Protein AF-0000000083551090 (afdb_homodimer)

Secondary structure (DSSP, 8-state):
---HHHHHHHHHHHHHHHHHHHHHHHHHHSSEEEETTEEEEPHHHHHHHHHH---HHHHHHHS-HHHHHTHHHHHHTHHHHHHHHHHHHHHHHHHHHHHTPPPP-GGGT----GGG-TTS-HHHHHHHHHHHHHHHHHHHHHHHHHHHHHHH--B--SS--SS--GGGGGSBPTT-HHHHHHHHHHHHHHHTT----/---HHHHHHHHHHHHHHHHHHHHHHHHHHSSEEEETTEEEEPHHHHHHHHHH---HHHHHHHS-HHHHHTHHHHHHTHHHHHHHHHHHHHHHHHHHHHHTPPPP-GGGT----GGG-TTS-HHHHHHHHHHHHHHHHHHHHHHHHHHHHHHH--B--SS--SS--GGGGGSBPTT-HHHHHHHHHHHHHHHTT----

Foldseek 3Di:
DPPPLNVVLVVVVVVVVVVVVVVVVVVVVDQWDQDPLAIHHDPVQLVVLQVLADEPVNVVVPDDPVVVVCVCVLVVVVVVLVVLLVVLVVCCVPVCVVLLFDADDLPVQQRQHCLNRSNYYPVRSVVSNVVSRSRSSVVRSLVSVLLVCLQPPQEADPDDDPDHDSCNSVGHYPPCPVCCVVCNVVSSVVSNVPDPD/DPDPLNVVLVVVVVVVVVVVVVVVVVVVVDQWDQDPLAIHHDPVQLVVLQVLADEPVNVVVPDDPVVVVCVCVLVVVVVVLVVLLVVLVVCCVPVCVVLLFDAADLPVQQRQHCLPRSNYYPVRSVVSNVVSRSRSSVVRSLVSVLLVCLQPPQEADPDDDPDHDSCNSVGHYPPCPVCCVVCNVVSSVVSNVPDPD

Organism: NCBI:txid2306993

pLDDT: mean 83.28, std 12.37, range [38.72, 98.56]

Sequence (394 aa):
MPDRLEDLQASLARIEAQIEQEWEARRAKARYRIEKGRVIFEEDVRAAHRRARERLWSFLKRTNALVVLTAPFIYACIIPFVLLDLFVTVYQAICFPVYGIQKVRRRDHIVIDRQYLGYLNALQKLNCVYCGYGNGVISYVREIAGRTEKYWCPIKHASRVRGTHRFYCDFCDYGDADAFCAKREELRAELRKVEDKMPDRLEDLQASLARIEAQIEQEWEARRAKARYRIEKGRVIFEEDVRAAHRRARERLWSFLKRTNALVVLTAPFIYACIIPFVLLDLFVTVYQAICFPVYGIQKVRRRDHIVIDRQYLGYLNALQKLNCVYCGYGNGVISYVREIAGRTEKYWCPIKHASRVRGTHRFYCDFCDYGDADAFCAKREELRAELRKVEDK

Radius of gyration: 22.37 Å; Cα contacts (8 Å, |Δi|>4): 486; chains: 2; bounding box: 47×66×52 Å

Structure (mmCIF, N/CA/C/O backbone):
data_AF-0000000083551090-model_v1
#
loop_
_entity.id
_entity.type
_entity.pdbx_description
1 polymer 'Uncharacterized protein'
#
loop_
_atom_site.group_PDB
_atom_site.id
_atom_site.type_symbol
_atom_site.label_atom_id
_atom_site.label_alt_id
_atom_site.label_comp_id
_atom_site.label_asym_id
_atom_site.label_entity_id
_atom_site.label_seq_id
_atom_site.pdbx_PDB_ins_code
_atom_site.Cartn_x
_atom_site.Cartn_y
_atom_site.Cartn_z
_atom_site.occupancy
_atom_site.B_iso_or_equiv
_atom_site.auth_seq_id
_atom_site.auth_comp_id
_atom_site.auth_asym_id
_atom_site.auth_atom_id
_atom_site.pdbx_PDB_model_num
ATOM 1 N N . MET A 1 1 ? 5.98 8.039 29.812 1 38.72 1 MET A N 1
ATOM 2 C CA . MET A 1 1 ? 5.738 6.617 29.594 1 38.72 1 MET A CA 1
ATOM 3 C C . MET A 1 1 ? 5.566 6.316 28.094 1 38.72 1 MET A C 1
ATOM 5 O O . MET A 1 1 ? 4.902 7.066 27.391 1 38.72 1 MET A O 1
ATOM 9 N N . PRO A 1 2 ? 6.461 5.582 27.578 1 49.22 2 PRO A N 1
ATOM 10 C CA . PRO A 1 2 ? 6.305 5.375 26.141 1 49.22 2 PRO A CA 1
ATOM 11 C C . PRO A 1 2 ? 4.891 4.934 25.766 1 49.22 2 PRO A C 1
ATOM 13 O O . PRO A 1 2 ? 4.273 4.148 26.484 1 49.22 2 PRO A O 1
ATOM 16 N N . ASP A 1 3 ? 4.16 5.805 24.938 1 66.25 3 ASP A N 1
ATOM 17 C CA . ASP A 1 3 ? 2.793 5.57 24.484 1 66.25 3 ASP A CA 1
ATOM 18 C C . ASP A 1 3 ? 2.607 4.129 24.016 1 66.25 3 ASP A C 1
ATOM 20 O O . ASP A 1 3 ? 3.52 3.537 23.438 1 66.25 3 ASP A O 1
ATOM 24 N N . ARG A 1 4 ? 1.83 3.377 24.859 1 72.19 4 ARG A N 1
ATOM 25 C CA . ARG A 1 4 ? 1.46 2 24.547 1 72.19 4 ARG A CA 1
ATOM 26 C C . ARG A 1 4 ? 1.438 1.77 23.047 1 72.19 4 ARG A C 1
ATOM 28 O O . ARG A 1 4 ? 1.911 0.738 22.562 1 72.19 4 ARG A O 1
ATOM 35 N N . LEU A 1 5 ? 1.066 2.746 22.391 1 67.62 5 LEU A N 1
ATOM 36 C CA . LEU A 1 5 ? 1.013 2.648 20.938 1 67.62 5 LEU A CA 1
ATOM 37 C C . LEU A 1 5 ? 2.416 2.613 20.344 1 67.62 5 LEU A C 1
ATOM 39 O O . LEU A 1 5 ? 2.676 1.863 19.391 1 67.62 5 LEU A O 1
ATOM 43 N N . GLU A 1 6 ? 3.268 3.344 20.922 1 67.69 6 GLU A N 1
ATOM 44 C CA . GLU A 1 6 ? 4.652 3.352 20.453 1 67.69 6 GLU A CA 1
ATOM 45 C C . GLU A 1 6 ? 5.324 2.002 20.703 1 67.69 6 GLU A C 1
ATOM 47 O O . GLU A 1 6 ? 6.07 1.514 19.859 1 67.69 6 GLU A O 1
ATOM 52 N N . ASP A 1 7 ? 5.02 1.44 21.734 1 73.38 7 ASP A N 1
ATOM 53 C CA . ASP A 1 7 ? 5.574 0.135 22.078 1 73.38 7 ASP A CA 1
ATOM 54 C C . ASP A 1 7 ? 5.078 -0.942 21.109 1 73.38 7 ASP A C 1
ATOM 56 O O . ASP A 1 7 ? 5.852 -1.798 20.672 1 73.38 7 ASP A O 1
ATOM 60 N N . LEU A 1 8 ? 3.838 -0.819 20.875 1 74.56 8 LEU A N 1
ATOM 61 C CA . LEU A 1 8 ? 3.248 -1.799 19.969 1 74.56 8 LEU A CA 1
ATOM 62 C C . LEU A 1 8 ? 3.816 -1.648 18.562 1 74.56 8 LEU A C 1
ATOM 64 O O . LEU A 1 8 ? 4.102 -2.645 17.891 1 74.56 8 LEU A O 1
ATOM 68 N N . GLN A 1 9 ? 4.059 -0.477 18.234 1 68 9 GLN A N 1
ATOM 69 C CA . GLN A 1 9 ? 4.629 -0.237 16.906 1 68 9 GLN A CA 1
ATOM 70 C C . GLN A 1 9 ? 6.078 -0.719 16.844 1 68 9 GLN A C 1
ATOM 72 O O . GLN A 1 9 ? 6.508 -1.271 15.828 1 68 9 GLN A O 1
ATOM 77 N N . ALA A 1 10 ? 6.746 -0.453 17.891 1 68.38 10 ALA A N 1
ATOM 78 C CA . ALA A 1 10 ? 8.117 -0.96 17.969 1 68.38 10 ALA A CA 1
ATOM 79 C C . ALA A 1 10 ? 8.141 -2.484 17.906 1 68.38 10 ALA A C 1
ATOM 81 O O . ALA A 1 10 ? 9.008 -3.07 17.25 1 68.38 10 ALA A O 1
ATOM 82 N N . SER A 1 11 ? 7.184 -3.006 18.578 1 75.19 11 SER A N 1
ATOM 83 C CA . SER A 1 11 ? 7.07 -4.461 18.531 1 75.19 11 SER A CA 1
ATOM 84 C C . SER A 1 11 ? 6.742 -4.953 17.125 1 75.19 11 SER A C 1
ATOM 86 O O . SER A 1 11 ? 7.277 -5.969 16.688 1 75.19 11 SER A O 1
ATOM 88 N N . LEU A 1 12 ? 5.883 -4.199 16.5 1 72.44 12 LEU A N 1
ATOM 89 C CA . LEU A 1 12 ? 5.535 -4.523 15.125 1 72.44 12 LEU A CA 1
ATOM 90 C C . LEU A 1 12 ? 6.766 -4.48 14.227 1 72.44 12 LEU A C 1
ATOM 92 O O . LEU A 1 12 ? 7.012 -5.41 13.453 1 72.44 12 LEU A O 1
ATOM 96 N N . ALA A 1 13 ? 7.5 -3.459 14.375 1 66.5 13 ALA A N 1
ATOM 97 C CA . ALA A 1 13 ? 8.719 -3.307 13.586 1 66.5 13 ALA A CA 1
ATOM 98 C C . ALA A 1 13 ? 9.711 -4.434 13.883 1 66.5 13 ALA A C 1
ATOM 100 O O . ALA A 1 13 ? 10.383 -4.934 12.977 1 66.5 13 ALA A O 1
ATOM 101 N N . ARG A 1 14 ? 9.758 -4.785 15.086 1 72.06 14 ARG A N 1
ATOM 102 C CA . ARG A 1 14 ? 10.641 -5.871 15.484 1 72.06 14 ARG A CA 1
ATOM 103 C C . ARG A 1 14 ? 10.203 -7.195 14.867 1 72.06 14 ARG A C 1
ATOM 105 O O . ARG A 1 14 ? 11.039 -7.961 14.375 1 72.06 14 ARG A O 1
ATOM 112 N N . ILE A 1 15 ? 8.961 -7.367 14.945 1 74.38 15 ILE A N 1
ATOM 113 C CA . ILE A 1 15 ? 8.438 -8.609 14.383 1 74.38 15 ILE A CA 1
ATOM 114 C C . ILE A 1 15 ? 8.648 -8.617 12.867 1 74.38 15 ILE A C 1
ATOM 116 O O . ILE A 1 15 ? 9.023 -9.641 12.297 1 74.38 15 ILE A O 1
ATOM 120 N N . GLU A 1 16 ? 8.469 -7.488 12.305 1 69.31 16 GLU A N 1
ATOM 121 C CA . GLU A 1 16 ? 8.703 -7.383 10.867 1 69.31 16 GLU A CA 1
ATOM 122 C C . GLU A 1 16 ? 10.164 -7.66 10.531 1 69.31 16 GLU A C 1
ATOM 124 O O . GLU A 1 16 ? 10.461 -8.344 9.547 1 69.31 16 GLU A O 1
ATOM 129 N N . ALA A 1 17 ? 11.07 -7.141 11.32 1 69.19 17 ALA A N 1
ATOM 130 C CA . ALA A 1 17 ? 12.5 -7.387 11.133 1 69.19 17 ALA A CA 1
ATOM 131 C C . ALA A 1 17 ? 12.828 -8.867 11.32 1 69.19 17 ALA A C 1
ATOM 133 O O . ALA A 1 17 ? 13.656 -9.422 10.586 1 69.19 17 ALA A O 1
ATOM 134 N N . GLN A 1 18 ? 12.188 -9.398 12.305 1 74.94 18 GLN A N 1
ATOM 135 C CA . GLN A 1 18 ? 12.398 -10.82 12.539 1 74.94 18 GLN A CA 1
ATOM 136 C C . GLN A 1 18 ? 11.883 -11.656 11.375 1 74.94 18 GLN A C 1
ATOM 138 O O . GLN A 1 18 ? 12.492 -12.656 11 1 74.94 18 GLN A O 1
ATOM 143 N N . ILE A 1 19 ? 10.812 -11.242 10.906 1 70.38 19 ILE A N 1
ATOM 144 C CA . ILE A 1 19 ? 10.258 -11.922 9.742 1 70.38 19 ILE A CA 1
ATOM 145 C C . ILE A 1 19 ? 11.234 -11.812 8.57 1 70.38 19 ILE A C 1
ATOM 147 O O . ILE A 1 19 ? 11.508 -12.805 7.895 1 70.38 19 ILE A O 1
ATOM 151 N N . GLU A 1 20 ? 11.734 -10.703 8.422 1 68.62 20 GLU A N 1
ATOM 152 C CA . GLU A 1 20 ? 12.703 -10.484 7.348 1 68.62 20 GLU A CA 1
ATOM 153 C C . GLU A 1 20 ? 13.945 -11.352 7.539 1 68.62 20 GLU A C 1
ATOM 155 O O . GLU A 1 20 ? 14.461 -11.922 6.578 1 68.62 20 GLU A O 1
ATOM 160 N N . GLN A 1 21 ? 14.438 -11.422 8.727 1 70.31 21 GLN A N 1
ATOM 161 C CA . GLN A 1 21 ? 15.609 -12.234 9.047 1 70.31 21 GLN A CA 1
ATOM 162 C C . GLN A 1 21 ? 15.344 -13.711 8.781 1 70.31 21 GLN A C 1
ATOM 164 O O . GLN A 1 21 ? 16.219 -14.43 8.281 1 70.31 21 GLN A O 1
ATOM 169 N N . GLU A 1 22 ? 14.211 -14.109 9.148 1 71.88 22 GLU A N 1
ATOM 170 C CA . GLU A 1 22 ? 13.852 -15.508 8.906 1 71.88 22 GLU A CA 1
ATOM 171 C C . GLU A 1 22 ? 13.766 -15.797 7.406 1 71.88 22 GLU A C 1
ATOM 173 O O . GLU A 1 22 ? 14.156 -16.875 6.961 1 71.88 22 GLU A O 1
ATOM 178 N N . TRP A 1 23 ? 13.281 -14.883 6.727 1 68.25 23 TRP A N 1
ATOM 179 C CA . TRP A 1 23 ? 13.242 -15.039 5.277 1 68.25 23 TRP A CA 1
ATOM 180 C C . TRP A 1 23 ? 14.648 -15.18 4.703 1 68.25 23 TRP A C 1
ATOM 182 O O . TRP A 1 23 ? 14.883 -16.016 3.832 1 68.25 23 TRP A O 1
ATOM 192 N N . GLU A 1 24 ? 15.539 -14.391 5.172 1 66.31 24 GLU A N 1
ATOM 193 C CA . GLU A 1 24 ? 16.922 -14.453 4.723 1 66.31 24 GLU A CA 1
ATOM 194 C C . GLU A 1 24 ? 17.547 -15.797 5.059 1 66.31 24 GLU A C 1
ATOM 196 O O . GLU A 1 24 ? 18.312 -16.359 4.254 1 66.31 24 GLU A O 1
ATOM 201 N N . ALA A 1 25 ? 17.25 -16.25 6.188 1 70.19 25 ALA A N 1
ATOM 202 C CA . ALA A 1 25 ? 17.781 -17.547 6.609 1 70.19 25 ALA A CA 1
ATOM 203 C C . ALA A 1 25 ? 17.25 -18.672 5.719 1 70.19 25 ALA A C 1
ATOM 205 O O . ALA A 1 25 ? 18 -19.594 5.363 1 70.19 25 ALA A O 1
ATOM 206 N N . ARG A 1 26 ? 16.047 -18.594 5.445 1 67.44 26 ARG A N 1
ATOM 207 C CA . ARG A 1 26 ? 15.445 -19.609 4.586 1 67.44 26 ARG A CA 1
ATOM 208 C C . ARG A 1 26 ? 16 -19.531 3.172 1 67.44 26 ARG A C 1
ATOM 210 O O . ARG A 1 26 ? 16.203 -20.562 2.52 1 67.44 26 ARG A O 1
ATOM 217 N N . ARG A 1 27 ? 16.188 -18.406 2.812 1 63.75 27 ARG A N 1
ATOM 218 C CA . ARG A 1 27 ? 16.797 -18.188 1.5 1 63.75 27 ARG A CA 1
ATOM 219 C C . ARG A 1 27 ? 18.172 -18.844 1.423 1 63.75 27 ARG A C 1
ATOM 221 O O . ARG A 1 27 ? 18.547 -19.422 0.398 1 63.75 27 ARG A O 1
ATOM 228 N N . ALA A 1 28 ? 18.875 -18.656 2.432 1 62.5 28 ALA A N 1
ATOM 229 C CA . ALA A 1 28 ? 20.219 -19.234 2.49 1 62.5 28 ALA A CA 1
ATOM 230 C C . ALA A 1 28 ? 20.172 -20.766 2.359 1 62.5 28 ALA A C 1
ATOM 232 O O . ALA A 1 28 ? 21.109 -21.375 1.874 1 62.5 28 ALA A O 1
ATOM 233 N N . LYS A 1 29 ? 19.062 -21.203 2.752 1 60.91 29 LYS A N 1
ATOM 234 C CA . LYS A 1 29 ? 18.906 -22.656 2.682 1 60.91 29 LYS A CA 1
ATOM 235 C C . LYS A 1 29 ? 18.281 -23.078 1.353 1 60.91 29 LYS A C 1
ATOM 237 O O . LYS A 1 29 ? 18.219 -24.281 1.048 1 60.91 29 LYS A O 1
ATOM 242 N N . ALA A 1 30 ? 18 -22.141 0.647 1 65.06 30 ALA A N 1
ATOM 243 C CA . ALA A 1 30 ? 17.25 -22.453 -0.564 1 65.06 30 ALA A CA 1
ATOM 244 C C . ALA A 1 30 ? 18.156 -23.016 -1.646 1 65.06 30 ALA A C 1
ATOM 246 O O . ALA A 1 30 ? 19.328 -22.656 -1.731 1 65.06 30 ALA A O 1
ATOM 247 N N . ARG A 1 31 ? 17.719 -23.891 -2.314 1 63.66 31 ARG A N 1
ATOM 248 C CA . ARG A 1 31 ? 18.422 -24.641 -3.352 1 63.66 31 ARG A CA 1
ATOM 249 C C . ARG A 1 31 ? 18.5 -23.844 -4.645 1 63.66 31 ARG A C 1
ATOM 251 O O . ARG A 1 31 ? 18.359 -24.391 -5.738 1 63.66 31 ARG A O 1
ATOM 258 N N . TYR A 1 32 ? 18.438 -22.531 -4.52 1 67.38 32 TYR A N 1
ATOM 259 C CA . TYR A 1 32 ? 18.688 -21.656 -5.656 1 67.38 32 TYR A CA 1
ATOM 260 C C . TYR A 1 32 ? 19.656 -20.547 -5.281 1 67.38 32 TYR A C 1
ATOM 262 O O . TYR A 1 32 ? 19.906 -20.297 -4.102 1 67.38 32 TYR A O 1
ATOM 270 N N . ARG A 1 33 ? 20.422 -20.094 -6.242 1 67.5 33 ARG A N 1
ATOM 271 C CA . ARG A 1 33 ? 21.328 -18.969 -6.031 1 67.5 33 ARG A CA 1
ATOM 272 C C . ARG A 1 33 ? 21 -17.812 -6.953 1 67.5 33 ARG A C 1
ATOM 274 O O . ARG A 1 33 ? 20.531 -18.016 -8.078 1 67.5 33 ARG A O 1
ATOM 281 N N . ILE A 1 34 ? 21.016 -16.547 -6.387 1 63.88 34 ILE A N 1
ATOM 282 C CA . ILE A 1 34 ? 20.797 -15.359 -7.207 1 63.88 34 ILE A CA 1
ATOM 283 C C . ILE A 1 34 ? 22.141 -14.805 -7.676 1 63.88 34 ILE A C 1
ATOM 285 O O . ILE A 1 34 ? 23.016 -14.508 -6.863 1 63.88 34 ILE A O 1
ATOM 289 N N . GLU A 1 35 ? 22.406 -14.883 -8.828 1 67.56 35 GLU A N 1
ATOM 290 C CA . GLU A 1 35 ? 23.609 -14.312 -9.422 1 67.56 35 GLU A CA 1
ATOM 291 C C . GLU A 1 35 ? 23.281 -13.156 -10.359 1 67.56 35 GLU A C 1
ATOM 293 O O . GLU A 1 35 ? 22.656 -13.359 -11.406 1 67.56 35 GLU A O 1
ATOM 298 N N . LYS A 1 36 ? 23.828 -12.078 -10.148 1 63.53 36 LYS A N 1
ATOM 299 C CA . LYS A 1 36 ? 23.688 -10.867 -10.953 1 63.53 36 LYS A CA 1
ATOM 300 C C . LYS A 1 36 ? 22.219 -10.602 -11.281 1 63.53 36 LYS A C 1
ATOM 302 O O . LYS A 1 36 ? 21.859 -10.375 -12.438 1 63.53 36 LYS A O 1
ATOM 307 N N . GLY A 1 37 ? 21.281 -10.898 -10.438 1 59.34 37 GLY A N 1
ATOM 308 C CA . GLY A 1 37 ? 19.875 -10.617 -10.625 1 59.34 37 GLY A CA 1
ATOM 309 C C . GLY A 1 37 ? 19.109 -11.781 -11.234 1 59.34 37 GLY A C 1
ATOM 310 O O . GLY A 1 37 ? 17.938 -11.648 -11.586 1 59.34 37 GLY A O 1
ATOM 311 N N . ARG A 1 38 ? 19.828 -12.812 -11.57 1 66.56 38 ARG A N 1
ATOM 312 C CA . ARG A 1 38 ? 19.188 -14 -12.141 1 66.56 38 ARG A CA 1
ATOM 313 C C . ARG A 1 38 ? 19.141 -15.133 -11.125 1 66.56 38 ARG A C 1
ATOM 315 O O . ARG A 1 38 ? 20.062 -15.312 -10.336 1 66.56 38 ARG A O 1
ATOM 322 N N . VAL A 1 39 ? 18.016 -15.844 -11.133 1 71.94 39 VAL A N 1
ATOM 323 C CA . VAL A 1 39 ? 17.859 -16.969 -10.219 1 71.94 39 VAL A CA 1
ATOM 324 C C . VAL A 1 39 ? 18.328 -18.25 -10.898 1 71.94 39 VAL A C 1
ATOM 326 O O . VAL A 1 39 ? 17.828 -18.609 -11.969 1 71.94 39 VAL A O 1
ATOM 329 N N . ILE A 1 40 ? 19.406 -18.891 -10.398 1 74.38 40 ILE A N 1
ATOM 330 C CA . ILE A 1 40 ? 19.938 -20.156 -10.906 1 74.38 40 ILE A CA 1
ATOM 331 C C . ILE A 1 40 ? 19.531 -21.297 -9.992 1 74.38 40 ILE A C 1
ATOM 333 O O . ILE A 1 40 ? 19.781 -21.266 -8.789 1 74.38 40 ILE A O 1
ATOM 337 N N . PHE A 1 41 ? 18.953 -22.312 -10.594 1 73.12 41 PHE A N 1
ATOM 338 C CA . PHE A 1 41 ? 18.438 -23.438 -9.812 1 73.12 41 PHE A CA 1
ATOM 339 C C . PHE A 1 41 ? 19.406 -24.609 -9.859 1 73.12 41 PHE A C 1
ATOM 341 O O . PHE A 1 41 ? 20.109 -24.812 -10.859 1 73.12 41 PHE A O 1
ATOM 348 N N . GLU A 1 42 ? 19.406 -25.312 -8.789 1 73.56 42 GLU A N 1
ATOM 349 C CA . GLU A 1 42 ? 20.125 -26.594 -8.789 1 73.56 42 GLU A CA 1
ATOM 350 C C . GLU A 1 42 ? 19.453 -27.594 -9.711 1 73.56 42 GLU A C 1
ATOM 352 O O . GLU A 1 42 ? 18.266 -27.484 -10.016 1 73.56 42 GLU A O 1
ATOM 357 N N . GLU A 1 43 ? 20.172 -28.562 -10.203 1 70 43 GLU A N 1
ATOM 358 C CA . GLU A 1 43 ? 19.734 -29.516 -11.211 1 70 43 GLU A CA 1
ATOM 359 C C . GLU A 1 43 ? 18.5 -30.281 -10.742 1 70 43 GLU A C 1
ATOM 361 O O . GLU A 1 43 ? 17.578 -30.531 -11.523 1 70 43 GLU A O 1
ATOM 366 N N . ASP A 1 44 ? 18.547 -30.672 -9.5 1 65.44 44 ASP A N 1
ATOM 367 C CA . ASP A 1 44 ? 17.422 -31.438 -8.969 1 65.44 44 ASP A CA 1
ATOM 368 C C . ASP A 1 44 ? 16.141 -30.609 -8.984 1 65.44 44 ASP A C 1
ATOM 370 O O . ASP A 1 44 ? 15.055 -31.141 -9.273 1 65.44 44 ASP A O 1
ATOM 374 N N . VAL A 1 45 ? 16.281 -29.453 -8.75 1 69.19 45 VAL A N 1
ATOM 375 C CA . VAL A 1 45 ? 15.133 -28.547 -8.734 1 69.19 45 VAL A CA 1
ATOM 376 C C . VAL A 1 45 ? 14.617 -28.344 -10.164 1 69.19 45 VAL A C 1
ATOM 378 O O . VAL A 1 45 ? 13.406 -28.312 -10.391 1 69.19 45 VAL A O 1
ATOM 381 N N . ARG A 1 46 ? 15.469 -28.359 -11.07 1 71.19 46 ARG A N 1
ATOM 382 C CA . ARG A 1 46 ? 15.078 -28.188 -12.461 1 71.19 46 ARG A CA 1
ATOM 383 C C . ARG A 1 46 ? 14.25 -29.375 -12.953 1 71.19 46 ARG A C 1
ATOM 385 O O . ARG A 1 46 ? 13.258 -29.203 -13.664 1 71.19 46 ARG A O 1
ATOM 392 N N . ALA A 1 47 ? 14.688 -30.5 -12.578 1 70.56 47 ALA A N 1
ATOM 393 C CA . ALA A 1 47 ? 13.961 -31.719 -12.961 1 70.56 47 ALA A CA 1
ATOM 394 C C . ALA A 1 47 ? 12.57 -31.75 -12.344 1 70.56 47 ALA A C 1
ATOM 396 O O . ALA A 1 47 ? 11.602 -32.125 -13.008 1 70.56 47 ALA A O 1
ATOM 397 N N . ALA A 1 48 ? 12.477 -31.344 -11.156 1 68.62 48 ALA A N 1
ATOM 398 C CA . ALA A 1 48 ? 11.188 -31.281 -10.477 1 68.62 48 ALA A CA 1
ATOM 399 C C . ALA A 1 48 ? 10.273 -30.25 -11.133 1 68.62 48 ALA A C 1
ATOM 401 O O . ALA A 1 48 ? 9.07 -30.484 -11.266 1 68.62 48 ALA A O 1
ATOM 402 N N . HIS A 1 49 ? 10.875 -29.219 -11.508 1 72.12 49 HIS A N 1
ATOM 403 C CA . HIS A 1 49 ? 10.125 -28.172 -12.195 1 72.12 49 HIS A CA 1
ATOM 404 C C . HIS A 1 49 ? 9.516 -28.688 -13.492 1 72.12 49 HIS A C 1
ATOM 406 O O . HIS A 1 49 ? 8.359 -28.391 -13.805 1 72.12 49 HIS A O 1
ATOM 412 N N . ARG A 1 50 ? 10.203 -29.375 -14.227 1 69 50 ARG A N 1
ATOM 413 C CA . ARG A 1 50 ? 9.742 -29.906 -15.5 1 69 50 ARG A CA 1
ATOM 414 C C . ARG A 1 50 ? 8.57 -30.859 -15.312 1 69 50 ARG A C 1
ATOM 416 O O . ARG A 1 50 ? 7.625 -30.859 -16.109 1 69 50 ARG A O 1
ATOM 423 N N . ARG A 1 51 ? 8.641 -31.562 -14.258 1 68.25 51 ARG A N 1
ATOM 424 C CA . ARG A 1 51 ? 7.594 -32.531 -13.992 1 68.25 51 ARG A CA 1
ATOM 425 C C . ARG A 1 51 ? 6.301 -31.859 -13.562 1 68.25 51 ARG A C 1
ATOM 427 O O . ARG A 1 51 ? 5.207 -32.344 -13.859 1 68.25 51 ARG A O 1
ATOM 434 N N . ALA A 1 52 ? 6.473 -30.797 -12.953 1 68.75 52 ALA A N 1
ATOM 435 C CA . ALA A 1 52 ? 5.32 -30.125 -12.352 1 68.75 52 ALA A CA 1
ATOM 436 C C . ALA A 1 52 ? 4.719 -29.109 -13.312 1 68.75 52 ALA A C 1
ATOM 438 O O . ALA A 1 52 ? 3.613 -28.609 -13.086 1 68.75 52 ALA A O 1
ATOM 439 N N . ARG A 1 53 ? 5.371 -28.891 -14.414 1 72.25 53 ARG A N 1
ATOM 440 C CA . ARG A 1 53 ? 4.953 -27.844 -15.344 1 72.25 53 ARG A CA 1
ATOM 441 C C . ARG A 1 53 ? 3.557 -28.125 -15.891 1 72.25 53 ARG A C 1
ATOM 443 O O . ARG A 1 53 ? 3.299 -29.203 -16.422 1 72.25 53 ARG A O 1
ATOM 450 N N . GLU A 1 54 ? 2.729 -27.25 -15.516 1 71 54 GLU A N 1
ATOM 451 C CA . GLU A 1 54 ? 1.391 -27.344 -16.094 1 71 54 GLU A CA 1
ATOM 452 C C . GLU A 1 54 ? 1.367 -26.797 -17.516 1 71 54 GLU A C 1
ATOM 454 O O . GLU A 1 54 ? 1.889 -25.719 -17.781 1 71 54 GLU A O 1
ATOM 459 N N . ARG A 1 55 ? 0.924 -27.594 -18.484 1 75.94 55 ARG A N 1
ATOM 460 C CA . ARG A 1 55 ? 0.783 -27.125 -19.859 1 75.94 55 ARG A CA 1
ATOM 461 C C . ARG A 1 55 ? -0.306 -26.062 -19.969 1 75.94 55 ARG A C 1
ATOM 463 O O . ARG A 1 55 ? -1.303 -26.109 -19.25 1 75.94 55 ARG A O 1
ATOM 470 N N . LEU A 1 56 ? -0.077 -25.062 -20.672 1 74.81 56 LEU A N 1
ATOM 471 C CA . LEU A 1 56 ? -0.956 -23.906 -20.844 1 74.81 56 LEU A CA 1
ATOM 472 C C . LEU A 1 56 ? -2.381 -24.359 -21.156 1 74.81 56 LEU A C 1
ATOM 474 O O . LEU A 1 56 ? -3.34 -23.812 -20.609 1 74.81 56 LEU A O 1
ATOM 478 N N . TRP A 1 57 ? -2.445 -25.328 -22.125 1 73.38 57 TRP A N 1
ATOM 479 C CA . TRP A 1 57 ? -3.762 -25.781 -22.562 1 73.38 57 TRP A CA 1
ATOM 480 C C . TRP A 1 57 ? -4.508 -26.453 -21.422 1 73.38 57 TRP A C 1
ATOM 482 O O . TRP A 1 57 ? -5.715 -26.266 -21.25 1 73.38 57 TRP A O 1
ATOM 492 N N . SER A 1 58 ? -3.818 -27.219 -20.656 1 73.25 58 SER A N 1
ATOM 493 C CA . SER A 1 58 ? -4.426 -27.875 -19.5 1 73.25 58 SER A CA 1
ATOM 494 C C . SER A 1 58 ? -4.871 -26.844 -18.469 1 73.25 58 SER A C 1
ATOM 496 O O . SER A 1 58 ? -5.945 -26.984 -17.875 1 73.25 58 SER A O 1
ATOM 498 N N . PHE A 1 59 ? -4.125 -25.922 -18.359 1 76 59 PHE A N 1
ATOM 499 C CA . PHE A 1 59 ? -4.441 -24.828 -17.438 1 76 59 PHE A CA 1
ATOM 500 C C . PHE A 1 59 ? -5.707 -24.109 -17.875 1 76 59 PHE A C 1
ATOM 502 O O . PHE A 1 59 ? -6.609 -23.891 -17.062 1 76 59 PHE A O 1
ATOM 509 N N . LEU A 1 60 ? -5.828 -23.797 -19.156 1 73.06 60 LEU A N 1
ATOM 510 C CA . LEU A 1 60 ? -6.961 -23.031 -19.672 1 73.06 60 LEU A CA 1
ATOM 511 C C . LEU A 1 60 ? -8.242 -23.875 -19.625 1 73.06 60 LEU A C 1
ATOM 513 O O . LEU A 1 60 ? -9.32 -23.328 -19.391 1 73.06 60 LEU A O 1
ATOM 517 N N . LYS A 1 61 ? -8.047 -25.141 -19.812 1 74.19 61 LYS A N 1
ATOM 518 C CA . LYS A 1 61 ? -9.195 -26.047 -19.766 1 74.19 61 LYS A CA 1
ATOM 519 C C . LYS A 1 61 ? -9.742 -26.172 -18.344 1 74.19 61 LYS A C 1
ATOM 521 O O . LYS A 1 61 ? -10.945 -26.375 -18.156 1 74.19 61 LYS A O 1
ATOM 526 N N . ARG A 1 62 ? -8.844 -26 -17.422 1 74.31 62 ARG A N 1
ATOM 527 C CA . ARG A 1 62 ? -9.234 -26.156 -16.031 1 74.31 62 ARG A CA 1
ATOM 528 C C . ARG A 1 62 ? -9.828 -24.859 -15.477 1 74.31 62 ARG A C 1
ATOM 530 O O . ARG A 1 62 ? -10.547 -24.891 -14.477 1 74.31 62 ARG A O 1
ATOM 537 N N . THR A 1 63 ? -9.547 -23.891 -16.297 1 73.56 63 THR A N 1
ATOM 538 C CA . THR A 1 63 ? -10.031 -22.609 -15.805 1 73.56 63 THR A CA 1
ATOM 539 C C . THR A 1 63 ? -11.445 -22.344 -16.312 1 73.56 63 THR A C 1
ATOM 541 O O . THR A 1 63 ? -11.75 -22.562 -17.484 1 73.56 63 THR A O 1
ATOM 544 N N . ASN A 1 64 ? -12.352 -22.031 -15.438 1 83.31 64 ASN A N 1
ATOM 545 C CA . ASN A 1 64 ? -13.734 -21.672 -15.742 1 83.31 64 ASN A CA 1
ATOM 546 C C . ASN A 1 64 ? -13.805 -20.531 -16.734 1 83.31 64 ASN A C 1
ATOM 548 O O . ASN A 1 64 ? -13.008 -19.594 -16.672 1 83.31 64 ASN A O 1
ATOM 552 N N . ALA A 1 65 ? -14.641 -20.672 -17.75 1 86.44 65 ALA A N 1
ATOM 553 C CA . ALA A 1 65 ? -14.82 -19.672 -18.812 1 86.44 65 ALA A CA 1
ATOM 554 C C . ALA A 1 65 ? -15.109 -18.297 -18.203 1 86.44 65 ALA A C 1
ATOM 556 O O . ALA A 1 65 ? -14.672 -17.266 -18.75 1 86.44 65 ALA A O 1
ATOM 557 N N . LEU A 1 66 ? -15.75 -18.312 -17.156 1 88.25 66 LEU A N 1
ATOM 558 C CA . LEU A 1 66 ? -16.062 -17.047 -16.5 1 88.25 66 LEU A CA 1
ATOM 559 C C . LEU A 1 66 ? -14.789 -16.391 -15.969 1 88.25 66 LEU A C 1
ATOM 561 O O . LEU A 1 66 ? -14.648 -15.164 -16.031 1 88.25 66 LEU A O 1
ATOM 565 N N . VAL A 1 67 ? -13.961 -17.156 -15.477 1 87.88 67 VAL A N 1
ATOM 566 C CA . VAL A 1 67 ? -12.695 -16.641 -14.961 1 87.88 67 VAL A CA 1
ATOM 567 C C . VAL A 1 67 ? -11.852 -16.094 -16.109 1 87.88 67 VAL A C 1
ATOM 569 O O . VAL A 1 67 ? -11.234 -15.031 -15.969 1 87.88 67 VAL A O 1
ATOM 572 N N . VAL A 1 68 ? -11.93 -16.734 -17.188 1 88 68 VAL A N 1
ATOM 573 C CA . VAL A 1 68 ? -11.18 -16.281 -18.359 1 88 68 VAL A CA 1
ATOM 574 C C . VAL A 1 68 ? -11.719 -14.938 -18.828 1 88 68 VAL A C 1
ATOM 576 O O . VAL A 1 68 ? -10.953 -14.07 -19.234 1 88 68 VAL A O 1
ATOM 579 N N . LEU A 1 69 ? -13.008 -14.734 -18.688 1 91.19 69 LEU A N 1
ATOM 580 C CA . LEU A 1 69 ? -13.664 -13.516 -19.156 1 91.19 69 LEU A CA 1
ATOM 581 C C . LEU A 1 69 ? -13.281 -12.32 -18.297 1 91.19 69 LEU A C 1
ATOM 583 O O . LEU A 1 69 ? -13.469 -11.172 -18.688 1 91.19 69 LEU A O 1
ATOM 587 N N . THR A 1 70 ? -12.719 -12.562 -17.141 1 93.19 70 THR A N 1
ATOM 588 C CA . THR A 1 70 ? -12.312 -11.477 -16.266 1 93.19 70 THR A CA 1
ATOM 589 C C . THR A 1 70 ? -10.938 -10.938 -16.656 1 93.19 70 THR A C 1
ATOM 591 O O . THR A 1 70 ? -10.531 -9.867 -16.203 1 93.19 70 THR A O 1
ATOM 594 N N . ALA A 1 71 ? -10.297 -11.594 -17.609 1 92.38 71 ALA A N 1
ATOM 595 C CA . ALA A 1 71 ? -8.906 -11.289 -17.953 1 92.38 71 ALA A CA 1
ATOM 596 C C . ALA A 1 71 ? -8.758 -9.852 -18.422 1 92.38 71 ALA A C 1
ATOM 598 O O . ALA A 1 71 ? -7.836 -9.141 -18.016 1 92.38 71 ALA A O 1
ATOM 599 N N . PRO A 1 72 ? -9.672 -9.312 -19.234 1 94.56 72 PRO A N 1
ATOM 600 C CA . PRO A 1 72 ? -9.5 -7.938 -19.688 1 94.56 72 PRO A CA 1
ATOM 601 C C . PRO A 1 72 ? -9.555 -6.922 -18.547 1 94.56 72 PRO A C 1
ATOM 603 O O . PRO A 1 72 ? -8.875 -5.895 -18.609 1 94.56 72 PRO A O 1
ATOM 606 N N . PHE A 1 73 ? -10.352 -7.195 -17.594 1 94.75 73 PHE A N 1
ATOM 607 C CA . PHE A 1 73 ? -10.469 -6.285 -16.469 1 94.75 73 PHE A CA 1
ATOM 608 C C . PHE A 1 73 ? -9.219 -6.34 -15.594 1 94.75 73 PHE A C 1
ATOM 610 O O . PHE A 1 73 ? -8.805 -5.328 -15.031 1 94.75 73 PHE A O 1
ATOM 617 N N . ILE A 1 74 ? -8.703 -7.473 -15.539 1 93.94 74 ILE A N 1
ATOM 618 C CA . ILE A 1 74 ? -7.48 -7.648 -14.766 1 93.94 74 ILE A CA 1
ATOM 619 C C . ILE A 1 74 ? -6.32 -6.934 -15.445 1 93.94 74 ILE A C 1
ATOM 621 O O . ILE A 1 74 ? -5.66 -6.086 -14.844 1 93.94 74 ILE A O 1
ATOM 625 N N . TYR A 1 75 ? -6.148 -7.215 -16.719 1 96.19 75 TYR A N 1
ATOM 626 C CA . TYR A 1 75 ? -4.973 -6.727 -17.438 1 96.19 75 TYR A CA 1
ATOM 627 C C . TYR A 1 75 ? -5.094 -5.234 -17.719 1 96.19 75 TYR A C 1
ATOM 629 O O . TYR A 1 75 ? -4.082 -4.539 -17.859 1 96.19 75 TYR A O 1
ATOM 637 N N . ALA A 1 76 ? -6.324 -4.723 -17.781 1 97.19 76 ALA A N 1
ATOM 638 C CA . ALA A 1 76 ? -6.527 -3.293 -18 1 97.19 76 ALA A CA 1
ATOM 639 C C . ALA A 1 76 ? -5.949 -2.471 -16.844 1 97.19 76 ALA A C 1
ATOM 641 O O . ALA A 1 76 ? -5.605 -1.3 -17.031 1 97.19 76 ALA A O 1
ATOM 642 N N . CYS A 1 77 ? -5.781 -3.057 -15.695 1 97.5 77 CYS A N 1
ATOM 643 C CA . CYS A 1 77 ? -5.285 -2.34 -14.531 1 97.5 77 CYS A CA 1
ATOM 644 C C . CYS A 1 77 ? -3.814 -1.981 -14.695 1 97.5 77 CYS A C 1
ATOM 646 O O . CYS A 1 77 ? -3.279 -1.174 -13.93 1 97.5 77 CYS A O 1
ATOM 648 N N . ILE A 1 78 ? -3.172 -2.469 -15.773 1 97.62 78 ILE A N 1
ATOM 649 C CA . ILE A 1 78 ? -1.772 -2.141 -16.016 1 97.62 78 ILE A CA 1
ATOM 650 C C . ILE A 1 78 ? -1.643 -0.653 -16.344 1 97.62 78 ILE A C 1
ATOM 652 O O . ILE A 1 78 ? -0.637 -0.024 -16 1 97.62 78 ILE A O 1
ATOM 656 N N . ILE A 1 79 ? -2.65 -0.075 -16.859 1 97.75 79 ILE A N 1
ATOM 657 C CA . ILE A 1 79 ? -2.627 1.312 -17.312 1 97.75 79 ILE A CA 1
ATOM 658 C C . ILE A 1 79 ? -2.461 2.244 -16.125 1 97.75 79 ILE A C 1
ATOM 660 O O . ILE A 1 79 ? -1.478 2.984 -16.031 1 97.75 79 ILE A O 1
ATOM 664 N N . PRO A 1 80 ? -3.371 2.193 -15.164 1 98.25 80 PRO A N 1
ATOM 665 C CA . PRO A 1 80 ? -3.197 3.094 -14.023 1 98.25 80 PRO A CA 1
ATOM 666 C C . PRO A 1 80 ? -1.968 2.754 -13.18 1 98.25 80 PRO A C 1
ATOM 668 O O . PRO A 1 80 ? -1.37 3.641 -12.57 1 98.25 80 PRO A O 1
ATOM 671 N N . PHE A 1 81 ? -1.561 1.524 -13.18 1 98.56 81 PHE A N 1
ATOM 672 C CA . PHE A 1 81 ? -0.372 1.154 -12.422 1 98.56 81 PHE A CA 1
ATOM 673 C C . PHE A 1 81 ? 0.878 1.773 -13.039 1 98.56 81 PHE A C 1
ATOM 675 O O . PHE A 1 81 ? 1.728 2.311 -12.32 1 98.56 81 PHE A O 1
ATOM 682 N N . VAL A 1 82 ? 0.985 1.668 -14.336 1 98.44 82 VAL A N 1
ATOM 683 C CA . VAL A 1 82 ? 2.143 2.229 -15.023 1 98.44 82 VAL A CA 1
ATOM 684 C C . VAL A 1 82 ? 2.146 3.748 -14.875 1 98.44 82 VAL A C 1
ATOM 686 O O . VAL A 1 82 ? 3.193 4.352 -14.633 1 98.44 82 VAL A O 1
ATOM 689 N N . LEU A 1 83 ? 1.007 4.332 -14.992 1 98.44 83 LEU A N 1
ATOM 690 C CA . LEU A 1 83 ? 0.908 5.781 -14.82 1 98.44 83 LEU A CA 1
ATOM 691 C C . LEU A 1 83 ? 1.282 6.191 -13.406 1 98.44 83 LEU A C 1
ATOM 693 O O . LEU A 1 83 ? 2.01 7.164 -13.203 1 98.44 83 LEU A O 1
ATOM 697 N N . LEU A 1 84 ? 0.765 5.5 -12.43 1 98.56 84 LEU A N 1
ATOM 698 C CA . LEU A 1 84 ? 1.09 5.773 -11.031 1 98.56 84 LEU A CA 1
ATOM 699 C C . LEU A 1 84 ? 2.592 5.66 -10.797 1 98.56 84 LEU A C 1
ATOM 701 O O . LEU A 1 84 ? 3.191 6.527 -10.156 1 98.56 84 LEU A O 1
ATOM 705 N N . ASP A 1 85 ? 3.145 4.574 -11.273 1 98.5 85 ASP A N 1
ATOM 706 C CA . ASP A 1 85 ? 4.582 4.344 -11.148 1 98.5 85 ASP A CA 1
ATOM 707 C C . ASP A 1 85 ? 5.375 5.512 -11.734 1 98.5 85 ASP A C 1
ATOM 709 O O . ASP A 1 85 ? 6.273 6.047 -11.078 1 98.5 85 ASP A O 1
ATOM 713 N N . LEU A 1 86 ? 5.008 5.934 -12.891 1 98.44 86 LEU A N 1
ATOM 714 C CA . LEU A 1 86 ? 5.715 7.008 -13.578 1 98.44 86 LEU A CA 1
ATOM 715 C C . LEU A 1 86 ? 5.566 8.328 -12.836 1 98.44 86 LEU A C 1
ATOM 717 O O . LEU A 1 86 ? 6.562 9 -12.547 1 98.44 86 LEU A O 1
ATOM 721 N N . PHE A 1 87 ? 4.391 8.742 -12.508 1 98.31 87 PHE A N 1
ATOM 722 C CA . PHE A 1 87 ? 4.121 10.023 -11.859 1 98.31 87 PHE A CA 1
ATOM 723 C C . PHE A 1 87 ? 4.801 10.094 -10.5 1 98.31 87 PHE A C 1
ATOM 725 O O . PHE A 1 87 ? 5.438 11.102 -10.172 1 98.31 87 PHE A O 1
ATOM 732 N N . VAL A 1 88 ? 4.703 9.062 -9.672 1 98.12 88 VAL A N 1
ATOM 733 C CA . VAL A 1 88 ? 5.246 9.078 -8.32 1 98.12 88 VAL A CA 1
ATOM 734 C C . VAL A 1 88 ? 6.77 9.055 -8.375 1 98.12 88 VAL A C 1
ATOM 736 O O . VAL A 1 88 ? 7.441 9.688 -7.559 1 98.12 88 VAL A O 1
ATOM 739 N N . THR A 1 89 ? 7.309 8.297 -9.383 1 98.12 89 THR A N 1
ATOM 740 C CA . THR A 1 89 ? 8.758 8.289 -9.555 1 98.12 89 THR A CA 1
ATOM 741 C C . THR A 1 89 ? 9.266 9.688 -9.906 1 98.12 89 THR A C 1
ATOM 743 O O . THR A 1 89 ? 10.266 10.141 -9.359 1 98.12 89 THR A O 1
ATOM 746 N N . VAL A 1 90 ? 8.586 10.352 -10.781 1 97.94 90 VAL A N 1
ATOM 747 C CA . VAL A 1 90 ? 8.953 11.719 -11.148 1 97.94 90 VAL A CA 1
ATOM 748 C C . VAL A 1 90 ? 8.797 12.641 -9.938 1 97.94 90 VAL A C 1
ATOM 750 O O . VAL A 1 90 ? 9.664 13.461 -9.664 1 97.94 90 VAL A O 1
ATOM 753 N N . TYR A 1 91 ? 7.715 12.555 -9.219 1 97.62 91 TYR A N 1
ATOM 754 C CA . TYR A 1 91 ? 7.48 13.328 -8.008 1 97.62 91 TYR A CA 1
ATOM 755 C C . TYR A 1 91 ? 8.641 13.18 -7.031 1 97.62 91 TYR A C 1
ATOM 757 O O . TYR A 1 91 ? 9.172 14.172 -6.531 1 97.62 91 TYR A O 1
ATOM 765 N N . GLN A 1 92 ? 8.953 11.93 -6.742 1 97.31 92 GLN A N 1
ATOM 766 C CA . GLN A 1 92 ? 10.039 11.688 -5.797 1 97.31 92 GLN A CA 1
ATOM 767 C C . GLN A 1 92 ? 11.344 12.305 -6.293 1 97.31 92 GLN A C 1
ATOM 769 O O . GLN A 1 92 ? 12.094 12.891 -5.512 1 97.31 92 GLN A O 1
ATOM 774 N N . ALA A 1 93 ? 11.664 12.094 -7.551 1 97.12 93 ALA A N 1
ATOM 775 C CA . ALA A 1 93 ? 12.922 12.562 -8.133 1 97.12 93 ALA A CA 1
ATOM 776 C C . ALA A 1 93 ? 13.055 14.07 -7.996 1 97.12 93 ALA A C 1
ATOM 778 O O . ALA A 1 93 ? 14.164 14.586 -7.789 1 97.12 93 ALA A O 1
ATOM 779 N N . ILE A 1 94 ? 11.984 14.742 -8.023 1 96.69 94 ILE A N 1
ATOM 780 C CA . ILE A 1 94 ? 12.023 16.203 -8.062 1 96.69 94 ILE A CA 1
ATOM 781 C C . ILE A 1 94 ? 11.812 16.75 -6.652 1 96.69 94 ILE A C 1
ATOM 783 O O . ILE A 1 94 ? 12.578 17.594 -6.188 1 96.69 94 ILE A O 1
ATOM 787 N N . CYS A 1 95 ? 10.859 16.328 -5.93 1 96 95 CYS A N 1
ATOM 788 C CA . CYS A 1 95 ? 10.383 16.953 -4.703 1 96 95 CYS A CA 1
ATOM 789 C C . CYS A 1 95 ? 11.211 16.5 -3.506 1 96 95 CYS A C 1
ATOM 791 O O . CYS A 1 95 ? 11.477 17.281 -2.594 1 96 95 CYS A O 1
ATOM 793 N N . PHE A 1 96 ? 11.562 15.203 -3.473 1 96.12 96 PHE A N 1
ATOM 794 C CA . PHE A 1 96 ? 12.211 14.68 -2.281 1 96.12 96 PHE A CA 1
ATOM 795 C C . PHE A 1 96 ? 13.531 15.391 -2.025 1 96.12 96 PHE A C 1
ATOM 797 O O . PHE A 1 96 ? 13.852 15.727 -0.883 1 96.12 96 PHE A O 1
ATOM 804 N N . PRO A 1 97 ? 14.328 15.633 -3.07 1 94.94 97 PRO A N 1
ATOM 805 C CA . PRO A 1 97 ? 15.547 16.406 -2.811 1 94.94 97 PRO A CA 1
ATOM 806 C C . PRO A 1 97 ? 15.25 17.812 -2.275 1 94.94 97 PRO A C 1
ATOM 808 O O . PRO A 1 97 ? 15.984 18.312 -1.424 1 94.94 97 PRO A O 1
ATOM 811 N N . VAL A 1 98 ? 14.211 18.406 -2.713 1 93.44 98 VAL A N 1
ATOM 812 C CA . VAL A 1 98 ? 13.82 19.734 -2.256 1 93.44 98 VAL A CA 1
ATOM 813 C C . VAL A 1 98 ? 13.391 19.672 -0.79 1 93.44 98 VAL A C 1
ATOM 815 O O . VAL A 1 98 ? 13.711 20.562 -0.007 1 93.44 98 VAL A O 1
ATOM 818 N N . TYR A 1 99 ? 12.664 18.641 -0.376 1 92.31 99 TYR A N 1
ATOM 819 C CA . TYR A 1 99 ? 12.18 18.469 0.989 1 92.31 99 TYR A CA 1
ATOM 820 C C . TYR A 1 99 ? 13.297 17.984 1.908 1 92.31 99 TYR A C 1
ATOM 822 O O . TYR A 1 99 ? 13.156 18.016 3.133 1 92.31 99 TYR A O 1
ATOM 830 N N . GLY A 1 100 ? 14.359 17.469 1.334 1 91.25 100 GLY A N 1
ATOM 831 C CA . GLY A 1 100 ? 15.438 16.906 2.133 1 91.25 100 GLY A CA 1
ATOM 832 C C . GLY A 1 100 ? 15.141 15.516 2.645 1 91.25 100 GLY A C 1
ATOM 833 O O . GLY A 1 100 ? 15.617 15.125 3.711 1 91.25 100 GLY A O 1
ATOM 834 N N . ILE A 1 101 ? 14.312 14.844 1.957 1 91.81 101 ILE A N 1
ATOM 835 C CA . ILE A 1 101 ? 13.875 13.5 2.33 1 91.81 101 ILE A CA 1
ATOM 836 C C . ILE A 1 101 ? 14.656 12.461 1.527 1 91.81 101 ILE A C 1
ATOM 838 O O . ILE A 1 101 ? 14.977 12.688 0.358 1 91.81 101 ILE A O 1
ATOM 842 N N . GLN A 1 102 ? 14.938 11.367 2.186 1 91.81 102 GLN A N 1
ATOM 843 C CA . GLN A 1 102 ? 15.617 10.273 1.501 1 91.81 102 GLN A CA 1
ATOM 844 C C . GLN A 1 102 ? 14.695 9.602 0.485 1 91.81 102 GLN A C 1
ATOM 846 O O . GLN A 1 102 ? 13.531 9.336 0.778 1 91.81 102 GLN A O 1
ATOM 851 N N . LYS A 1 103 ? 15.297 9.312 -0.582 1 94.69 103 LYS A N 1
ATOM 852 C CA . LYS A 1 103 ? 14.523 8.664 -1.636 1 94.69 103 LYS A CA 1
ATOM 853 C C . LYS A 1 103 ? 14.305 7.188 -1.331 1 94.69 103 LYS A C 1
ATOM 855 O O . LYS A 1 103 ? 15.133 6.555 -0.677 1 94.69 103 LYS A O 1
ATOM 860 N N . VAL A 1 104 ? 13.211 6.719 -1.799 1 95.56 104 VAL A N 1
ATOM 861 C CA . VAL A 1 104 ? 12.883 5.301 -1.697 1 95.56 104 VAL A CA 1
ATOM 862 C C . VAL A 1 104 ? 13.508 4.543 -2.867 1 95.56 104 VAL A C 1
ATOM 864 O O . VAL A 1 104 ? 13.398 4.969 -4.02 1 95.56 104 VAL A O 1
ATOM 867 N N . ARG A 1 105 ? 14.148 3.471 -2.6 1 94.94 105 ARG A N 1
ATOM 868 C CA . ARG A 1 105 ? 14.773 2.654 -3.639 1 94.94 105 ARG A CA 1
ATOM 869 C C . ARG A 1 105 ? 13.742 1.753 -4.312 1 94.94 105 ARG A C 1
ATOM 871 O O . ARG A 1 105 ? 13.227 0.818 -3.693 1 94.94 105 ARG A O 1
ATOM 878 N N . ARG A 1 106 ? 13.547 2.014 -5.492 1 95.06 106 ARG A N 1
ATOM 879 C CA . ARG A 1 106 ? 12.555 1.298 -6.285 1 95.06 106 ARG A CA 1
ATOM 880 C C . ARG A 1 106 ? 12.852 -0.197 -6.32 1 95.06 106 ARG A C 1
ATOM 882 O O . ARG A 1 106 ? 11.938 -1.021 -6.227 1 95.06 106 ARG A O 1
ATOM 889 N N . ARG A 1 107 ? 14.055 -0.6 -6.398 1 93 107 ARG A N 1
ATOM 890 C CA . ARG A 1 107 ? 14.477 -1.983 -6.582 1 93 107 ARG A CA 1
ATOM 891 C C . ARG A 1 107 ? 14.172 -2.818 -5.344 1 93 107 ARG A C 1
ATOM 893 O O . ARG A 1 107 ? 14.094 -4.047 -5.418 1 93 107 ARG A O 1
ATOM 900 N N . ASP A 1 108 ? 14.023 -2.17 -4.27 1 92.12 108 ASP A N 1
ATOM 901 C CA . ASP A 1 108 ? 13.727 -2.887 -3.033 1 92.12 108 ASP A CA 1
ATOM 902 C C . ASP A 1 108 ? 12.25 -3.279 -2.969 1 92.12 108 ASP A C 1
ATOM 904 O O . ASP A 1 108 ? 11.867 -4.141 -2.174 1 92.12 108 ASP A O 1
ATOM 908 N N . HIS A 1 109 ? 11.469 -2.652 -3.775 1 94.69 109 HIS A N 1
ATOM 909 C CA . HIS A 1 109 ? 10.023 -2.865 -3.709 1 94.69 109 HIS A CA 1
ATOM 910 C C . HIS A 1 109 ? 9.523 -3.627 -4.934 1 94.69 109 HIS A C 1
ATOM 912 O O . HIS A 1 109 ? 8.656 -4.492 -4.816 1 94.69 109 HIS A O 1
ATOM 918 N N . ILE A 1 110 ? 10.023 -3.281 -6.043 1 96.06 110 ILE A N 1
ATOM 919 C CA . ILE A 1 110 ? 9.578 -3.904 -7.285 1 96.06 110 ILE A CA 1
ATOM 920 C C . ILE A 1 110 ? 10.578 -4.977 -7.707 1 96.06 110 ILE A C 1
ATOM 922 O O . ILE A 1 110 ? 11.617 -4.668 -8.305 1 96.06 110 ILE A O 1
ATOM 926 N N . VAL A 1 111 ? 10.188 -6.227 -7.438 1 92.38 111 VAL A N 1
ATOM 927 C CA . VAL A 1 111 ? 11.023 -7.387 -7.73 1 92.38 111 VAL A CA 1
ATOM 928 C C . VAL A 1 111 ? 10.289 -8.328 -8.68 1 92.38 111 VAL A C 1
ATOM 930 O O . VAL A 1 111 ? 9.164 -8.742 -8.406 1 92.38 111 VAL A O 1
ATOM 933 N N . ILE A 1 112 ? 10.883 -8.633 -9.781 1 92.81 112 ILE A N 1
ATOM 934 C CA . ILE A 1 112 ? 10.328 -9.523 -10.789 1 92.81 112 ILE A CA 1
ATOM 935 C C . ILE A 1 112 ? 11.25 -10.727 -10.984 1 92.81 112 ILE A C 1
ATOM 937 O O . ILE A 1 112 ? 12.25 -10.641 -11.695 1 92.81 112 ILE A O 1
ATOM 941 N N . ASP A 1 113 ? 10.906 -11.828 -10.375 1 90.44 113 ASP A N 1
ATOM 942 C CA . ASP A 1 113 ? 11.82 -12.969 -10.398 1 90.44 113 ASP A CA 1
ATOM 943 C C . ASP A 1 113 ? 11.055 -14.281 -10.547 1 90.44 113 ASP A C 1
ATOM 945 O O . ASP A 1 113 ? 11.656 -15.344 -10.734 1 90.44 113 ASP A O 1
ATOM 949 N N . ARG A 1 114 ? 9.773 -14.266 -10.539 1 90.12 114 ARG A N 1
ATOM 950 C CA . ARG A 1 114 ? 8.984 -15.5 -10.492 1 90.12 114 ARG A CA 1
ATOM 951 C C . ARG A 1 114 ? 8.867 -16.125 -11.875 1 90.12 114 ARG A C 1
ATOM 953 O O . ARG A 1 114 ? 8.539 -17.312 -12 1 90.12 114 ARG A O 1
ATOM 960 N N . GLN A 1 115 ? 9.125 -15.305 -12.883 1 87.25 115 GLN A N 1
ATOM 961 C CA . GLN A 1 115 ? 9.008 -15.836 -14.234 1 87.25 115 GLN A CA 1
ATOM 962 C C . GLN A 1 115 ? 10.102 -16.859 -14.531 1 87.25 115 GLN A C 1
ATOM 964 O O . GLN A 1 115 ? 10.031 -17.578 -15.523 1 87.25 115 GLN A O 1
ATOM 969 N N . TYR A 1 116 ? 11.023 -16.984 -13.719 1 84.56 116 TYR A N 1
ATOM 970 C CA . TYR A 1 116 ? 12.133 -17.906 -13.945 1 84.56 116 TYR A CA 1
ATOM 971 C C . TYR A 1 116 ? 11.797 -19.297 -13.422 1 84.56 116 TYR A C 1
ATOM 973 O O . TYR A 1 116 ? 12.555 -20.25 -13.633 1 84.56 116 TYR A O 1
ATOM 981 N N . LEU A 1 117 ? 10.688 -19.391 -12.781 1 86.06 117 LEU A N 1
ATOM 982 C CA . LEU A 1 117 ? 10.258 -20.688 -12.273 1 86.06 117 LEU A CA 1
ATOM 983 C C . LEU A 1 117 ? 9.844 -21.609 -13.422 1 86.06 117 LEU A C 1
ATOM 985 O O . LEU A 1 117 ? 8.953 -21.266 -14.203 1 86.06 117 LEU A O 1
ATOM 989 N N . GLY A 1 118 ? 10.375 -22.734 -13.492 1 84.25 118 GLY A N 1
ATOM 990 C CA . GLY A 1 118 ? 10.203 -23.656 -14.609 1 84.25 118 GLY A CA 1
ATOM 991 C C . GLY A 1 118 ? 8.891 -24.406 -14.57 1 84.25 118 GLY A C 1
ATOM 992 O O . GLY A 1 118 ? 8.43 -24.922 -15.594 1 84.25 118 GLY A O 1
ATOM 993 N N . TYR A 1 119 ? 8.305 -24.531 -13.344 1 84.56 119 TYR A N 1
ATOM 994 C CA . TYR A 1 119 ? 7.094 -25.344 -13.234 1 84.56 119 TYR A CA 1
ATOM 995 C C . TYR A 1 119 ? 5.863 -24.531 -13.641 1 84.56 119 TYR A C 1
ATOM 997 O O . TYR A 1 119 ? 4.762 -25.078 -13.742 1 84.56 119 TYR A O 1
ATOM 1005 N N . LEU A 1 120 ? 5.992 -23.281 -13.938 1 88.25 120 LEU A N 1
ATOM 1006 C CA . LEU A 1 120 ? 4.891 -22.422 -14.359 1 88.25 120 LEU A CA 1
ATOM 1007 C C . LEU A 1 120 ? 4.773 -22.391 -15.875 1 88.25 120 LEU A C 1
ATOM 1009 O O . LEU A 1 120 ? 5.785 -22.422 -16.578 1 88.25 120 LEU A O 1
ATOM 1013 N N . ASN A 1 121 ? 3.625 -22.344 -16.406 1 87.62 121 ASN A N 1
ATOM 1014 C CA . ASN A 1 121 ? 3.428 -22.141 -17.844 1 87.62 121 ASN A CA 1
ATOM 1015 C C . ASN A 1 121 ? 3.539 -20.656 -18.219 1 87.62 121 ASN A C 1
ATOM 1017 O O . ASN A 1 121 ? 3.766 -19.812 -17.359 1 87.62 121 ASN A O 1
ATOM 1021 N N . ALA A 1 122 ? 3.424 -20.344 -19.5 1 87.69 122 ALA A N 1
ATOM 1022 C CA . ALA A 1 122 ? 3.662 -19 -20 1 87.69 122 ALA A CA 1
ATOM 1023 C C . ALA A 1 122 ? 2.658 -18.016 -19.406 1 87.69 122 ALA A C 1
ATOM 1025 O O . ALA A 1 122 ? 3.02 -16.891 -19.047 1 87.69 122 ALA A O 1
ATOM 1026 N N . LEU A 1 123 ? 1.44 -18.422 -19.312 1 87.5 123 LEU A N 1
ATOM 1027 C CA . LEU A 1 123 ? 0.409 -17.531 -18.781 1 87.5 123 LEU A CA 1
ATOM 1028 C C . LEU A 1 123 ? 0.625 -17.297 -17.281 1 87.5 123 LEU A C 1
ATOM 1030 O O . LEU A 1 123 ? 0.464 -16.172 -16.812 1 87.5 123 LEU A O 1
ATOM 1034 N N . GLN A 1 124 ? 0.934 -18.328 -16.625 1 89.81 124 GLN A N 1
ATOM 1035 C CA . GLN A 1 124 ? 1.23 -18.203 -15.203 1 89.81 124 GLN A CA 1
ATOM 1036 C C . GLN A 1 124 ? 2.43 -17.281 -14.977 1 89.81 124 GLN A C 1
ATOM 1038 O O . GLN A 1 124 ? 2.424 -16.469 -14.055 1 89.81 124 GLN A O 1
ATOM 1043 N N . LYS A 1 125 ? 3.408 -17.438 -15.773 1 91.88 125 LYS A N 1
ATOM 1044 C CA . LYS A 1 125 ? 4.578 -16.562 -15.688 1 91.88 125 LYS A CA 1
ATOM 1045 C C . LYS A 1 125 ? 4.195 -15.102 -15.906 1 91.88 125 LYS A C 1
ATOM 1047 O O . LYS A 1 125 ? 4.648 -14.219 -15.18 1 91.88 125 LYS A O 1
ATOM 1052 N N . LEU A 1 126 ? 3.396 -14.867 -16.891 1 92.75 126 LEU A N 1
ATOM 1053 C CA . LEU A 1 126 ? 2.934 -13.508 -17.172 1 92.75 126 LEU A CA 1
ATOM 1054 C C . LEU A 1 126 ? 2.168 -12.938 -15.977 1 92.75 126 LEU A C 1
ATOM 1056 O O . LEU A 1 126 ? 2.363 -11.781 -15.602 1 92.75 126 LEU A O 1
ATOM 1060 N N . ASN A 1 127 ? 1.345 -13.758 -15.414 1 92.94 127 ASN A N 1
ATOM 1061 C CA . ASN A 1 127 ? 0.573 -13.328 -14.25 1 92.94 127 ASN A CA 1
ATOM 1062 C C . ASN A 1 127 ? 1.477 -13.023 -13.055 1 92.94 127 ASN A C 1
ATOM 1064 O O . ASN A 1 127 ? 1.227 -12.07 -12.312 1 92.94 127 ASN A O 1
ATOM 1068 N N . CYS A 1 128 ? 2.467 -13.797 -12.914 1 93.44 128 CYS A N 1
ATOM 1069 C CA . CYS A 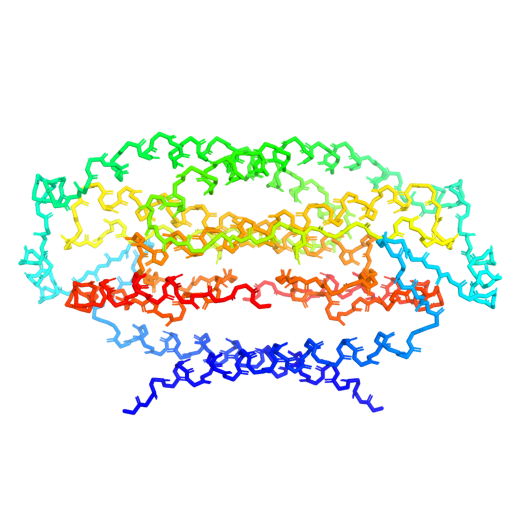1 128 ? 3.426 -13.57 -11.836 1 93.44 128 CYS A CA 1
ATOM 1070 C C . CYS A 1 128 ? 4.148 -12.242 -12.023 1 93.44 128 CYS A C 1
ATOM 1072 O O . CYS A 1 128 ? 4.348 -11.5 -11.062 1 93.44 128 CYS A O 1
ATOM 1074 N N . VAL A 1 129 ? 4.59 -12.008 -13.266 1 95 129 VAL A N 1
ATOM 1075 C CA . VAL A 1 129 ? 5.238 -10.734 -13.555 1 95 129 VAL A CA 1
ATOM 1076 C C . VAL A 1 129 ? 4.273 -9.586 -13.273 1 95 129 VAL A C 1
ATOM 1078 O O . VAL A 1 129 ? 4.641 -8.594 -12.641 1 95 129 VAL A O 1
ATOM 1081 N N . TYR A 1 130 ? 3.086 -9.805 -13.734 1 96.44 130 TYR A N 1
ATOM 1082 C CA . TYR A 1 130 ? 2.049 -8.789 -13.602 1 96.44 130 TYR A CA 1
ATOM 1083 C C . TYR A 1 130 ? 1.769 -8.484 -12.133 1 96.44 130 TYR A C 1
ATOM 1085 O O . TYR A 1 130 ? 1.816 -7.324 -11.719 1 96.44 130 TYR A O 1
ATOM 1093 N N . CYS A 1 131 ? 1.545 -9.492 -11.297 1 94.62 131 CYS A N 1
ATOM 1094 C CA . CYS A 1 131 ? 1.249 -9.328 -9.883 1 94.62 131 CYS A CA 1
ATOM 1095 C C . CYS A 1 131 ? 2.463 -8.789 -9.133 1 94.62 131 CYS A C 1
ATOM 1097 O O . CYS A 1 131 ? 2.324 -7.949 -8.242 1 94.62 131 CYS A O 1
ATOM 1099 N N . GLY A 1 132 ? 3.582 -9.305 -9.531 1 94.75 132 GLY A N 1
ATOM 1100 C CA . GLY A 1 132 ? 4.793 -8.789 -8.906 1 94.75 132 GLY A CA 1
ATOM 1101 C C . GLY A 1 132 ? 4.988 -7.301 -9.125 1 94.75 132 GLY A C 1
ATOM 1102 O O . GLY A 1 132 ? 5.305 -6.57 -8.18 1 94.75 132 GLY A O 1
ATOM 1103 N N . TYR A 1 133 ? 4.801 -6.922 -10.352 1 96.94 133 TYR A N 1
ATOM 1104 C CA . TYR A 1 133 ? 4.93 -5.508 -10.672 1 96.94 133 TYR A CA 1
ATOM 1105 C C . TYR A 1 133 ? 3.881 -4.684 -9.93 1 96.94 133 TYR A C 1
ATOM 1107 O O . TYR A 1 133 ? 4.207 -3.688 -9.281 1 96.94 133 TYR A O 1
ATOM 1115 N N . GLY A 1 134 ? 2.645 -5.105 -10.039 1 97.44 134 GLY A N 1
ATOM 1116 C CA . GLY A 1 134 ? 1.56 -4.375 -9.398 1 97.44 134 GLY A CA 1
ATOM 1117 C C . GLY A 1 134 ? 1.758 -4.199 -7.906 1 97.44 134 GLY A C 1
ATOM 1118 O O . GLY A 1 134 ? 1.708 -3.076 -7.398 1 97.44 134 GLY A O 1
ATOM 1119 N N . ASN A 1 135 ? 2.02 -5.273 -7.234 1 96.81 135 ASN A N 1
ATOM 1120 C CA . ASN A 1 135 ? 2.205 -5.211 -5.789 1 96.81 135 ASN A CA 1
ATOM 1121 C C . ASN A 1 135 ? 3.482 -4.461 -5.418 1 96.81 135 ASN A C 1
ATOM 1123 O O . ASN A 1 135 ? 3.535 -3.787 -4.387 1 96.81 135 ASN A O 1
ATOM 1127 N N . GLY A 1 136 ? 4.48 -4.605 -6.242 1 97.12 136 GLY A N 1
ATOM 1128 C CA . GLY A 1 136 ? 5.703 -3.846 -6.023 1 97.12 136 GLY A CA 1
ATOM 1129 C C . GLY A 1 136 ? 5.496 -2.346 -6.117 1 97.12 136 GLY A C 1
ATOM 1130 O O . GLY A 1 136 ? 5.992 -1.592 -5.277 1 97.12 136 GLY A O 1
ATOM 1131 N N . VAL A 1 137 ? 4.75 -1.954 -7.117 1 98.25 137 VAL A N 1
ATOM 1132 C CA . VAL A 1 137 ? 4.453 -0.537 -7.305 1 98.25 137 VAL A CA 1
ATOM 1133 C C . VAL A 1 137 ? 3.672 -0.01 -6.105 1 98.25 137 VAL A C 1
ATOM 1135 O O . VAL A 1 137 ? 3.949 1.082 -5.605 1 98.25 137 VAL A O 1
ATOM 1138 N N . ILE A 1 138 ? 2.74 -0.78 -5.66 1 97.88 138 ILE A N 1
ATOM 1139 C CA . ILE A 1 138 ? 1.928 -0.363 -4.523 1 97.88 138 ILE A CA 1
ATOM 1140 C C . ILE A 1 138 ? 2.814 -0.187 -3.293 1 97.88 138 ILE A C 1
ATOM 1142 O O . ILE A 1 138 ? 2.682 0.794 -2.559 1 97.88 138 ILE A O 1
ATOM 1146 N N . SER A 1 139 ? 3.682 -1.127 -3.074 1 96.31 139 SER A N 1
ATOM 1147 C CA . SER A 1 139 ? 4.609 -1.033 -1.953 1 96.31 139 SER A CA 1
ATOM 1148 C C . SER A 1 139 ? 5.504 0.198 -2.076 1 96.31 139 SER A C 1
ATOM 1150 O O . SER A 1 139 ? 5.68 0.94 -1.108 1 96.31 139 SER A O 1
ATOM 1152 N N . TYR A 1 140 ? 6.039 0.41 -3.256 1 97.75 140 TYR A N 1
ATOM 1153 C CA . TYR A 1 140 ? 6.91 1.536 -3.578 1 97.75 140 TYR A CA 1
ATOM 1154 C C . TYR A 1 140 ? 6.191 2.861 -3.352 1 97.75 140 TYR A C 1
ATOM 1156 O O . TYR A 1 140 ? 6.715 3.75 -2.674 1 97.75 140 TYR A O 1
ATOM 1164 N N . VAL A 1 141 ? 5.047 2.979 -3.805 1 98.12 141 VAL A N 1
ATOM 1165 C CA . VAL A 1 141 ? 4.25 4.199 -3.717 1 98.12 141 VAL A CA 1
ATOM 1166 C C . VAL A 1 141 ? 3.789 4.414 -2.277 1 98.12 141 VAL A C 1
ATOM 1168 O O . VAL A 1 141 ? 3.719 5.551 -1.805 1 98.12 141 VAL A O 1
ATOM 1171 N N . ARG A 1 142 ? 3.416 3.369 -1.611 1 97 142 ARG A N 1
ATOM 1172 C CA . ARG A 1 142 ? 3 3.459 -0.216 1 97 142 ARG A CA 1
ATOM 1173 C C . ARG A 1 142 ? 4.086 4.098 0.64 1 97 142 ARG A C 1
ATOM 1175 O O . ARG A 1 142 ? 3.799 4.949 1.486 1 97 142 ARG A O 1
ATOM 1182 N N . GLU A 1 143 ? 5.289 3.691 0.399 1 95.38 143 GLU A N 1
ATOM 1183 C CA . GLU A 1 143 ? 6.41 4.242 1.153 1 95.38 143 GLU A CA 1
ATOM 1184 C C . GLU A 1 143 ? 6.617 5.719 0.838 1 95.38 143 GLU A C 1
ATOM 1186 O O . GLU A 1 143 ? 6.789 6.535 1.746 1 95.38 143 GLU A O 1
ATOM 1191 N N . ILE A 1 144 ? 6.578 6.039 -0.387 1 97.31 144 ILE A N 1
ATOM 1192 C CA . ILE A 1 144 ? 6.766 7.418 -0.817 1 97.31 144 ILE A CA 1
ATOM 1193 C C . ILE A 1 144 ? 5.637 8.289 -0.267 1 97.31 144 ILE A C 1
ATOM 1195 O O . ILE A 1 144 ? 5.883 9.375 0.26 1 97.31 144 ILE A O 1
ATOM 1199 N N . ALA A 1 145 ? 4.434 7.828 -0.401 1 97 145 ALA A N 1
ATOM 1200 C CA . ALA A 1 145 ? 3.273 8.562 0.099 1 97 145 ALA A CA 1
ATOM 1201 C C . ALA A 1 145 ? 3.34 8.727 1.614 1 97 145 ALA A C 1
ATOM 1203 O O . ALA A 1 145 ? 2.963 9.773 2.148 1 97 145 ALA A O 1
ATOM 1204 N N . GLY A 1 146 ? 3.773 7.684 2.27 1 95.12 146 GLY A N 1
ATOM 1205 C CA . GLY A 1 146 ? 3.918 7.762 3.715 1 95.12 146 GLY A CA 1
ATOM 1206 C C . GLY A 1 146 ? 4.91 8.82 4.156 1 95.12 146 GLY A C 1
ATOM 1207 O O . GLY A 1 146 ? 4.621 9.609 5.062 1 95.12 146 GLY A O 1
ATOM 1208 N N . ARG A 1 147 ? 6.102 8.836 3.564 1 94.38 147 ARG A N 1
ATOM 1209 C CA . ARG A 1 147 ? 7.102 9.852 3.869 1 94.38 147 ARG A CA 1
ATOM 1210 C C . ARG A 1 147 ? 6.57 11.25 3.568 1 94.38 147 ARG A C 1
ATOM 1212 O O . ARG A 1 147 ? 6.824 12.188 4.324 1 94.38 147 ARG A O 1
ATOM 1219 N N . THR A 1 148 ? 5.871 11.297 2.469 1 95.69 148 THR A N 1
ATOM 1220 C CA . THR A 1 148 ? 5.297 12.578 2.062 1 95.69 148 THR A CA 1
ATOM 1221 C C . THR A 1 148 ? 4.273 13.062 3.084 1 95.69 148 THR A C 1
ATOM 1223 O O . THR A 1 148 ? 4.262 14.234 3.453 1 95.69 148 THR A O 1
ATOM 1226 N N . GLU A 1 149 ? 3.428 12.18 3.498 1 94.81 149 GLU A N 1
ATOM 1227 C CA . GLU A 1 149 ? 2.42 12.523 4.496 1 94.81 149 GLU A CA 1
ATOM 1228 C C . GLU A 1 149 ? 3.068 12.945 5.812 1 94.81 149 GLU A C 1
ATOM 1230 O O . GLU A 1 149 ? 2.611 13.891 6.465 1 94.81 149 GLU A O 1
ATOM 1235 N N . LYS A 1 150 ? 4.051 12.289 6.211 1 93.12 150 LYS A N 1
ATOM 1236 C CA . LYS A 1 150 ? 4.77 12.633 7.434 1 93.12 150 LYS A CA 1
ATOM 1237 C C . LYS A 1 150 ? 5.367 14.031 7.34 1 93.12 150 LYS A C 1
ATOM 1239 O O . LYS A 1 150 ? 5.441 14.75 8.344 1 93.12 150 LYS A O 1
ATOM 1244 N N . TYR A 1 151 ? 5.727 14.438 6.18 1 92.5 151 TYR A N 1
ATOM 1245 C CA . TYR A 1 151 ? 6.309 15.75 5.934 1 92.5 151 TYR A CA 1
ATOM 1246 C C . TYR A 1 151 ? 5.242 16.844 5.965 1 92.5 151 TYR A C 1
ATOM 1248 O O . TYR A 1 151 ? 5.453 17.906 6.543 1 92.5 151 TYR A O 1
ATOM 1256 N N . TRP A 1 152 ? 4.047 16.516 5.414 1 90.62 152 TRP A N 1
ATOM 1257 C CA . TRP A 1 152 ? 3.066 17.562 5.168 1 90.62 152 TRP A CA 1
ATOM 1258 C C . TRP A 1 152 ? 1.943 17.516 6.195 1 90.62 152 TRP A C 1
ATOM 1260 O O . TRP A 1 152 ? 1.525 18.547 6.719 1 90.62 152 TRP A O 1
ATOM 1270 N N . CYS A 1 153 ? 1.423 16.281 6.363 1 89.12 153 CYS A N 1
ATOM 1271 C CA . CYS A 1 153 ? 0.18 16.172 7.117 1 89.12 153 CYS A CA 1
ATOM 1272 C C . CYS A 1 153 ? 0.245 15.008 8.102 1 89.12 153 CYS A C 1
ATOM 1274 O O . CYS A 1 153 ? -0.597 14.109 8.07 1 89.12 153 CYS A O 1
ATOM 1276 N N . PRO A 1 154 ? 1.089 15.18 9.086 1 92 154 PRO A N 1
ATOM 1277 C CA . PRO A 1 154 ? 1.197 14.062 10.039 1 92 154 PRO A CA 1
ATOM 1278 C C . PRO A 1 154 ? 0.127 14.109 11.125 1 92 154 PRO A C 1
ATOM 1280 O O . PRO A 1 154 ? 0.45 14.25 12.305 1 92 154 PRO A O 1
ATOM 1283 N N . ILE A 1 155 ? -1.108 13.969 10.695 1 91.75 155 ILE A N 1
ATOM 1284 C CA . ILE A 1 155 ? -2.256 13.977 11.602 1 91.75 155 ILE A CA 1
ATOM 1285 C C . ILE A 1 155 ? -3.045 12.672 11.438 1 91.75 155 ILE A C 1
ATOM 1287 O O . ILE A 1 155 ? -3.365 12.273 10.32 1 91.75 155 ILE A O 1
ATOM 1291 N N . LYS A 1 156 ? -3.322 12.109 12.469 1 89.12 156 LYS A N 1
ATOM 1292 C CA . LYS A 1 156 ? -4.133 10.891 12.422 1 89.12 156 LYS A CA 1
ATOM 1293 C C . LYS A 1 156 ? -5.586 11.211 12.086 1 89.12 156 LYS A C 1
ATOM 1295 O O . LYS A 1 156 ? -6.039 12.344 12.281 1 89.12 156 LYS A O 1
ATOM 1300 N N . HIS A 1 157 ? -6.25 10.281 11.586 1 88 157 HIS A N 1
ATOM 1301 C CA . HIS A 1 157 ? -7.684 10.398 11.336 1 88 157 HIS A CA 1
ATOM 1302 C C . HIS A 1 157 ? -8.484 10.289 12.633 1 88 157 HIS A C 1
ATOM 1304 O O . HIS A 1 157 ? -8.008 9.727 13.617 1 88 157 HIS A O 1
ATOM 1310 N N . ALA A 1 158 ? -9.609 10.844 12.523 1 83.88 158 ALA A N 1
ATOM 1311 C CA . ALA A 1 158 ? -10.523 10.695 13.656 1 83.88 158 ALA A CA 1
ATOM 1312 C C . ALA A 1 158 ? -11.039 9.266 13.766 1 83.88 158 ALA A C 1
ATOM 1314 O O . ALA A 1 158 ? -11.133 8.719 14.867 1 83.88 158 ALA A O 1
ATOM 1315 N N . SER A 1 159 ? -11.375 8.773 12.578 1 78.56 159 SER A N 1
ATOM 1316 C CA . SER A 1 159 ? -11.898 7.41 12.508 1 78.56 159 SER A CA 1
ATOM 1317 C C . SER A 1 159 ? -10.773 6.398 12.281 1 78.56 159 SER A C 1
ATOM 1319 O O . SER A 1 159 ? -9.688 6.758 11.82 1 78.56 159 SER A O 1
ATOM 1321 N N . ARG A 1 160 ? -11.164 5.211 12.602 1 78.94 160 ARG A N 1
ATOM 1322 C CA . ARG A 1 160 ? -10.234 4.125 12.32 1 78.94 160 ARG A CA 1
ATOM 1323 C C . ARG A 1 160 ? -10.039 3.938 10.82 1 78.94 160 ARG A C 1
ATOM 1325 O O . ARG A 1 160 ? -11 4.004 10.055 1 78.94 160 ARG A O 1
ATOM 1332 N N . VAL A 1 161 ? -8.797 3.797 10.531 1 84.06 161 VAL A N 1
ATOM 1333 C CA . VAL A 1 161 ? -8.469 3.568 9.125 1 84.06 161 VAL A CA 1
ATOM 1334 C C . VAL A 1 161 ? -7.66 2.283 8.984 1 84.06 161 VAL A C 1
ATOM 1336 O O . VAL A 1 161 ? -6.777 2.008 9.805 1 84.06 161 VAL A O 1
ATOM 1339 N N . ARG A 1 162 ? -7.988 1.491 8.023 1 84.88 162 ARG A N 1
ATOM 1340 C CA . ARG A 1 162 ? -7.285 0.235 7.785 1 84.88 162 ARG A CA 1
ATOM 1341 C C . ARG A 1 162 ? -6.074 0.445 6.879 1 84.88 162 ARG A C 1
ATOM 1343 O O . ARG A 1 162 ? -6.086 1.327 6.016 1 84.88 162 ARG A O 1
ATOM 1350 N N . GLY A 1 163 ? -5.074 -0.385 7.109 1 84.5 163 GLY A N 1
ATOM 1351 C CA . GLY A 1 163 ? -3.957 -0.474 6.184 1 84.5 163 GLY A CA 1
ATOM 1352 C C . GLY A 1 163 ? -3.072 0.76 6.195 1 84.5 163 GLY A C 1
ATOM 1353 O O . GLY A 1 163 ? -2.584 1.188 5.148 1 84.5 163 GLY A O 1
ATOM 1354 N N . THR A 1 164 ? -2.898 1.381 7.297 1 85.19 164 THR A N 1
ATOM 1355 C CA . THR A 1 164 ? -2.045 2.559 7.41 1 85.19 164 THR A CA 1
ATOM 1356 C C . THR A 1 164 ? -0.583 2.193 7.172 1 85.19 164 THR A C 1
ATOM 1358 O O . THR A 1 164 ? -0.182 1.047 7.379 1 85.19 164 THR A O 1
ATOM 1361 N N . HIS A 1 165 ? 0.113 3.148 6.68 1 86.5 165 HIS A N 1
ATOM 1362 C CA . HIS A 1 165 ? 1.544 2.945 6.492 1 86.5 165 HIS A CA 1
ATOM 1363 C C . HIS A 1 165 ? 2.293 3.039 7.816 1 86.5 165 HIS A C 1
ATOM 1365 O O . HIS A 1 165 ? 1.731 3.479 8.82 1 86.5 165 HIS A O 1
ATOM 1371 N N . ARG A 1 166 ? 3.574 2.713 7.832 1 81.88 166 ARG A N 1
ATOM 1372 C CA . ARG A 1 166 ? 4.352 2.523 9.055 1 81.88 166 ARG A CA 1
ATOM 1373 C C . ARG A 1 166 ? 4.598 3.854 9.758 1 81.88 166 ARG A C 1
ATOM 1375 O O . ARG A 1 166 ? 4.82 3.887 10.969 1 81.88 166 ARG A O 1
ATOM 1382 N N . PHE A 1 167 ? 4.551 4.984 9.125 1 87.81 167 PHE A N 1
ATOM 1383 C CA . PHE A 1 167 ? 4.836 6.281 9.727 1 87.81 167 PHE A CA 1
ATOM 1384 C C . PHE A 1 167 ? 3.617 6.809 10.477 1 87.81 167 PHE A C 1
ATOM 1386 O O . PHE A 1 167 ? 3.729 7.742 11.273 1 87.81 167 PHE A O 1
ATOM 1393 N N . TYR A 1 168 ? 2.535 6.227 10.242 1 86.56 168 TYR A N 1
ATOM 1394 C CA . TYR A 1 168 ? 1.271 6.711 10.781 1 86.56 168 TYR A CA 1
ATOM 1395 C C . TYR A 1 168 ? 1.31 6.742 12.305 1 86.56 168 TYR A C 1
ATOM 1397 O O . TYR A 1 168 ? 0.72 7.625 12.93 1 86.56 168 TYR A O 1
ATOM 1405 N N . CYS A 1 169 ? 2.014 5.895 12.852 1 79.31 169 CYS A N 1
ATOM 1406 C CA . CYS A 1 169 ? 2.068 5.785 14.305 1 79.31 169 CYS A CA 1
ATOM 1407 C C . CYS A 1 169 ? 2.744 7.004 14.914 1 79.31 169 CYS A C 1
ATOM 1409 O O . CYS A 1 169 ? 2.504 7.332 16.078 1 79.31 169 CYS A O 1
ATOM 1411 N N . ASP A 1 170 ? 3.516 7.711 14.164 1 82.62 170 ASP A N 1
ATOM 1412 C CA . ASP A 1 170 ? 4.258 8.875 14.633 1 82.62 170 ASP A CA 1
ATOM 1413 C C . ASP A 1 170 ? 3.404 10.141 14.57 1 82.62 170 ASP A C 1
ATOM 1415 O O . ASP A 1 170 ? 3.787 11.18 15.102 1 82.62 170 ASP A O 1
ATOM 1419 N N . PHE A 1 171 ? 2.268 10.016 13.938 1 89.12 171 PHE A N 1
ATOM 1420 C CA . PHE A 1 171 ? 1.475 11.211 13.656 1 89.12 171 PHE A CA 1
ATOM 1421 C C . PHE A 1 171 ? 0.812 11.727 14.93 1 89.12 171 PHE A C 1
ATOM 1423 O O . PHE A 1 171 ? 0.616 10.977 15.883 1 89.12 171 PHE A O 1
ATOM 1430 N N . CYS A 1 172 ? 0.505 12.961 14.883 1 86.31 172 CYS A N 1
ATOM 1431 C CA . CYS A 1 172 ? -0.223 13.586 15.984 1 86.31 172 CYS A CA 1
ATOM 1432 C C . CYS A 1 172 ? -1.678 13.133 16 1 86.31 172 CYS A C 1
ATOM 1434 O O . CYS A 1 172 ? -2.248 12.82 14.953 1 86.31 172 CYS A O 1
ATOM 1436 N N . ASP A 1 173 ? -2.184 13.164 17.188 1 84.31 173 ASP A N 1
ATOM 1437 C CA . ASP A 1 173 ? -3.576 12.75 17.328 1 84.31 173 ASP A CA 1
ATOM 1438 C C . ASP A 1 173 ? -4.52 13.781 16.703 1 84.31 173 ASP A C 1
ATOM 1440 O O . ASP A 1 173 ? -4.203 14.969 16.672 1 84.31 173 ASP A O 1
ATOM 1444 N N . TYR A 1 174 ? -5.621 13.258 16.344 1 85.62 174 TYR A N 1
ATOM 1445 C CA . TYR A 1 174 ? -6.641 14.109 15.734 1 85.62 174 TYR A CA 1
ATOM 1446 C C . TYR A 1 174 ? -7.062 15.219 16.688 1 85.62 174 TYR A C 1
ATOM 1448 O O . TYR A 1 174 ? -7.363 14.961 17.859 1 85.62 174 TYR A O 1
ATOM 1456 N N . GLY A 1 175 ? -6.984 16.453 16.234 1 80.75 175 GLY A N 1
ATOM 1457 C CA . GLY A 1 175 ? -7.453 17.578 17.016 1 80.75 175 GLY A CA 1
ATOM 1458 C C . GLY A 1 175 ? -6.387 18.156 17.922 1 80.75 175 GLY A C 1
ATOM 1459 O O . GLY A 1 175 ? -6.602 19.188 18.578 1 80.75 175 GLY A O 1
ATOM 1460 N N . ASP A 1 176 ? -5.297 17.547 17.969 1 82.5 176 ASP A N 1
ATOM 1461 C CA . ASP A 1 176 ? -4.219 18.031 18.828 1 82.5 176 ASP A CA 1
ATOM 1462 C C . ASP A 1 176 ? -3.373 19.078 18.109 1 82.5 176 ASP A C 1
ATOM 1464 O O . ASP A 1 176 ? -2.27 18.797 17.656 1 82.5 176 ASP A O 1
ATOM 1468 N N . ALA A 1 177 ? -3.818 20.266 18.203 1 82.38 177 ALA A N 1
ATOM 1469 C CA . ALA A 1 177 ? -3.186 21.391 17.5 1 82.38 177 ALA A CA 1
ATOM 1470 C C . ALA A 1 177 ? -1.79 21.656 18.047 1 82.38 177 ALA A C 1
ATOM 1472 O O . ALA A 1 177 ? -0.859 21.938 17.297 1 82.38 177 ALA A O 1
ATOM 1473 N N . ASP A 1 178 ? -1.665 21.578 19.297 1 80.88 178 ASP A N 1
ATOM 1474 C CA . ASP A 1 178 ? -0.389 21.875 19.938 1 80.88 178 ASP A CA 1
ATOM 1475 C C . ASP A 1 178 ? 0.688 20.891 19.5 1 80.88 178 ASP A C 1
ATOM 1477 O O . ASP A 1 178 ? 1.8 21.297 19.156 1 80.88 178 ASP A O 1
ATOM 1481 N N . ALA A 1 179 ? 0.283 19.688 19.531 1 81 179 ALA A N 1
ATOM 1482 C CA . ALA A 1 179 ? 1.238 18.656 19.094 1 81 179 ALA A CA 1
ATOM 1483 C C . ALA A 1 179 ? 1.604 18.844 17.625 1 81 179 ALA A C 1
ATOM 1485 O O . ALA A 1 179 ? 2.758 18.641 17.25 1 81 179 ALA A O 1
ATOM 1486 N N . PHE A 1 180 ? 0.611 19.156 16.906 1 84.25 180 PHE A N 1
ATOM 1487 C CA . PHE A 1 180 ? 0.834 19.359 15.477 1 84.25 180 PHE A CA 1
ATOM 1488 C C . PHE A 1 180 ? 1.85 20.469 15.234 1 84.25 180 PHE A C 1
ATOM 1490 O O . PHE A 1 180 ? 2.777 20.312 14.438 1 84.25 180 PHE A O 1
ATOM 1497 N N . CYS A 1 181 ? 1.798 21.516 15.867 1 80.38 181 CYS A N 1
ATOM 1498 C CA . CYS A 1 181 ? 2.703 22.641 15.719 1 80.38 181 CYS A CA 1
ATOM 1499 C C . CYS A 1 181 ? 4.066 22.328 16.328 1 80.38 181 CYS A C 1
ATOM 1501 O O . CYS A 1 181 ? 5.102 22.688 15.75 1 80.38 181 CYS A O 1
ATOM 1503 N N . ALA A 1 182 ? 4.078 21.641 17.406 1 81.56 182 ALA A N 1
ATOM 1504 C CA . ALA A 1 182 ? 5.309 21.406 18.156 1 81.56 182 ALA A CA 1
ATOM 1505 C C . ALA A 1 182 ? 6.137 20.297 17.516 1 81.56 182 ALA A C 1
ATOM 1507 O O . ALA A 1 182 ? 7.371 20.359 17.516 1 81.56 182 ALA A O 1
ATOM 1508 N N . LYS A 1 183 ? 5.5 19.391 16.938 1 84.5 183 LYS A N 1
ATOM 1509 C CA . LYS A 1 183 ? 6.215 18.188 16.5 1 84.5 183 LYS A CA 1
ATOM 1510 C C . LYS A 1 183 ? 6.516 18.25 15.016 1 84.5 183 LYS A C 1
ATOM 1512 O O . LYS A 1 183 ? 7.266 17.422 14.492 1 84.5 183 LYS A O 1
ATOM 1517 N N . ARG A 1 184 ? 6.008 19.141 14.414 1 83.38 184 ARG A N 1
ATOM 1518 C CA . ARG A 1 184 ? 6.113 19.234 12.961 1 83.38 184 ARG A CA 1
ATOM 1519 C C . ARG A 1 184 ? 7.57 19.188 12.516 1 83.38 184 ARG A C 1
ATOM 1521 O O . ARG A 1 184 ? 7.941 18.391 11.648 1 83.38 184 ARG A O 1
ATOM 1528 N N . GLU A 1 185 ? 8.383 19.984 13.117 1 84.19 185 GLU A N 1
ATOM 1529 C CA . GLU A 1 185 ? 9.781 20.078 12.711 1 84.19 185 GLU A CA 1
ATOM 1530 C C . GLU A 1 185 ? 10.555 18.812 13.102 1 84.19 185 GLU A C 1
ATOM 1532 O O . GLU A 1 185 ? 11.453 18.391 12.383 1 84.19 185 GLU A O 1
ATOM 1537 N N . GLU A 1 186 ? 10.172 18.281 14.164 1 87.62 186 GLU A N 1
ATOM 1538 C CA . GLU A 1 186 ? 10.812 17.047 14.609 1 87.62 186 GLU A CA 1
ATOM 1539 C C . GLU A 1 186 ? 10.516 15.898 13.648 1 87.62 186 GLU A C 1
ATOM 1541 O O . GLU A 1 186 ? 11.406 15.125 13.305 1 87.62 186 GLU A O 1
ATOM 1546 N N . LEU A 1 187 ? 9.312 15.82 13.25 1 87.38 187 LEU A N 1
ATOM 1547 C CA . LEU A 1 187 ? 8.891 14.758 12.336 1 87.38 187 LEU A CA 1
ATOM 1548 C C . LEU A 1 187 ? 9.578 14.906 10.984 1 87.38 187 LEU A C 1
ATOM 1550 O O . LEU A 1 187 ? 9.977 13.914 10.367 1 87.38 187 LEU A O 1
ATOM 1554 N N . ARG A 1 188 ? 9.812 16.094 10.57 1 87.81 188 ARG A N 1
ATOM 1555 C CA . ARG A 1 188 ? 10.516 16.359 9.312 1 87.81 188 ARG A CA 1
ATOM 1556 C C . ARG A 1 188 ? 11.984 15.984 9.414 1 87.81 188 ARG A C 1
ATOM 1558 O O . ARG A 1 188 ? 12.562 15.438 8.469 1 87.81 188 ARG A O 1
ATOM 1565 N N . ALA A 1 189 ? 12.555 16.234 10.547 1 86.5 189 ALA A N 1
ATOM 1566 C CA . ALA A 1 189 ? 13.961 15.906 10.773 1 86.5 189 ALA A CA 1
ATOM 1567 C C . ALA A 1 189 ? 14.172 14.398 10.773 1 86.5 189 ALA A C 1
ATOM 1569 O O . ALA A 1 189 ? 15.211 13.914 10.312 1 86.5 189 ALA A O 1
ATOM 1570 N N . GLU A 1 190 ? 13.211 13.695 11.227 1 86.19 190 GLU A N 1
ATOM 1571 C CA . GLU A 1 190 ? 13.297 12.242 11.273 1 86.19 190 GLU A CA 1
ATOM 1572 C C . GLU A 1 190 ? 13.312 11.648 9.867 1 86.19 190 GLU A C 1
ATOM 1574 O O . GLU A 1 190 ? 13.891 10.586 9.641 1 86.19 190 GLU A O 1
ATOM 1579 N N . LEU A 1 191 ? 12.617 12.281 8.977 1 87.56 191 LEU A N 1
ATOM 1580 C CA . LEU A 1 191 ? 12.547 11.797 7.598 1 87.56 191 LEU A CA 1
ATOM 1581 C C . LEU A 1 191 ? 13.922 11.836 6.938 1 87.56 191 LEU A C 1
ATOM 1583 O O . LEU A 1 191 ? 14.18 11.086 6 1 87.56 191 LEU A O 1
ATOM 1587 N N . ARG A 1 192 ? 14.734 12.773 7.426 1 82.06 192 ARG A N 1
ATOM 1588 C CA . ARG A 1 192 ? 16.094 12.898 6.902 1 82.06 192 ARG A CA 1
ATOM 1589 C C . ARG A 1 192 ? 16.953 11.711 7.332 1 82.06 192 ARG A C 1
ATOM 1591 O O . ARG A 1 192 ? 17.984 11.43 6.711 1 82.06 192 ARG A O 1
ATOM 1598 N N . LYS A 1 193 ? 16.484 11.039 8.367 1 76.88 193 LYS A N 1
ATOM 1599 C CA . LYS A 1 193 ? 17.266 9.953 8.938 1 76.88 193 LYS A CA 1
ATOM 1600 C C . LYS A 1 193 ? 16.719 8.594 8.508 1 76.88 193 LYS A C 1
ATOM 1602 O O . LYS A 1 193 ? 17.297 7.551 8.836 1 76.88 193 LYS A O 1
ATOM 1607 N N . VAL A 1 194 ? 15.602 8.672 7.867 1 71.31 194 VAL A N 1
ATOM 1608 C CA . VAL A 1 194 ? 15.008 7.402 7.465 1 71.31 194 VAL A CA 1
ATOM 1609 C C . VAL A 1 194 ? 15.953 6.656 6.527 1 71.31 194 VAL A C 1
ATOM 1611 O O . VAL A 1 194 ? 16.375 7.195 5.5 1 71.31 194 VAL A O 1
ATOM 1614 N N . GLU A 1 195 ? 16.672 5.629 7.031 1 60.34 195 GLU A N 1
ATOM 1615 C CA . GLU A 1 195 ? 17.609 4.844 6.227 1 60.34 195 GLU A CA 1
ATOM 1616 C C . GLU A 1 195 ? 16.891 3.801 5.391 1 60.34 195 GLU A C 1
ATOM 1618 O O . GLU A 1 195 ? 15.891 3.227 5.832 1 60.34 195 GLU A O 1
ATOM 1623 N N . ASP A 1 196 ? 16.938 3.83 4.062 1 58.69 196 ASP A N 1
ATOM 1624 C CA . ASP A 1 196 ? 16.578 2.678 3.244 1 58.69 196 ASP A CA 1
ATOM 1625 C C . ASP A 1 196 ? 17.562 1.527 3.453 1 58.69 196 ASP A C 1
ATOM 1627 O O . ASP A 1 196 ? 18.594 1.447 2.771 1 58.69 196 ASP A O 1
ATOM 1631 N N . LYS A 1 197 ? 17.75 1.146 4.68 1 44.06 197 LYS A N 1
ATOM 1632 C CA . LYS A 1 197 ? 18.703 0.066 4.848 1 44.06 197 LYS A CA 1
ATOM 1633 C C . LYS A 1 197 ? 18.203 -1.232 4.234 1 44.06 197 LYS A C 1
ATOM 1635 O O . LYS A 1 197 ? 17 -1.52 4.293 1 44.06 197 LYS A O 1
ATOM 1640 N N . MET B 1 1 ? 5.648 -28.031 13.703 1 38.84 1 MET B N 1
ATOM 1641 C CA . MET B 1 1 ? 6.031 -26.859 14.461 1 38.84 1 MET B CA 1
ATOM 1642 C C . MET B 1 1 ? 5.637 -25.578 13.727 1 38.84 1 MET B C 1
ATOM 1644 O O . MET B 1 1 ? 5.809 -25.484 12.508 1 38.84 1 MET B O 1
ATOM 1648 N N . PRO B 1 2 ? 4.754 -24.875 14.281 1 49.28 2 PRO B N 1
ATOM 1649 C CA . PRO B 1 2 ? 4.355 -23.688 13.508 1 49.28 2 PRO B CA 1
ATOM 1650 C C . PRO B 1 2 ? 5.551 -22.875 13.016 1 49.28 2 PRO B C 1
ATOM 1652 O O . PRO B 1 2 ? 6.539 -22.719 13.734 1 49.28 2 PRO B O 1
ATOM 1655 N N . ASP B 1 3 ? 5.691 -22.766 11.625 1 66.81 3 ASP B N 1
ATOM 1656 C CA . ASP B 1 3 ? 6.781 -22.047 10.969 1 66.81 3 ASP B CA 1
ATOM 1657 C C . ASP B 1 3 ? 7.027 -20.688 11.641 1 66.81 3 ASP B C 1
ATOM 1659 O O . ASP B 1 3 ? 6.086 -20.031 12.102 1 66.81 3 ASP B O 1
ATOM 1663 N N . ARG B 1 4 ? 8.211 -20.641 12.344 1 73.19 4 ARG B N 1
ATOM 1664 C CA . ARG B 1 4 ? 8.68 -19.406 12.984 1 73.19 4 ARG B CA 1
ATOM 1665 C C . ARG B 1 4 ? 8.109 -18.172 12.281 1 73.19 4 ARG B C 1
ATOM 1667 O O . ARG B 1 4 ? 7.684 -17.219 12.93 1 73.19 4 ARG B O 1
ATOM 1674 N N . LEU B 1 5 ? 7.973 -18.312 11.055 1 68.81 5 LEU B N 1
ATOM 1675 C CA . LEU B 1 5 ? 7.438 -17.203 10.273 1 68.81 5 LEU B CA 1
ATOM 1676 C C . LEU B 1 5 ? 5.949 -17.016 10.539 1 68.81 5 LEU B C 1
ATOM 1678 O O . LEU B 1 5 ? 5.469 -15.883 10.641 1 68.81 5 LEU B O 1
ATOM 1682 N N . GLU B 1 6 ? 5.297 -18.094 10.703 1 67.88 6 GLU B N 1
ATOM 1683 C CA . GLU B 1 6 ? 3.869 -18.016 11.008 1 67.88 6 GLU B CA 1
ATOM 1684 C C . GLU B 1 6 ? 3.627 -17.406 12.383 1 67.88 6 GLU B C 1
ATOM 1686 O O . GLU B 1 6 ? 2.697 -16.609 12.555 1 67.88 6 GLU B O 1
ATOM 1691 N N . ASP B 1 7 ? 4.434 -17.703 13.242 1 73.81 7 ASP B N 1
ATOM 1692 C CA . ASP B 1 7 ? 4.324 -17.156 14.586 1 73.81 7 ASP B CA 1
ATOM 1693 C C . ASP B 1 7 ? 4.574 -15.648 14.594 1 73.81 7 ASP B C 1
ATOM 1695 O O . ASP B 1 7 ? 3.869 -14.906 15.273 1 73.81 7 ASP B O 1
ATOM 1699 N N . LEU B 1 8 ? 5.559 -15.336 13.852 1 75 8 LEU B N 1
ATOM 1700 C CA . LEU B 1 8 ? 5.891 -13.914 13.781 1 75 8 LEU B CA 1
ATOM 1701 C C . LEU B 1 8 ? 4.773 -13.125 13.117 1 75 8 LEU B C 1
ATOM 1703 O O . LEU B 1 8 ? 4.43 -12.023 13.555 1 75 8 LEU B O 1
ATOM 1707 N N . GLN B 1 9 ? 4.191 -13.734 12.195 1 68.31 9 GLN B N 1
ATOM 1708 C CA . GLN B 1 9 ? 3.086 -13.07 11.516 1 68.31 9 GLN B CA 1
ATOM 1709 C C . GLN B 1 9 ? 1.865 -12.961 12.422 1 68.31 9 GLN B C 1
ATOM 1711 O O . GLN B 1 9 ? 1.166 -11.945 12.414 1 68.31 9 GLN B O 1
ATOM 1716 N N . ALA B 1 10 ? 1.666 -14.008 13.102 1 68.44 10 ALA B N 1
ATOM 1717 C CA . ALA B 1 10 ? 0.581 -13.977 14.078 1 68.44 10 ALA B CA 1
ATOM 1718 C C . ALA B 1 10 ? 0.823 -12.898 15.133 1 68.44 10 ALA B C 1
ATOM 1720 O O . ALA B 1 10 ? -0.109 -12.203 15.547 1 68.44 10 ALA B O 1
ATOM 1721 N N . SER B 1 11 ? 2.047 -12.844 15.492 1 75.38 11 SER B N 1
ATOM 1722 C CA . SER B 1 11 ? 2.41 -11.805 16.453 1 75.38 11 SER B CA 1
ATOM 1723 C C . SER B 1 11 ? 2.207 -10.414 15.867 1 75.38 11 SER B C 1
ATOM 1725 O O . SER B 1 11 ? 1.739 -9.508 16.562 1 75.38 11 SER B O 1
ATOM 1727 N N . LEU B 1 12 ? 2.562 -10.32 14.617 1 72.56 12 LEU B N 1
ATOM 1728 C CA . LEU B 1 12 ? 2.355 -9.055 13.914 1 72.56 12 LEU B CA 1
ATOM 1729 C C . LEU B 1 12 ? 0.876 -8.68 13.891 1 72.56 12 LEU B C 1
ATOM 1731 O O . LEU B 1 12 ? 0.513 -7.547 14.203 1 72.56 12 LEU B O 1
ATOM 1735 N N . ALA B 1 13 ? 0.091 -9.625 13.562 1 66.62 13 ALA B N 1
ATOM 1736 C CA . ALA B 1 13 ? -1.352 -9.398 13.516 1 66.62 13 ALA B CA 1
ATOM 1737 C C . ALA B 1 13 ? -1.891 -9.031 14.898 1 66.62 13 ALA B C 1
ATOM 1739 O O . ALA B 1 13 ? -2.771 -8.172 15.016 1 66.62 13 ALA B O 1
ATOM 1740 N N . ARG B 1 14 ? -1.366 -9.656 15.852 1 72 14 ARG B N 1
ATOM 1741 C CA . ARG B 1 14 ? -1.779 -9.367 17.219 1 72 14 ARG B CA 1
ATOM 1742 C C . ARG B 1 14 ? -1.4 -7.941 17.625 1 72 14 ARG B C 1
ATOM 1744 O O . ARG B 1 14 ? -2.199 -7.227 18.234 1 72 14 ARG B O 1
ATOM 1751 N N . ILE B 1 15 ? -0.22 -7.645 17.281 1 74.31 15 ILE B N 1
ATOM 1752 C CA . ILE B 1 15 ? 0.24 -6.301 17.609 1 74.31 15 ILE B CA 1
ATOM 1753 C C . ILE B 1 15 ? -0.576 -5.266 16.844 1 74.31 15 ILE B C 1
ATOM 1755 O O . ILE B 1 15 ? -0.958 -4.234 17.391 1 74.31 15 ILE B O 1
ATOM 1759 N N . GLU B 1 16 ? -0.869 -5.598 15.656 1 69 16 GLU B N 1
ATOM 1760 C CA . GLU B 1 16 ? -1.7 -4.699 14.859 1 69 16 GLU B CA 1
ATOM 1761 C C . GLU B 1 16 ? -3.088 -4.543 15.477 1 69 16 GLU B C 1
ATOM 1763 O O . GLU B 1 16 ? -3.633 -3.439 15.523 1 69 16 GLU B O 1
ATOM 1768 N N . ALA B 1 17 ? -3.666 -5.621 15.93 1 68.75 17 ALA B N 1
ATOM 1769 C CA . ALA B 1 17 ? -4.965 -5.586 16.594 1 68.75 17 ALA B CA 1
ATOM 1770 C C . ALA B 1 17 ? -4.902 -4.77 17.891 1 68.75 17 ALA B C 1
ATOM 1772 O O . ALA B 1 17 ? -5.832 -4.027 18.203 1 68.75 17 ALA B O 1
ATOM 1773 N N . GLN B 1 18 ? -3.83 -4.996 18.562 1 74.94 18 GLN B N 1
ATOM 1774 C CA . GLN B 1 18 ? -3.65 -4.234 19.797 1 74.94 18 GLN B CA 1
ATOM 1775 C C . GLN B 1 18 ? -3.52 -2.742 19.5 1 74.94 18 GLN B C 1
ATOM 1777 O O . GLN B 1 18 ? -4.031 -1.908 20.25 1 74.94 18 GLN B O 1
ATOM 1782 N N . ILE B 1 19 ? -2.859 -2.484 18.484 1 69.94 19 ILE B N 1
ATOM 1783 C CA . ILE B 1 19 ? -2.723 -1.094 18.062 1 69.94 19 ILE B CA 1
ATOM 1784 C C . ILE B 1 19 ? -4.098 -0.521 17.734 1 69.94 19 ILE B C 1
ATOM 1786 O O . ILE B 1 19 ? -4.441 0.583 18.172 1 69.94 19 ILE B O 1
ATOM 1790 N N . GLU B 1 20 ? -4.828 -1.271 17.078 1 68.19 20 GLU B N 1
ATOM 1791 C CA . GLU B 1 20 ? -6.176 -0.84 16.719 1 68.19 20 GLU B CA 1
ATOM 1792 C C . GLU B 1 20 ? -7.031 -0.614 17.953 1 68.19 20 GLU B C 1
ATOM 1794 O O . GLU B 1 20 ? -7.785 0.359 18.031 1 68.19 20 GLU B O 1
ATOM 1799 N N . GLN B 1 21 ? -6.953 -1.508 18.891 1 69.81 21 GLN B N 1
ATOM 1800 C CA . GLN B 1 21 ? -7.703 -1.394 20.141 1 69.81 21 GLN B CA 1
ATOM 1801 C C . GLN B 1 21 ? -7.297 -0.142 20.906 1 69.81 21 GLN B C 1
ATOM 1803 O O . GLN B 1 21 ? -8.148 0.536 21.5 1 69.81 21 GLN B O 1
ATOM 1808 N N . GLU B 1 22 ? -6.066 0.083 20.922 1 71.62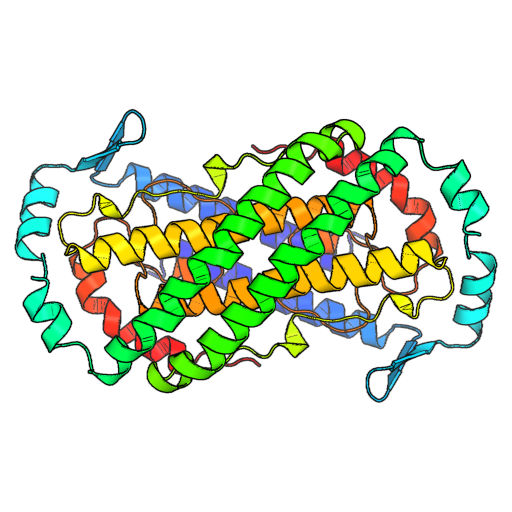 22 GLU B N 1
ATOM 1809 C CA . GLU B 1 22 ? -5.582 1.276 21.609 1 71.62 22 GLU B CA 1
ATOM 1810 C C . GLU B 1 22 ? -6.078 2.547 20.938 1 71.62 22 GLU B C 1
ATOM 1812 O O . GLU B 1 22 ? -6.402 3.531 21.594 1 71.62 22 GLU B O 1
ATOM 1817 N N . TRP B 1 23 ? -6.109 2.488 19.688 1 67.69 23 TRP B N 1
ATOM 1818 C CA . TRP B 1 23 ? -6.641 3.629 18.953 1 67.69 23 TRP B CA 1
ATOM 1819 C C . TRP B 1 23 ? -8.102 3.871 19.312 1 67.69 23 TRP B C 1
ATOM 1821 O O . TRP B 1 23 ? -8.523 5.016 19.5 1 67.69 23 TRP B O 1
ATOM 1831 N N . GLU B 1 24 ? -8.859 2.844 19.391 1 66.06 24 GLU B N 1
ATOM 1832 C CA . GLU B 1 24 ? -10.266 2.945 19.766 1 66.06 24 GLU B CA 1
ATOM 1833 C C . GLU B 1 24 ? -10.43 3.518 21.172 1 66.06 24 GLU B C 1
ATOM 1835 O O . GLU B 1 24 ? -11.328 4.328 21.406 1 66.06 24 GLU B O 1
ATOM 1840 N N . ALA B 1 25 ? -9.617 3.08 22 1 69.88 25 ALA B N 1
ATOM 1841 C CA . ALA B 1 25 ? -9.664 3.57 23.375 1 69.88 25 ALA B CA 1
ATOM 1842 C C . ALA B 1 25 ? -9.352 5.066 23.438 1 69.88 25 ALA B C 1
ATOM 1844 O O . ALA B 1 25 ? -9.992 5.809 24.188 1 69.88 25 ALA B O 1
ATOM 1845 N N . ARG B 1 26 ? -8.414 5.422 22.719 1 67 26 ARG B N 1
ATOM 1846 C CA . ARG B 1 26 ? -8.031 6.832 22.688 1 67 26 ARG B CA 1
ATOM 1847 C C . ARG B 1 26 ? -9.125 7.68 22.047 1 67 26 ARG B C 1
ATOM 1849 O O . ARG B 1 26 ? -9.383 8.805 22.484 1 67 26 ARG B O 1
ATOM 1856 N N . ARG B 1 27 ? -9.656 7.125 21.109 1 63.31 27 ARG B N 1
ATOM 1857 C CA . ARG B 1 27 ? -10.781 7.801 20.469 1 63.31 27 ARG B CA 1
ATOM 1858 C C . ARG B 1 27 ? -11.914 8.047 21.453 1 63.31 27 ARG B C 1
ATOM 1860 O O . ARG B 1 27 ? -12.547 9.102 21.438 1 63.31 27 ARG B O 1
ATOM 1867 N N . ALA B 1 28 ? -12.148 7.082 22.203 1 62.31 28 ALA B N 1
ATOM 1868 C CA . ALA B 1 28 ? -13.203 7.195 23.203 1 62.31 28 ALA B CA 1
ATOM 1869 C C . ALA B 1 28 ? -12.914 8.336 24.172 1 62.31 28 ALA B C 1
ATOM 1871 O O . ALA B 1 28 ? -13.836 8.93 24.734 1 62.31 28 ALA B O 1
ATOM 1872 N N . LYS B 1 29 ? -11.672 8.555 24.266 1 60.66 29 LYS B N 1
ATOM 1873 C CA . LYS B 1 29 ? -11.281 9.617 25.172 1 60.66 29 LYS B CA 1
ATOM 1874 C C . LYS B 1 29 ? -11.203 10.961 24.453 1 60.66 29 LYS B C 1
ATOM 1876 O O . LYS B 1 29 ? -11.047 12.008 25.094 1 60.66 29 LYS B O 1
ATOM 1881 N N . ALA B 1 30 ? -11.398 10.859 23.266 1 64.56 30 ALA B N 1
ATOM 1882 C CA . ALA B 1 30 ? -11.18 12.07 22.469 1 64.56 30 ALA B CA 1
ATOM 1883 C C . ALA B 1 30 ? -12.336 13.055 22.641 1 64.56 30 ALA B C 1
ATOM 1885 O O . ALA B 1 30 ? -13.484 12.641 22.797 1 64.56 30 ALA B O 1
ATOM 1886 N N . ARG B 1 31 ? -12.078 14.188 22.719 1 63.34 31 ARG B N 1
ATOM 1887 C CA . ARG B 1 31 ? -12.984 15.305 22.953 1 63.34 31 ARG B CA 1
ATOM 1888 C C . ARG B 1 31 ? -13.734 15.672 21.672 1 63.34 31 ARG B C 1
ATOM 1890 O O . ARG B 1 31 ? -13.961 16.859 21.391 1 63.34 31 ARG B O 1
ATOM 1897 N N . TYR B 1 32 ? -13.859 14.711 20.781 1 67.12 32 TYR B N 1
ATOM 1898 C CA . TYR B 1 32 ? -14.695 1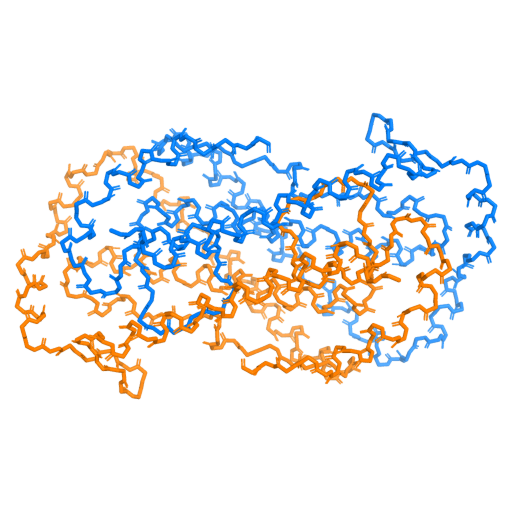4.883 19.594 1 67.12 32 TYR B CA 1
ATOM 1899 C C . TYR B 1 32 ? -15.617 13.695 19.391 1 67.12 32 TYR B C 1
ATOM 1901 O O . TYR B 1 32 ? -15.414 12.633 20 1 67.12 32 TYR B O 1
ATOM 1909 N N . ARG B 1 33 ? -16.781 13.922 18.844 1 67.12 33 ARG B N 1
ATOM 1910 C CA . ARG B 1 33 ? -17.719 12.852 18.531 1 67.12 33 ARG B CA 1
ATOM 1911 C C . ARG B 1 33 ? -17.984 12.781 17.031 1 67.12 33 ARG B C 1
ATOM 1913 O O . ARG B 1 33 ? -17.969 13.805 16.344 1 67.12 33 ARG B O 1
ATOM 1920 N N . ILE B 1 34 ? -18 11.523 16.469 1 63.75 34 ILE B N 1
ATOM 1921 C CA . ILE B 1 34 ? -18.344 11.344 15.062 1 63.75 34 ILE B CA 1
ATOM 1922 C C . ILE B 1 34 ? -19.844 11.062 14.922 1 63.75 34 ILE B C 1
ATOM 1924 O O . ILE B 1 34 ? -20.359 10.109 15.516 1 63.75 34 ILE B O 1
ATOM 1928 N N . GLU B 1 35 ? -20.516 11.891 14.445 1 67.44 35 GLU B N 1
ATOM 1929 C CA . GLU B 1 35 ? -21.938 11.719 14.172 1 67.44 35 GLU B CA 1
ATOM 1930 C C . GLU B 1 35 ? -22.219 11.664 12.672 1 67.44 35 GLU B C 1
ATOM 1932 O O . GLU B 1 35 ? -22.031 12.664 11.969 1 67.44 35 GLU B O 1
ATOM 1937 N N . LYS B 1 36 ? -22.828 10.68 12.25 1 63.31 36 LYS B N 1
ATOM 1938 C CA . LYS B 1 36 ? -23.234 10.461 10.867 1 63.31 36 LYS B CA 1
ATOM 1939 C C . LYS B 1 36 ? -22.078 10.781 9.906 1 63.31 36 LYS B C 1
ATOM 1941 O O . LYS B 1 36 ? -22.266 11.516 8.938 1 63.31 36 LYS B O 1
ATOM 1946 N N . GLY B 1 37 ? -20.859 10.562 10.227 1 59.22 37 GLY B N 1
ATOM 1947 C CA . GLY B 1 37 ? -19.719 10.758 9.352 1 59.22 37 GLY B CA 1
ATOM 1948 C C . GLY B 1 37 ? -19.047 12.109 9.531 1 59.22 37 GLY B C 1
ATOM 1949 O O . GLY B 1 37 ? -18.156 12.469 8.766 1 59.22 37 GLY B O 1
ATOM 1950 N N . ARG B 1 38 ? -19.656 12.914 10.375 1 66.5 38 ARG B N 1
ATOM 1951 C CA . ARG B 1 38 ? -19.094 14.234 10.633 1 66.5 38 ARG B CA 1
ATOM 1952 C C . ARG B 1 38 ? -18.438 14.297 12 1 66.5 38 ARG B C 1
ATOM 1954 O O . ARG B 1 38 ? -18.922 13.688 12.961 1 66.5 38 ARG B O 1
ATOM 1961 N N . VAL B 1 39 ? -17.297 14.969 12.062 1 71.5 39 VAL B N 1
ATOM 1962 C CA . VAL B 1 39 ? -16.594 15.109 13.328 1 71.5 39 VAL B CA 1
ATOM 1963 C C . VAL B 1 39 ? -17.062 16.375 14.047 1 71.5 39 VAL B C 1
ATOM 1965 O O . VAL B 1 39 ? -16.984 17.469 13.492 1 71.5 39 VAL B O 1
ATOM 1968 N N . ILE B 1 40 ? -17.719 16.266 15.211 1 74.06 40 ILE B N 1
ATOM 1969 C CA . ILE B 1 40 ? -18.188 17.375 16.031 1 74.06 40 ILE B CA 1
ATOM 1970 C C . ILE B 1 40 ? -17.25 17.578 17.219 1 74.06 40 ILE B C 1
ATOM 1972 O O . ILE B 1 40 ? -17.016 16.641 18 1 74.06 40 ILE B O 1
ATOM 1976 N N . PHE B 1 41 ? -16.781 18.797 17.359 1 72.88 41 PHE B N 1
ATOM 1977 C CA . PHE B 1 41 ? -15.812 19.094 18.422 1 72.88 41 PHE B CA 1
ATOM 1978 C C . PHE B 1 41 ? -16.5 19.734 19.609 1 72.88 41 PHE B C 1
ATOM 1980 O O . PHE B 1 41 ? -17.484 20.469 19.453 1 72.88 41 PHE B O 1
ATOM 1987 N N . GLU B 1 42 ? -15.938 19.453 20.719 1 73 42 GLU B N 1
ATOM 1988 C CA . GLU B 1 42 ? -16.359 20.188 21.922 1 73 42 GLU B CA 1
ATOM 1989 C C . GLU B 1 42 ? -15.945 21.641 21.844 1 73 42 GLU B C 1
ATOM 1991 O O . GLU B 1 42 ? -15.016 22 21.109 1 73 42 GLU B O 1
ATOM 1996 N N . GLU B 1 43 ? -16.625 22.531 22.531 1 69.38 43 GLU B N 1
ATOM 1997 C CA . GLU B 1 43 ? -16.469 23.969 22.453 1 69.38 43 GLU B CA 1
ATOM 1998 C C . GLU B 1 43 ? -15.031 24.375 22.781 1 69.38 43 GLU B C 1
ATOM 2000 O O . GLU B 1 43 ? -14.477 25.281 22.141 1 69.38 43 GLU B O 1
ATOM 2005 N N . ASP B 1 44 ? -14.516 23.766 23.812 1 64.5 44 ASP B N 1
ATOM 2006 C CA . ASP B 1 44 ? -13.156 24.109 24.219 1 64.5 44 ASP B CA 1
ATOM 2007 C C . ASP B 1 44 ? -12.148 23.797 23.109 1 64.5 44 ASP B C 1
ATOM 2009 O O . ASP B 1 44 ? -11.203 24.547 22.891 1 64.5 44 ASP B O 1
ATOM 2013 N N . VAL B 1 45 ? -12.383 22.812 22.469 1 68.75 45 VAL B N 1
ATOM 2014 C CA . VAL B 1 45 ? -11.492 22.406 21.375 1 68.75 45 VAL B CA 1
ATOM 2015 C C . VAL B 1 45 ? -11.633 23.375 20.203 1 68.75 45 VAL B C 1
ATOM 2017 O O . VAL B 1 45 ? -10.641 23.734 19.562 1 68.75 45 VAL B O 1
ATOM 2020 N N . ARG B 1 46 ? -12.766 23.875 20.047 1 70.81 46 ARG B N 1
ATOM 2021 C CA . ARG B 1 46 ? -13 24.812 18.953 1 70.81 46 ARG B CA 1
ATOM 2022 C C . ARG B 1 46 ? -12.242 26.125 19.188 1 70.81 46 ARG B C 1
ATOM 2024 O O . ARG B 1 46 ? -11.664 26.688 18.25 1 70.81 46 ARG B O 1
ATOM 2031 N N . ALA B 1 47 ? -12.281 26.547 20.375 1 70.31 47 ALA B N 1
ATOM 2032 C CA . ALA B 1 47 ? -11.578 27.766 20.719 1 70.31 47 ALA B CA 1
ATOM 2033 C C . ALA B 1 47 ? -10.07 27.609 20.547 1 70.31 47 ALA B C 1
ATOM 2035 O O . ALA B 1 47 ? -9.391 28.516 20.062 1 70.31 47 ALA B O 1
ATOM 2036 N N . ALA B 1 48 ? -9.578 26.5 20.922 1 68.56 48 ALA B N 1
ATOM 2037 C CA . ALA B 1 48 ? -8.156 26.219 20.766 1 68.56 48 ALA B CA 1
ATOM 2038 C C . ALA B 1 48 ? -7.773 26.141 19.281 1 68.56 48 ALA B C 1
ATOM 2040 O O . ALA B 1 48 ? -6.707 26.625 18.891 1 68.56 48 ALA B O 1
ATOM 2041 N N . HIS B 1 49 ? -8.648 25.594 18.562 1 72.12 49 HIS B N 1
ATOM 2042 C CA . HIS B 1 49 ? -8.43 25.5 17.125 1 72.12 49 HIS B CA 1
ATOM 2043 C C . HIS B 1 49 ? -8.312 26.891 16.5 1 72.12 49 HIS B C 1
ATOM 2045 O O . HIS B 1 49 ? -7.445 27.125 15.656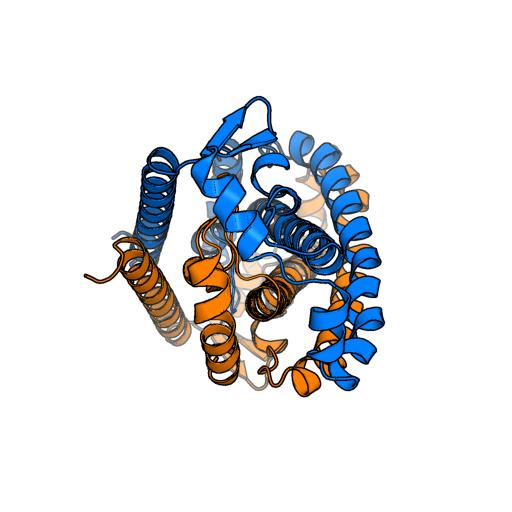 1 72.12 49 HIS B O 1
ATOM 2051 N N . ARG B 1 50 ? -9.102 27.75 16.828 1 68.88 50 ARG B N 1
ATOM 2052 C CA . ARG B 1 50 ? -9.109 29.109 16.281 1 68.88 50 ARG B CA 1
ATOM 2053 C C . ARG B 1 50 ? -7.805 29.828 16.609 1 68.88 50 ARG B C 1
ATOM 2055 O O . ARG B 1 50 ? -7.27 30.562 15.773 1 68.88 50 ARG B O 1
ATOM 2062 N N . ARG B 1 51 ? -7.324 29.562 17.766 1 68.06 51 ARG B N 1
ATOM 2063 C CA . ARG B 1 51 ? -6.098 30.219 18.203 1 68.06 51 ARG B CA 1
ATOM 2064 C C . ARG B 1 51 ? -4.891 29.672 17.438 1 68.06 51 ARG B C 1
ATOM 2066 O O . ARG B 1 51 ? -3.941 30.422 17.156 1 68.06 51 ARG B O 1
ATOM 2073 N N . ALA B 1 52 ? -4.992 28.5 17.094 1 68.62 52 ALA B N 1
ATOM 2074 C CA . ALA B 1 52 ? -3.836 27.828 16.516 1 68.62 52 ALA B CA 1
ATOM 2075 C C . ALA B 1 52 ? -3.861 27.922 14.984 1 68.62 52 ALA B C 1
ATOM 2077 O O . ALA B 1 52 ? -2.863 27.641 14.32 1 68.62 52 ALA B O 1
ATOM 2078 N N . ARG B 1 53 ? -4.93 28.453 14.469 1 72.44 53 ARG B N 1
ATOM 2079 C CA . ARG B 1 53 ? -5.113 28.484 13.023 1 72.44 53 ARG B CA 1
ATOM 2080 C C . ARG B 1 53 ? -4.031 29.328 12.352 1 72.44 53 ARG B C 1
ATOM 2082 O O . ARG B 1 53 ? -3.826 30.484 12.711 1 72.44 53 ARG B O 1
ATOM 2089 N N . GLU B 1 54 ? -3.301 28.625 11.602 1 71.19 54 GLU B N 1
ATOM 2090 C CA . GLU B 1 54 ? -2.316 29.359 10.805 1 71.19 54 GLU B CA 1
ATOM 2091 C C . GLU B 1 54 ? -2.969 30.016 9.594 1 71.19 54 GLU B C 1
ATOM 2093 O O . GLU B 1 54 ? -3.732 29.391 8.867 1 71.19 54 GLU B O 1
ATOM 2098 N N . ARG B 1 55 ? -2.816 31.328 9.445 1 75.88 55 ARG B N 1
ATOM 2099 C CA . ARG B 1 55 ? -3.336 32.031 8.273 1 75.88 55 ARG B CA 1
ATOM 2100 C C . ARG B 1 55 ? -2.604 31.594 7.004 1 75.88 55 ARG B C 1
ATOM 2102 O O . ARG B 1 55 ? -1.409 31.297 7.047 1 75.88 55 ARG B O 1
ATOM 2109 N N . LEU B 1 56 ? -3.266 31.406 5.992 1 75.25 56 LEU B N 1
ATOM 2110 C CA . LEU B 1 56 ? -2.762 30.922 4.711 1 75.25 56 LEU B CA 1
ATOM 2111 C C . LEU B 1 56 ? -1.533 31.703 4.273 1 75.25 56 LEU B C 1
ATOM 2113 O O . LEU B 1 56 ? -0.55 31.141 3.805 1 75.25 56 LEU B O 1
ATOM 2117 N N . TRP B 1 57 ? -1.698 33.062 4.387 1 73.31 57 TRP B N 1
ATOM 2118 C CA . TRP B 1 57 ? -0.611 33.938 3.945 1 73.31 57 TRP B CA 1
ATOM 2119 C C . TRP B 1 57 ? 0.646 33.719 4.777 1 73.31 57 TRP B C 1
ATOM 2121 O O . TRP B 1 57 ? 1.757 33.688 4.242 1 73.31 57 TRP B O 1
ATOM 2131 N N . SER B 1 58 ? 0.492 33.531 6.043 1 73.25 58 SER B N 1
ATOM 2132 C CA . SER B 1 58 ? 1.624 33.25 6.918 1 73.25 58 SER B CA 1
ATOM 2133 C C . SER B 1 58 ? 2.252 31.906 6.586 1 73.25 58 SER B C 1
ATOM 2135 O O . SER B 1 58 ? 3.479 31.766 6.578 1 73.25 58 SER B O 1
ATOM 2137 N N . PHE B 1 59 ? 1.452 31.062 6.266 1 76.12 59 PHE B N 1
ATOM 2138 C CA . PHE B 1 59 ? 1.904 29.734 5.879 1 76.12 59 PHE B CA 1
ATOM 2139 C C . PHE B 1 59 ? 2.73 29.797 4.598 1 76.12 59 PHE B C 1
ATOM 2141 O O . PHE B 1 59 ? 3.826 29.234 4.535 1 76.12 59 PHE B O 1
ATOM 2148 N N . LEU B 1 60 ? 2.258 30.531 3.613 1 73.19 60 LEU B N 1
ATOM 2149 C CA . LEU B 1 60 ? 2.924 30.625 2.318 1 73.19 60 LEU B CA 1
ATOM 2150 C C . LEU B 1 60 ? 4.246 31.375 2.434 1 73.19 60 LEU B C 1
ATOM 2152 O O . LEU B 1 60 ? 5.215 31.047 1.746 1 73.19 60 LEU B O 1
ATOM 2156 N N . LYS B 1 61 ? 4.238 32.312 3.312 1 74 61 LYS B N 1
ATOM 2157 C CA . LYS B 1 61 ? 5.449 33.094 3.523 1 74 61 LYS B CA 1
ATOM 2158 C C . LYS B 1 61 ? 6.539 32.281 4.195 1 74 61 LYS B C 1
ATOM 2160 O O . LYS B 1 61 ? 7.727 32.5 3.965 1 74 61 LYS B O 1
ATOM 2165 N N . ARG B 1 62 ? 6.07 31.328 4.965 1 74.25 62 ARG B N 1
ATOM 2166 C CA . ARG B 1 62 ? 7.016 30.516 5.719 1 74.25 62 ARG B CA 1
ATOM 2167 C C . ARG B 1 62 ? 7.531 29.359 4.871 1 74.25 62 ARG B C 1
ATOM 2169 O O . 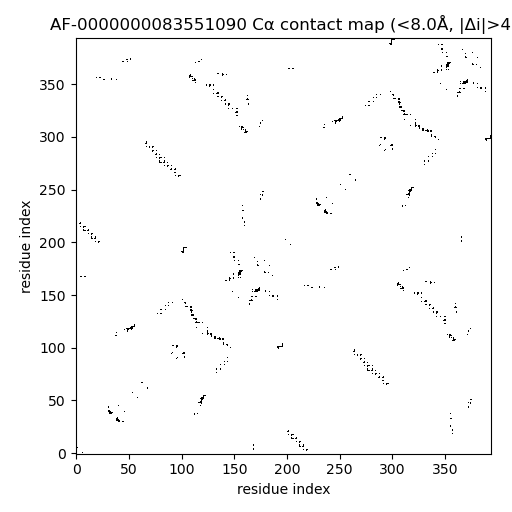ARG B 1 62 ? 8.586 28.781 5.164 1 74.25 62 ARG B O 1
ATOM 2176 N N . THR B 1 63 ? 6.777 29.234 3.816 1 73.62 63 THR B N 1
ATOM 2177 C CA . THR B 1 63 ? 7.172 28.109 2.977 1 73.62 63 THR B CA 1
ATOM 2178 C C . THR B 1 63 ? 8.195 28.547 1.934 1 73.62 63 THR B C 1
ATOM 2180 O O . THR B 1 63 ? 8.047 29.594 1.313 1 73.62 63 THR B O 1
ATOM 2183 N N . ASN B 1 64 ? 9.289 27.875 1.843 1 83.38 64 ASN B N 1
ATOM 2184 C CA . ASN B 1 64 ? 10.344 28.094 0.861 1 83.38 64 ASN B CA 1
ATOM 2185 C C . ASN B 1 64 ? 9.797 28.062 -0.564 1 83.38 64 ASN B C 1
ATOM 2187 O O . ASN B 1 64 ? 8.938 27.234 -0.885 1 83.38 64 ASN B O 1
ATOM 2191 N N . ALA B 1 65 ? 10.18 29.031 -1.375 1 86.62 65 ALA B N 1
ATOM 2192 C CA . ALA B 1 65 ? 9.727 29.156 -2.76 1 86.62 65 ALA B CA 1
ATOM 2193 C C . ALA B 1 65 ? 9.969 27.859 -3.529 1 86.62 65 ALA B C 1
ATOM 2195 O O . ALA B 1 65 ? 9.172 27.484 -4.391 1 86.62 65 ALA B O 1
ATOM 2196 N N . LEU B 1 66 ? 10.969 27.234 -3.184 1 88.31 66 LEU B N 1
ATOM 2197 C CA . LEU B 1 66 ? 11.281 25.969 -3.836 1 88.31 66 LEU B CA 1
ATOM 2198 C C . LEU B 1 66 ? 10.227 24.906 -3.506 1 88.31 66 LEU B C 1
ATOM 2200 O O . LEU B 1 66 ? 9.859 24.109 -4.363 1 88.31 66 LEU B O 1
ATOM 2204 N N . VAL B 1 67 ? 9.828 24.922 -2.342 1 87.75 67 VAL B N 1
ATOM 2205 C CA . VAL B 1 67 ? 8.812 23.969 -1.9 1 87.75 67 VAL B CA 1
ATOM 2206 C C . VAL B 1 67 ? 7.488 24.266 -2.607 1 87.75 67 VAL B C 1
ATOM 2208 O O . VAL B 1 67 ? 6.793 23.344 -3.041 1 87.75 67 VAL B O 1
ATOM 2211 N N . VAL B 1 68 ? 7.25 25.484 -2.793 1 88.25 68 VAL B N 1
ATOM 2212 C CA . VAL B 1 68 ? 6.027 25.891 -3.479 1 88.25 68 VAL B CA 1
ATOM 2213 C C . VAL B 1 68 ? 6.07 25.422 -4.934 1 88.25 68 VAL B C 1
ATOM 2215 O O . VAL B 1 68 ? 5.055 25 -5.484 1 88.25 68 VAL B O 1
ATOM 2218 N N . LEU B 1 69 ? 7.242 25.438 -5.52 1 91.19 69 LEU B N 1
ATOM 2219 C CA . LEU B 1 69 ? 7.422 25.062 -6.922 1 91.19 69 LEU B CA 1
ATOM 2220 C C . LEU B 1 69 ? 7.207 23.578 -7.125 1 91.19 69 LEU B C 1
ATOM 2222 O O . LEU B 1 69 ? 7.012 23.125 -8.258 1 91.19 69 LEU B O 1
ATOM 2226 N N . THR B 1 70 ? 7.199 22.797 -6.082 1 93.12 70 THR B N 1
ATOM 2227 C CA . THR B 1 70 ? 6.988 21.359 -6.195 1 93.12 70 THR B CA 1
ATOM 2228 C C . THR B 1 70 ? 5.5 21.031 -6.25 1 93.12 70 THR B C 1
ATOM 2230 O O . THR B 1 70 ? 5.117 19.922 -6.602 1 93.12 70 THR B O 1
ATOM 2233 N N . ALA B 1 71 ? 4.652 22.047 -6.066 1 92.44 71 ALA B N 1
ATOM 2234 C CA . ALA B 1 71 ? 3.215 21.844 -5.918 1 92.44 71 ALA B CA 1
ATOM 2235 C C . ALA B 1 71 ? 2.625 21.188 -7.16 1 92.44 71 ALA B C 1
ATOM 2237 O O . ALA B 1 71 ? 1.841 20.234 -7.059 1 92.44 71 ALA B O 1
ATOM 2238 N N . PRO B 1 72 ? 3.016 21.562 -8.375 1 94.5 72 PRO B N 1
ATOM 2239 C CA . PRO B 1 72 ? 2.422 20.938 -9.562 1 94.5 72 PRO B CA 1
ATOM 2240 C C . PRO B 1 72 ? 2.744 19.453 -9.664 1 94.5 72 PRO B C 1
ATOM 2242 O O . PRO B 1 72 ? 1.923 18.672 -10.148 1 94.5 72 PRO B O 1
ATOM 2245 N N . PHE B 1 73 ? 3.898 19.094 -9.242 1 94.75 73 PHE B N 1
ATOM 2246 C CA . PHE B 1 73 ? 4.289 17.688 -9.305 1 94.75 73 PHE B CA 1
ATOM 2247 C C . PHE B 1 73 ? 3.531 16.875 -8.266 1 94.75 73 PHE B C 1
ATOM 2249 O O . PHE B 1 73 ? 3.195 15.719 -8.5 1 94.75 73 PHE B O 1
ATOM 2256 N N . ILE B 1 74 ? 3.311 17.5 -7.207 1 93.94 74 ILE B N 1
ATOM 2257 C CA . ILE B 1 74 ? 2.564 16.828 -6.145 1 93.94 74 ILE B CA 1
ATOM 2258 C C . ILE B 1 74 ? 1.114 16.641 -6.582 1 93.94 74 ILE B C 1
ATOM 2260 O O . ILE B 1 74 ? 0.608 15.508 -6.582 1 93.94 74 ILE B O 1
ATOM 2264 N N . TYR B 1 75 ? 0.496 17.703 -7.031 1 96.19 75 TYR B N 1
ATOM 2265 C CA . 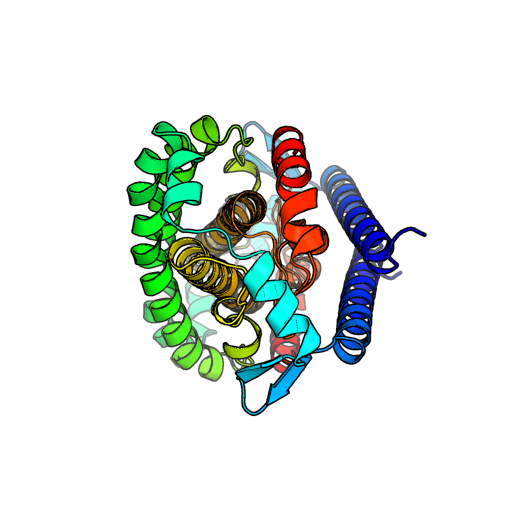TYR B 1 75 ? -0.936 17.672 -7.309 1 96.19 75 TYR B CA 1
ATOM 2266 C C . TYR B 1 75 ? -1.222 16.891 -8.594 1 96.19 75 TYR B C 1
ATOM 2268 O O . TYR B 1 75 ? -2.305 16.328 -8.75 1 96.19 75 TYR B O 1
ATOM 2276 N N . ALA B 1 76 ? -0.236 16.812 -9.484 1 97.19 76 ALA B N 1
ATOM 2277 C CA . ALA B 1 76 ? -0.408 16.047 -10.719 1 97.19 76 ALA B CA 1
ATOM 2278 C C . ALA B 1 76 ? -0.611 14.57 -10.422 1 97.19 76 ALA B C 1
ATOM 2280 O O . ALA B 1 76 ? -1.206 13.844 -11.219 1 97.19 76 ALA B O 1
ATOM 2281 N N . CYS B 1 77 ? -0.181 14.102 -9.281 1 97.5 77 CYS B N 1
ATOM 2282 C CA . CYS B 1 77 ? -0.286 12.695 -8.93 1 97.5 77 CYS B CA 1
ATOM 2283 C C . CYS B 1 77 ? -1.738 12.297 -8.688 1 97.5 77 CYS B C 1
ATOM 2285 O O . CYS B 1 77 ? -2.061 11.109 -8.633 1 97.5 77 CYS B O 1
ATOM 2287 N N . ILE B 1 78 ? -2.664 13.281 -8.68 1 97.62 78 ILE B N 1
ATOM 2288 C CA . ILE B 1 78 ? -4.078 12.977 -8.492 1 97.62 78 ILE B CA 1
ATOM 2289 C C . ILE B 1 78 ? -4.602 12.188 -9.695 1 97.62 78 ILE B C 1
ATOM 2291 O O . ILE B 1 78 ? -5.48 11.336 -9.547 1 97.62 78 ILE B O 1
ATOM 2295 N N . ILE B 1 79 ? -4.02 12.367 -10.812 1 97.75 79 ILE B N 1
ATOM 2296 C CA . ILE B 1 79 ? -4.48 11.758 -12.055 1 97.75 79 ILE B CA 1
ATOM 2297 C C . ILE B 1 79 ? -4.32 10.242 -11.984 1 97.75 79 ILE B C 1
ATOM 2299 O O . ILE B 1 79 ? -5.305 9.5 -12.07 1 97.75 79 ILE B O 1
ATOM 2303 N N . PRO B 1 80 ? -3.113 9.758 -11.781 1 98.25 80 PRO B N 1
ATOM 2304 C CA . PRO B 1 80 ? -2.977 8.305 -11.711 1 98.25 80 PRO B CA 1
ATOM 2305 C C . PRO B 1 80 ? -3.678 7.699 -10.492 1 98.25 80 PRO B C 1
ATOM 2307 O O . PRO B 1 80 ? -4.129 6.555 -10.539 1 98.25 80 PRO B O 1
ATOM 2310 N N . PHE B 1 81 ? -3.803 8.445 -9.438 1 98.56 81 PHE B N 1
ATOM 2311 C CA . PHE B 1 81 ? -4.492 7.926 -8.258 1 98.56 81 PHE B CA 1
ATOM 2312 C C . PHE B 1 81 ? -5.977 7.723 -8.547 1 98.56 81 PHE B C 1
ATOM 2314 O O . PHE B 1 81 ? -6.551 6.691 -8.188 1 98.56 81 PHE B O 1
ATOM 2321 N N . VAL B 1 82 ? -6.578 8.703 -9.164 1 98.44 82 VAL B N 1
ATOM 2322 C CA . VAL B 1 82 ? -7.996 8.609 -9.492 1 98.44 82 VAL B CA 1
ATOM 2323 C C . VAL B 1 82 ? -8.227 7.484 -10.5 1 98.44 82 VAL B C 1
ATOM 2325 O O . VAL B 1 82 ? -9.18 6.715 -10.367 1 98.44 82 VAL B O 1
ATOM 2328 N N . LEU B 1 83 ? -7.359 7.387 -11.445 1 98.44 83 LEU B N 1
ATOM 2329 C CA . LEU B 1 83 ? -7.473 6.316 -12.422 1 98.44 83 LEU B CA 1
ATOM 2330 C C . LEU B 1 83 ? -7.312 4.949 -11.758 1 98.44 83 LEU B C 1
ATOM 2332 O O . LEU B 1 83 ? -8.07 4.02 -12.055 1 98.44 83 LEU B O 1
ATOM 2336 N N . LEU B 1 84 ? -6.336 4.805 -10.922 1 98.56 84 LEU B N 1
ATOM 2337 C CA . LEU B 1 84 ? -6.117 3.559 -10.195 1 98.56 84 LEU B CA 1
ATOM 2338 C C . LEU B 1 84 ? -7.348 3.188 -9.367 1 98.56 84 LEU B C 1
ATOM 2340 O O . LEU B 1 84 ? -7.789 2.037 -9.391 1 98.56 84 LEU B O 1
ATOM 2344 N N . ASP B 1 85 ? -7.832 4.156 -8.641 1 98.5 85 ASP B N 1
ATOM 2345 C CA . ASP B 1 85 ? -9.023 3.955 -7.828 1 98.5 85 ASP B CA 1
ATOM 2346 C C . ASP B 1 85 ? -10.188 3.445 -8.68 1 98.5 85 ASP B C 1
ATOM 2348 O O . ASP B 1 85 ? -10.828 2.449 -8.328 1 98.5 85 ASP B O 1
ATOM 2352 N N . LEU B 1 86 ? -10.406 4.066 -9.781 1 98.44 86 LEU B N 1
ATOM 2353 C CA . LEU B 1 86 ? -11.516 3.715 -10.664 1 98.44 86 LEU B CA 1
ATOM 2354 C C . LEU B 1 86 ? -11.328 2.316 -11.242 1 98.44 86 LEU B C 1
ATOM 2356 O O . LEU B 1 86 ? -12.227 1.479 -11.156 1 98.44 86 LEU B O 1
ATOM 2360 N N . PHE B 1 87 ? -10.211 2.02 -11.828 1 98.38 87 PHE B N 1
ATOM 2361 C CA . PHE B 1 87 ? -9.945 0.747 -12.484 1 98.38 87 PHE B CA 1
ATOM 2362 C C . PHE B 1 87 ? -10.023 -0.406 -11.492 1 98.38 87 PHE B C 1
ATOM 2364 O O . PHE B 1 87 ? -10.648 -1.433 -11.773 1 98.38 87 PHE B O 1
ATOM 2371 N N . VAL B 1 88 ? -9.414 -0.294 -10.336 1 98.12 88 VAL B N 1
ATOM 2372 C CA . VAL B 1 88 ? -9.352 -1.376 -9.359 1 98.12 88 VAL B CA 1
ATOM 2373 C C . VAL B 1 88 ? -10.734 -1.601 -8.75 1 98.12 88 VAL B C 1
ATOM 2375 O O . VAL B 1 88 ? -11.125 -2.738 -8.477 1 98.12 88 VAL B O 1
ATOM 2378 N N . THR B 1 89 ? -11.484 -0.466 -8.562 1 98.12 89 THR B N 1
ATOM 2379 C CA . THR B 1 89 ? -12.852 -0.604 -8.07 1 98.12 89 THR B CA 1
ATOM 2380 C C . THR B 1 89 ? -13.703 -1.385 -9.062 1 98.12 89 THR B C 1
ATOM 2382 O O . THR B 1 89 ? -14.461 -2.273 -8.672 1 98.12 89 THR B O 1
ATOM 2385 N N . VAL B 1 90 ? -13.57 -1.079 -10.305 1 98 90 VAL B N 1
ATOM 2386 C CA . VAL B 1 90 ? -14.297 -1.801 -11.344 1 98 90 VAL B CA 1
ATOM 2387 C C . VAL B 1 90 ? -13.836 -3.256 -11.383 1 98 90 VAL B C 1
ATOM 2389 O O . VAL B 1 90 ? -14.656 -4.172 -11.469 1 98 90 VAL B O 1
ATOM 2392 N N . TYR B 1 91 ? -12.562 -3.523 -11.359 1 97.62 91 TYR B N 1
ATOM 2393 C CA . TYR B 1 91 ? -12.008 -4.871 -11.328 1 97.62 91 TYR B CA 1
ATOM 2394 C C . TYR B 1 91 ? -12.617 -5.688 -10.195 1 97.62 91 TYR B C 1
ATOM 2396 O O . TYR B 1 91 ? -13.086 -6.809 -10.406 1 97.62 91 TYR B O 1
ATOM 2404 N N . GLN B 1 92 ? -12.555 -5.113 -9.016 1 97.31 92 GLN B N 1
ATOM 2405 C CA . GLN B 1 92 ? -13.102 -5.832 -7.863 1 97.31 92 GLN B CA 1
ATOM 2406 C C . GLN B 1 92 ? -14.586 -6.133 -8.062 1 97.31 92 GLN B C 1
ATOM 2408 O O . GLN B 1 92 ? -15.047 -7.23 -7.738 1 97.31 92 GLN B O 1
ATOM 2413 N N . ALA B 1 93 ? -15.352 -5.148 -8.484 1 97.12 93 ALA B N 1
ATOM 2414 C CA . ALA B 1 93 ? -16.797 -5.281 -8.641 1 97.12 93 ALA B CA 1
ATOM 2415 C C . ALA B 1 93 ? -17.141 -6.422 -9.594 1 97.12 93 ALA B C 1
ATOM 2417 O O . ALA B 1 93 ? -18.141 -7.117 -9.398 1 97.12 93 ALA B O 1
ATOM 2418 N N . ILE B 1 94 ? -16.312 -6.641 -10.523 1 96.69 94 ILE B N 1
ATOM 2419 C CA .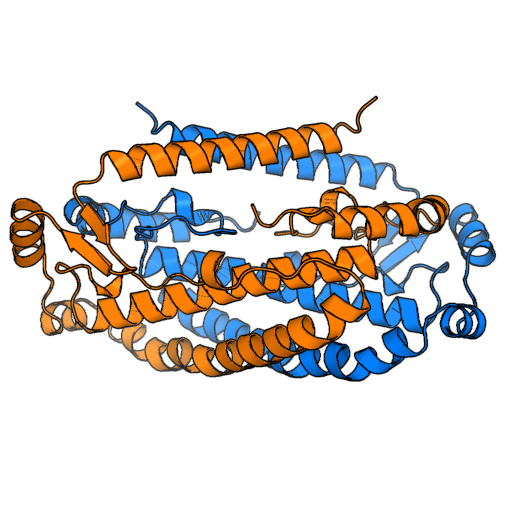 ILE B 1 94 ? -16.625 -7.602 -11.578 1 96.69 94 ILE B CA 1
ATOM 2420 C C . ILE B 1 94 ? -15.969 -8.945 -11.258 1 96.69 94 ILE B C 1
ATOM 2422 O O . ILE B 1 94 ? -16.625 -9.984 -11.297 1 96.69 94 ILE B O 1
ATOM 2426 N N . CYS B 1 95 ? -14.75 -9 -10.93 1 96.06 95 CYS B N 1
ATOM 2427 C CA . CYS B 1 95 ? -13.945 -10.219 -10.875 1 96.06 95 CYS B CA 1
ATOM 2428 C C . CYS B 1 95 ? -14.117 -10.922 -9.539 1 96.06 95 CYS B C 1
ATOM 2430 O O . CYS B 1 95 ? -14.133 -12.156 -9.477 1 96.06 95 CYS B O 1
ATOM 2432 N N . PHE B 1 96 ? -14.188 -10.148 -8.453 1 96.12 96 PHE B N 1
ATOM 2433 C CA . PHE B 1 96 ? -14.195 -10.773 -7.137 1 96.12 96 PHE B CA 1
ATOM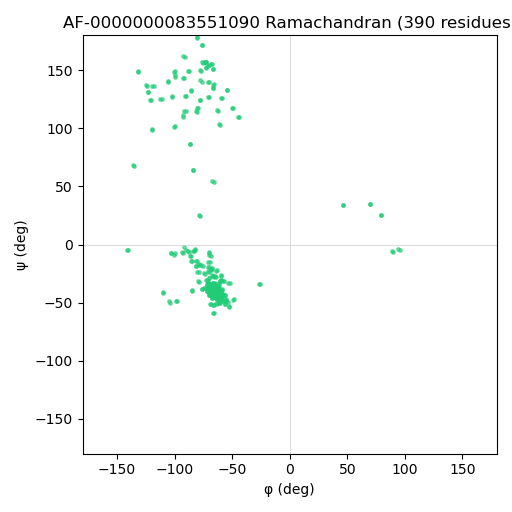 2434 C C . PHE B 1 96 ? -15.406 -11.68 -6.973 1 96.12 96 PHE B C 1
ATOM 2436 O O . PHE B 1 96 ? -15.289 -12.789 -6.441 1 96.12 96 PHE B O 1
ATOM 2443 N N . PRO B 1 97 ? -16.594 -11.242 -7.418 1 94.94 97 PRO B N 1
ATOM 2444 C CA . PRO B 1 97 ? -17.719 -12.18 -7.34 1 94.94 97 PRO B CA 1
ATOM 2445 C C . PRO B 1 97 ? -17.5 -13.445 -8.164 1 94.94 97 PRO B C 1
ATOM 2447 O O . PRO B 1 97 ? -17.906 -14.531 -7.746 1 94.94 97 PRO B O 1
ATOM 2450 N N . VAL B 1 98 ? -16.828 -13.32 -9.25 1 93.5 98 VAL B N 1
ATOM 2451 C CA . VAL B 1 98 ? -16.547 -14.469 -10.102 1 93.5 98 VAL B CA 1
ATOM 2452 C C . VAL B 1 98 ? -15.562 -15.398 -9.398 1 93.5 98 VAL B C 1
ATOM 2454 O O . VAL B 1 98 ? -15.695 -16.625 -9.477 1 93.5 98 VAL B O 1
ATOM 2457 N N . TYR B 1 99 ? -14.539 -14.875 -8.727 1 92.44 99 TYR B N 1
ATOM 2458 C CA . TYR B 1 99 ? -13.523 -15.648 -8.023 1 92.44 99 TYR B CA 1
ATOM 2459 C C . TYR B 1 99 ? -14.07 -16.203 -6.711 1 92.44 99 TYR B C 1
ATOM 2461 O O . TYR B 1 99 ? -13.461 -17.078 -6.094 1 92.44 99 TYR B O 1
ATOM 2469 N N . GLY B 1 100 ? -15.164 -15.633 -6.238 1 91.31 100 GLY B N 1
ATOM 2470 C CA . GLY B 1 100 ? -15.711 -16.031 -4.949 1 91.31 100 GLY B CA 1
ATOM 2471 C C . GLY B 1 100 ? -14.984 -15.422 -3.771 1 91.31 100 GLY B C 1
ATOM 2472 O O . GLY B 1 100 ? -14.906 -16.016 -2.697 1 91.31 100 GLY B O 1
ATOM 2473 N N . ILE B 1 101 ? -14.391 -14.328 -4 1 91.88 101 ILE B N 1
ATOM 2474 C CA . ILE B 1 101 ? -13.609 -13.625 -2.994 1 91.88 101 ILE B CA 1
ATOM 2475 C C . ILE B 1 101 ? -14.43 -12.484 -2.395 1 91.88 101 ILE B C 1
ATOM 2477 O O . ILE B 1 101 ? -15.234 -11.859 -3.09 1 91.88 101 ILE B O 1
ATOM 2481 N N . GLN B 1 102 ? -14.195 -12.266 -1.129 1 91.88 102 GLN B N 1
ATOM 2482 C CA . GLN B 1 102 ? -14.875 -11.164 -0.456 1 91.88 102 GLN B CA 1
ATOM 2483 C C . GLN B 1 102 ? -14.336 -9.812 -0.926 1 91.88 102 GLN B C 1
ATOM 2485 O O . GLN B 1 102 ? -13.125 -9.633 -1.049 1 91.88 102 GLN B O 1
ATOM 2490 N N . LYS B 1 103 ? -15.258 -8.961 -1.069 1 94.75 103 LYS B N 1
ATOM 2491 C CA . LYS B 1 103 ? -14.867 -7.621 -1.518 1 94.75 103 LYS B CA 1
ATOM 2492 C C . LYS B 1 103 ? -14.273 -6.809 -0.373 1 94.75 103 LYS B C 1
ATOM 2494 O O . LYS B 1 103 ? -14.633 -7.012 0.79 1 94.75 103 LYS B O 1
ATOM 2499 N N . VAL B 1 104 ? -13.406 -5.953 -0.739 1 95.62 104 VAL B N 1
ATOM 2500 C CA . VAL B 1 104 ? -12.812 -5.012 0.207 1 95.62 104 VAL B CA 1
ATOM 2501 C C . VAL B 1 104 ? -13.703 -3.783 0.345 1 95.62 104 VAL B C 1
ATOM 2503 O O . VAL B 1 104 ? -14.156 -3.225 -0.656 1 95.62 104 VAL B O 1
ATOM 2506 N N . ARG B 1 105 ? -13.961 -3.373 1.514 1 95 105 ARG B N 1
ATOM 2507 C CA . ARG B 1 105 ? -14.789 -2.197 1.765 1 95 105 ARG B CA 1
ATOM 2508 C C . ARG B 1 105 ? -13.977 -0.915 1.616 1 95 105 ARG B C 1
ATOM 2510 O O . ARG B 1 105 ? -13.094 -0.637 2.426 1 95 105 ARG B O 1
ATOM 2517 N N . ARG B 1 106 ? -14.328 -0.213 0.691 1 95.12 106 ARG B N 1
ATOM 2518 C CA . ARG B 1 106 ? -13.633 1.022 0.352 1 95.12 106 ARG B CA 1
ATOM 2519 C C . ARG B 1 106 ? -13.633 1.995 1.526 1 95.12 106 ARG B C 1
ATOM 2521 O O . ARG B 1 106 ? -12.625 2.65 1.802 1 95.12 106 ARG B O 1
ATOM 2528 N N . ARG B 1 107 ? -14.664 2.109 2.254 1 93 107 ARG B N 1
ATOM 2529 C CA . ARG B 1 107 ? -14.867 3.09 3.314 1 93 107 ARG B CA 1
ATOM 2530 C C . ARG B 1 107 ? -13.93 2.82 4.492 1 93 107 ARG B C 1
ATOM 2532 O O . ARG B 1 107 ? -13.672 3.715 5.297 1 93 107 ARG B O 1
ATOM 2539 N N . ASP B 1 108 ? -13.484 1.643 4.578 1 92.25 108 ASP B N 1
ATOM 2540 C CA . ASP B 1 108 ? -12.586 1.295 5.668 1 92.25 108 ASP B CA 1
ATOM 2541 C C . ASP B 1 108 ? -11.164 1.784 5.387 1 92.25 108 ASP B C 1
ATOM 2543 O O . ASP B 1 108 ? -10.336 1.862 6.297 1 92.25 108 ASP B O 1
ATOM 2547 N N . HIS B 1 109 ? -10.906 2.092 4.156 1 94.75 109 HIS B N 1
ATOM 2548 C CA . HIS B 1 109 ? -9.547 2.455 3.762 1 94.75 109 HIS B CA 1
ATOM 2549 C C . HIS B 1 109 ? -9.453 3.936 3.41 1 94.75 109 HIS B C 1
ATOM 2551 O O . HIS B 1 109 ? -8.461 4.594 3.734 1 94.75 109 HIS B O 1
ATOM 2557 N N . ILE B 1 110 ? -10.422 4.41 2.742 1 96.12 110 ILE B N 1
ATOM 2558 C CA . ILE B 1 110 ? -10.414 5.801 2.301 1 96.12 110 ILE B CA 1
ATOM 2559 C C . ILE B 1 110 ? -11.289 6.641 3.23 1 96.12 110 ILE B C 1
ATOM 2561 O O . ILE B 1 110 ? -12.516 6.66 3.09 1 96.12 110 ILE B O 1
ATOM 2565 N N . VAL B 1 111 ? -10.594 7.359 4.133 1 92.38 111 VAL B N 1
ATOM 2566 C CA . VAL B 1 111 ? -11.258 8.195 5.133 1 92.38 111 VAL B CA 1
ATOM 2567 C C . VAL B 1 111 ? -10.812 9.648 4.969 1 92.38 111 VAL B C 1
ATOM 2569 O O . VAL B 1 111 ? -9.609 9.938 4.957 1 92.38 111 VAL B O 1
ATOM 2572 N N . ILE B 1 112 ? -11.727 10.523 4.805 1 92.75 112 ILE B N 1
ATOM 2573 C CA . ILE B 1 112 ? -11.477 11.945 4.641 1 92.75 112 ILE B CA 1
ATOM 2574 C C . ILE B 1 112 ? -12.156 12.727 5.77 1 92.75 112 ILE B C 1
ATOM 2576 O O . ILE B 1 112 ? -13.359 12.992 5.715 1 92.75 112 ILE B O 1
ATOM 2580 N N . ASP B 1 113 ? -11.398 13.086 6.781 1 90.38 113 ASP B N 1
ATOM 2581 C CA . ASP B 1 113 ? -12.016 13.695 7.949 1 90.38 113 ASP B CA 1
ATOM 2582 C C . ASP B 1 113 ? -11.148 14.828 8.5 1 90.38 113 ASP B C 1
ATOM 2584 O O . ASP B 1 113 ? -11.57 15.562 9.398 1 90.38 113 ASP B O 1
ATOM 2588 N N . ARG B 1 114 ? -10 15.055 7.969 1 90.06 114 ARG B N 1
ATOM 2589 C CA . ARG B 1 114 ? -9.047 15.992 8.562 1 90.06 114 ARG B CA 1
ATOM 2590 C C . ARG B 1 114 ? -9.383 17.422 8.18 1 90.06 114 ARG B C 1
ATOM 2592 O O . ARG B 1 114 ? -8.922 18.375 8.82 1 90.06 114 ARG B O 1
ATOM 2599 N N . GLN B 1 115 ? -10.18 17.547 7.133 1 87.06 115 GLN B N 1
ATOM 2600 C CA . GLN B 1 115 ? -10.523 18.906 6.691 1 87.06 115 GLN B CA 1
ATOM 2601 C C . GLN B 1 115 ? -11.438 19.594 7.699 1 87.06 115 GLN B C 1
ATOM 2603 O O . GLN B 1 115 ? -11.641 20.797 7.633 1 87.06 115 GLN B O 1
ATOM 2608 N N . TYR B 1 116 ? -11.898 18.922 8.625 1 84.5 116 TYR B N 1
ATOM 2609 C CA . TYR B 1 116 ? -12.812 19.5 9.609 1 84.5 116 TYR B CA 1
ATOM 2610 C C . TYR B 1 116 ? -12.047 20.109 10.766 1 84.5 116 TYR B C 1
ATOM 2612 O O . TYR B 1 116 ? -12.633 20.766 11.641 1 84.5 116 TYR B O 1
ATOM 2620 N N . LEU B 1 117 ? -10.789 19.922 10.742 1 86.06 117 LEU B N 1
ATOM 2621 C CA . LEU B 1 117 ? -9.961 20.5 11.789 1 86.06 117 LEU B CA 1
ATOM 2622 C C . LEU B 1 117 ? -9.875 22.016 11.633 1 86.06 117 LEU B C 1
ATOM 2624 O O . LEU B 1 117 ? -9.453 22.516 10.586 1 86.06 117 LEU B O 1
ATOM 2628 N N . GLY B 1 118 ? -10.164 22.75 12.617 1 84.19 118 GLY B N 1
ATOM 2629 C CA . GLY B 1 118 ? -10.297 24.188 12.562 1 84.19 118 GLY B CA 1
ATOM 2630 C C . GLY B 1 118 ? -8.969 24.906 12.602 1 84.19 118 GLY B C 1
ATOM 2631 O O . GLY B 1 118 ? -8.875 26.078 12.211 1 84.19 118 GLY B O 1
ATOM 2632 N N . TYR B 1 119 ? -7.93 24.234 13.156 1 84.56 119 TYR B N 1
ATOM 2633 C CA . TYR B 1 119 ? -6.652 24.922 13.305 1 84.56 119 TYR B CA 1
ATOM 2634 C C . TYR B 1 119 ? -5.863 24.891 12 1 84.56 119 TYR B C 1
ATOM 2636 O O . TYR B 1 119 ? -4.82 25.547 11.883 1 84.56 119 TYR B O 1
ATOM 2644 N N . LEU B 1 120 ? -6.328 24.219 10.977 1 88.19 120 LEU B N 1
ATOM 2645 C CA . LEU B 1 120 ? -5.672 24.156 9.68 1 88.19 120 LEU B CA 1
ATOM 2646 C C . LEU B 1 120 ? -6.191 25.25 8.75 1 88.19 120 LEU B C 1
ATOM 2648 O O . LEU B 1 120 ? -7.375 25.594 8.789 1 88.19 120 LEU B O 1
ATOM 2652 N N . ASN B 1 121 ? -5.383 25.828 7.949 1 87.62 121 ASN B N 1
ATOM 2653 C CA . ASN B 1 121 ? -5.828 26.75 6.914 1 87.62 121 ASN B CA 1
ATOM 2654 C C . ASN B 1 121 ? -6.352 26.016 5.684 1 87.62 121 ASN B C 1
ATOM 2656 O O . ASN B 1 121 ? -6.363 24.781 5.656 1 87.62 121 ASN B O 1
ATOM 2660 N N . ALA B 1 122 ? -6.816 26.734 4.691 1 87.62 122 ALA B N 1
ATOM 2661 C CA . ALA B 1 122 ? -7.484 26.141 3.539 1 87.62 122 ALA B CA 1
ATOM 2662 C C . ALA B 1 122 ? -6.527 25.25 2.758 1 87.62 122 ALA B C 1
ATOM 2664 O O . ALA B 1 122 ? -6.914 24.172 2.301 1 87.62 122 ALA B O 1
ATOM 2665 N N . LEU B 1 123 ? -5.328 25.672 2.607 1 87.56 123 LEU B N 1
ATOM 2666 C CA . LEU B 1 123 ? -4.348 24.891 1.864 1 87.56 123 LEU B CA 1
ATOM 2667 C C . LEU B 1 123 ? -3.982 23.625 2.623 1 87.56 123 LEU B C 1
ATOM 2669 O O . LEU B 1 123 ? -3.852 22.547 2.023 1 87.56 123 LEU B O 1
ATOM 2673 N N . GLN B 1 124 ? -3.797 23.797 3.867 1 89.88 124 GLN B N 1
ATOM 2674 C CA . GLN B 1 124 ? -3.508 22.641 4.703 1 89.88 124 GLN B CA 1
ATOM 2675 C C . GLN B 1 124 ? -4.656 21.625 4.664 1 89.88 124 GLN B C 1
ATOM 2677 O O . GLN B 1 124 ? -4.426 20.422 4.598 1 89.88 124 GLN B O 1
ATOM 2682 N N . LYS B 1 125 ? -5.828 22.109 4.707 1 91.81 125 LYS B N 1
ATOM 2683 C CA . LYS B 1 125 ? -7 21.25 4.605 1 91.81 125 LYS B CA 1
ATOM 2684 C C . LYS B 1 125 ? -7.016 20.5 3.279 1 91.81 125 LYS B C 1
ATOM 2686 O O . LYS B 1 125 ? -7.285 19.297 3.244 1 91.81 125 LYS B O 1
ATOM 2691 N N . LEU B 1 126 ? -6.75 21.188 2.229 1 92.69 126 LEU B N 1
ATOM 2692 C CA . LEU B 1 126 ? -6.699 20.562 0.909 1 92.69 126 LEU B CA 1
ATOM 2693 C C . LEU B 1 126 ? -5.637 19.469 0.866 1 92.69 126 LEU B C 1
ATOM 2695 O O . LEU B 1 126 ? -5.871 18.391 0.322 1 92.69 126 LEU B O 1
ATOM 2699 N N . ASN B 1 127 ? -4.516 19.781 1.442 1 92.94 127 ASN B N 1
ATOM 2700 C CA . ASN B 1 127 ? -3.43 18.797 1.482 1 92.94 127 ASN B CA 1
ATOM 2701 C C . ASN B 1 127 ? -3.812 17.562 2.299 1 92.94 127 ASN B C 1
ATOM 2703 O O . ASN B 1 127 ? -3.461 16.438 1.938 1 92.94 127 ASN B O 1
ATOM 2707 N N . CYS B 1 128 ? -4.496 17.797 3.342 1 93.31 128 CYS B N 1
ATOM 2708 C CA . CYS B 1 128 ? -4.961 16.688 4.176 1 93.31 128 CYS B CA 1
ATOM 2709 C C . CYS B 1 128 ? -5.926 15.797 3.41 1 93.31 128 CYS B C 1
ATOM 2711 O O . CYS B 1 128 ? -5.848 14.57 3.5 1 93.31 128 CYS B O 1
ATOM 2713 N N . VAL B 1 129 ? -6.867 16.453 2.723 1 94.88 129 VAL B N 1
ATOM 2714 C CA . VAL B 1 129 ? -7.801 15.68 1.905 1 94.88 129 VAL B CA 1
ATOM 2715 C C . VAL B 1 129 ? -7.035 14.891 0.848 1 94.88 129 VAL B C 1
ATOM 2717 O O . VAL B 1 129 ? -7.289 13.695 0.645 1 94.88 129 VAL B O 1
ATOM 2720 N N . TYR B 1 130 ? -6.125 15.594 0.261 1 96.38 130 TYR B N 1
ATOM 2721 C CA . TYR B 1 130 ? -5.328 15.008 -0.812 1 96.38 130 TYR B CA 1
ATOM 2722 C C . TYR B 1 130 ? -4.539 13.805 -0.312 1 96.38 130 TYR B C 1
ATOM 2724 O O . TYR B 1 130 ? -4.629 12.719 -0.886 1 96.38 130 TYR B O 1
ATOM 2732 N N . CYS B 1 131 ? -3.805 13.914 0.795 1 94.56 131 CYS B N 1
ATOM 2733 C CA . CYS B 1 131 ? -2.996 12.844 1.359 1 94.56 131 CYS B CA 1
ATOM 2734 C C . CYS B 1 131 ? -3.879 11.719 1.889 1 94.56 131 CYS B C 1
ATOM 2736 O O . CYS B 1 131 ? -3.551 10.539 1.733 1 94.56 131 CYS B O 1
ATOM 2738 N N . GLY B 1 132 ? -4.953 12.141 2.486 1 94.62 132 GLY B N 1
ATOM 2739 C CA . GLY B 1 132 ? -5.883 11.133 2.961 1 94.62 132 GLY B CA 1
ATOM 2740 C C . GLY B 1 132 ? -6.422 10.242 1.852 1 94.62 132 GLY B C 1
ATOM 2741 O O . GLY B 1 132 ? -6.461 9.023 1.988 1 94.62 132 GLY B O 1
ATOM 2742 N N . TYR B 1 133 ? -6.812 10.906 0.805 1 96.88 133 TYR B N 1
ATOM 2743 C CA . TYR B 1 133 ? -7.324 10.156 -0.339 1 96.88 133 TYR B CA 1
ATOM 2744 C C . TYR B 1 133 ? -6.238 9.273 -0.936 1 96.88 133 TYR B C 1
ATOM 2746 O O . TYR B 1 133 ? -6.453 8.078 -1.146 1 96.88 133 TYR B O 1
ATOM 2754 N N . GLY B 1 134 ? -5.102 9.867 -1.197 1 97.38 134 GLY B N 1
ATOM 2755 C CA . GLY B 1 134 ? -4.008 9.125 -1.799 1 97.38 134 GLY B CA 1
ATOM 2756 C C . GLY B 1 134 ? -3.607 7.898 -0.998 1 97.38 134 GLY B C 1
ATOM 2757 O O . GLY B 1 134 ? -3.562 6.789 -1.532 1 97.38 134 GLY B O 1
ATOM 2758 N N . ASN B 1 135 ? -3.375 8.086 0.267 1 96.75 135 ASN B N 1
ATOM 2759 C CA . ASN B 1 135 ? -2.969 6.969 1.117 1 96.75 135 ASN B CA 1
ATOM 2760 C C . ASN B 1 135 ? -4.098 5.961 1.3 1 96.75 135 ASN B C 1
ATOM 2762 O O . ASN B 1 135 ? -3.854 4.762 1.42 1 96.75 135 ASN B O 1
ATOM 2766 N N . GLY B 1 136 ? -5.293 6.465 1.34 1 97.06 136 GLY B N 1
ATOM 2767 C CA . GLY B 1 136 ? -6.438 5.574 1.412 1 97.06 136 GLY B CA 1
ATOM 2768 C C . GLY B 1 136 ? -6.57 4.672 0.199 1 97.06 136 GLY B C 1
ATOM 2769 O O . GLY B 1 136 ? -6.816 3.471 0.334 1 97.06 136 GLY B O 1
ATOM 2770 N N . VAL B 1 137 ? -6.383 5.266 -0.945 1 98.31 137 VAL B N 1
ATOM 2771 C CA . VAL B 1 137 ? -6.461 4.5 -2.186 1 98.31 137 VAL B CA 1
ATOM 2772 C C . VAL B 1 137 ? -5.375 3.428 -2.201 1 98.31 137 VAL B C 1
ATOM 2774 O O . VAL B 1 137 ? -5.625 2.285 -2.588 1 98.31 137 VAL B O 1
ATOM 2777 N N . ILE B 1 138 ? -4.211 3.797 -1.784 1 97.88 138 ILE B N 1
ATOM 2778 C CA . ILE B 1 138 ? -3.104 2.846 -1.773 1 97.88 138 ILE B CA 1
ATOM 2779 C C . ILE B 1 138 ? -3.428 1.686 -0.836 1 97.88 138 ILE B C 1
ATOM 2781 O O . ILE B 1 138 ? -3.188 0.523 -1.171 1 97.88 138 ILE B O 1
ATOM 2785 N N . SER B 1 139 ? -3.939 2.004 0.307 1 96.31 139 SER B N 1
ATOM 2786 C CA . SER B 1 139 ? -4.332 0.964 1.251 1 96.31 139 SER B CA 1
ATOM 2787 C C . SER B 1 139 ? -5.414 0.062 0.662 1 96.31 139 SER B C 1
ATOM 2789 O O . SER B 1 139 ? -5.32 -1.164 0.749 1 96.31 139 SER B O 1
ATOM 2791 N N . TYR B 1 140 ? -6.414 0.662 0.063 1 97.75 140 TYR B N 1
ATOM 2792 C CA . TYR B 1 140 ? -7.535 -0.023 -0.575 1 97.75 140 TYR B CA 1
ATOM 2793 C C . TYR B 1 140 ? -7.047 -0.944 -1.688 1 97.75 140 TYR B C 1
ATOM 2795 O O . TYR B 1 140 ? -7.406 -2.123 -1.727 1 97.75 140 TYR B O 1
ATOM 2803 N N . VAL B 1 141 ? -6.23 -0.48 -2.49 1 98.12 141 VAL B N 1
ATOM 2804 C CA . VAL B 1 141 ? -5.711 -1.216 -3.639 1 98.12 141 VAL B CA 1
ATOM 2805 C C . VAL B 1 141 ? -4.754 -2.307 -3.164 1 98.12 141 VAL B C 1
ATOM 2807 O O . VAL B 1 141 ? -4.711 -3.396 -3.74 1 98.12 141 VAL B O 1
ATOM 2810 N N . ARG B 1 142 ? -3.953 -2.02 -2.191 1 97.06 142 ARG B N 1
ATOM 2811 C CA . ARG B 1 142 ? -3.033 -3.006 -1.633 1 97.06 142 ARG B CA 1
ATOM 2812 C C . ARG B 1 142 ? -3.781 -4.25 -1.168 1 97.06 142 ARG B C 1
ATOM 2814 O O . ARG B 1 142 ? -3.34 -5.375 -1.415 1 97.06 142 ARG B O 1
ATOM 2821 N N . GLU B 1 143 ? -4.883 -4.02 -0.524 1 95.44 143 GLU B N 1
ATOM 2822 C CA . GLU B 1 143 ? -5.68 -5.141 -0.038 1 95.44 143 GLU B CA 1
ATOM 2823 C C . GLU B 1 143 ? -6.266 -5.945 -1.196 1 95.44 143 GLU B C 1
ATOM 2825 O O . GLU B 1 143 ? -6.203 -7.18 -1.194 1 95.44 143 GLU B O 1
ATOM 2830 N N . ILE B 1 144 ? -6.785 -5.277 -2.131 1 97.31 144 ILE B N 1
ATOM 2831 C CA . ILE B 1 144 ? -7.379 -5.934 -3.291 1 97.31 144 ILE B CA 1
ATOM 2832 C C . ILE B 1 144 ? -6.305 -6.703 -4.055 1 97.31 144 ILE B C 1
ATOM 2834 O O . ILE B 1 144 ? -6.512 -7.855 -4.438 1 97.31 144 ILE B O 1
ATOM 2838 N N . ALA B 1 145 ? -5.195 -6.07 -4.297 1 97.06 145 ALA B N 1
ATOM 2839 C CA . ALA B 1 145 ? -4.09 -6.707 -5.008 1 97.06 145 ALA B CA 1
ATOM 2840 C C . ALA B 1 145 ? -3.57 -7.922 -4.238 1 97.06 145 ALA B C 1
ATOM 2842 O O . ALA B 1 145 ? -3.211 -8.938 -4.84 1 97.06 145 ALA B O 1
ATOM 2843 N N . GLY B 1 146 ? -3.5 -7.77 -2.936 1 95.25 146 GLY B N 1
ATOM 2844 C CA . GLY B 1 146 ? -3.062 -8.891 -2.115 1 95.25 146 GLY B CA 1
ATOM 2845 C C . GLY B 1 146 ? -3.969 -10.102 -2.227 1 95.25 146 GLY B C 1
ATOM 2846 O O . GLY B 1 146 ? -3.492 -11.227 -2.393 1 95.25 146 GLY B O 1
ATOM 2847 N N . ARG B 1 147 ? -5.277 -9.898 -2.092 1 94.5 147 ARG B N 1
ATOM 2848 C CA . ARG B 1 147 ? -6.238 -10.984 -2.246 1 94.5 147 ARG B CA 1
ATOM 2849 C C . ARG B 1 147 ? -6.141 -11.609 -3.633 1 94.5 147 ARG B C 1
ATOM 2851 O O . ARG B 1 147 ? -6.234 -12.836 -3.779 1 94.5 147 ARG B O 1
ATOM 2858 N N . THR B 1 148 ? -5.969 -10.727 -4.578 1 95.81 148 THR B N 1
ATOM 2859 C CA . THR B 1 148 ? -5.852 -11.188 -5.957 1 95.81 148 THR B CA 1
ATOM 2860 C C . THR B 1 148 ? -4.609 -12.055 -6.137 1 95.81 148 THR B C 1
ATOM 2862 O O . THR B 1 148 ? -4.668 -13.109 -6.773 1 95.81 148 THR B O 1
ATOM 2865 N N . GLU B 1 149 ? -3.52 -11.609 -5.613 1 94.94 149 GLU B N 1
ATOM 2866 C CA . GLU B 1 149 ? -2.277 -12.367 -5.703 1 94.94 149 GLU B CA 1
ATOM 2867 C C . GLU B 1 149 ? -2.402 -13.711 -4.996 1 94.94 149 GLU B C 1
ATOM 2869 O O . GLU B 1 149 ? -1.902 -14.727 -5.488 1 94.94 149 GLU B O 1
ATOM 2874 N N . LYS B 1 150 ? -3.004 -13.742 -3.9 1 93.31 150 LYS B N 1
ATOM 2875 C CA . LYS B 1 150 ? -3.221 -14.984 -3.168 1 93.31 150 LYS B CA 1
ATOM 2876 C C . LYS B 1 150 ? -4.047 -15.969 -3.988 1 93.31 150 LYS B C 1
ATOM 2878 O O . LYS B 1 150 ? -3.842 -17.188 -3.906 1 93.31 150 LYS B O 1
ATOM 2883 N N . TYR B 1 151 ? -4.914 -15.477 -4.793 1 92.62 151 TYR B N 1
ATOM 2884 C CA . TYR B 1 151 ? -5.777 -16.297 -5.641 1 92.62 151 TYR B CA 1
ATOM 2885 C C . TYR B 1 151 ? -5.012 -16.844 -6.836 1 92.62 151 TYR B C 1
ATOM 2887 O O . TYR B 1 151 ? -5.16 -18.016 -7.191 1 92.62 151 TYR B O 1
ATOM 2895 N N . TRP B 1 152 ? -4.105 -16 -7.387 1 90.69 152 TRP B N 1
ATOM 2896 C CA . TRP B 1 152 ? -3.52 -16.344 -8.68 1 90.69 152 TRP B CA 1
ATOM 2897 C C . TRP B 1 152 ? -2.09 -16.859 -8.508 1 90.69 152 TRP B C 1
ATOM 2899 O O . TRP B 1 152 ? -1.696 -17.844 -9.133 1 90.69 152 TRP B O 1
ATOM 2909 N N . CYS B 1 153 ? -1.322 -16.062 -7.75 1 89.31 153 CYS B N 1
ATOM 2910 C CA . CYS B 1 153 ? 0.116 -16.297 -7.738 1 89.31 153 CYS B CA 1
ATOM 2911 C C . CYS B 1 153 ? 0.671 -16.234 -6.32 1 89.31 153 CYS B C 1
ATOM 2913 O O . CYS B 1 153 ? 1.576 -15.453 -6.039 1 89.31 153 CYS B O 1
ATOM 2915 N N . PRO B 1 154 ? 0.273 -17.203 -5.539 1 92.19 154 PRO B N 1
ATOM 2916 C CA . PRO B 1 154 ? 0.763 -17.156 -4.16 1 92.19 154 PRO B CA 1
ATOM 2917 C C . PRO B 1 154 ? 2.152 -17.766 -4.004 1 92.19 154 PRO B C 1
ATOM 2919 O O . PRO B 1 154 ? 2.314 -18.766 -3.301 1 92.19 154 PRO B O 1
ATOM 2922 N N . ILE B 1 155 ? 3.109 -17.141 -4.633 1 91.88 155 ILE B N 1
ATOM 2923 C CA . ILE B 1 155 ? 4.5 -17.578 -4.59 1 91.88 155 ILE B CA 1
ATOM 2924 C C . ILE B 1 155 ? 5.383 -16.438 -4.07 1 91.88 155 ILE B C 1
ATOM 2926 O O . ILE B 1 155 ? 5.293 -15.305 -4.543 1 91.88 155 ILE B O 1
ATOM 2930 N N . LYS B 1 156 ? 6.164 -16.75 -3.182 1 89.31 156 LYS B N 1
ATOM 2931 C CA . LYS B 1 156 ? 7.094 -15.75 -2.664 1 89.31 156 LYS B CA 1
ATOM 2932 C C . LYS B 1 156 ? 8.203 -15.453 -3.674 1 89.31 156 LYS B C 1
ATOM 2934 O O . LYS B 1 156 ? 8.469 -16.266 -4.562 1 89.31 156 LYS B O 1
ATOM 2939 N N . HIS B 1 157 ? 8.773 -14.352 -3.547 1 88.19 157 HIS B N 1
ATOM 2940 C CA . HIS B 1 157 ? 9.93 -13.984 -4.359 1 88.19 157 HIS B CA 1
ATOM 2941 C C . HIS B 1 157 ? 11.188 -14.695 -3.877 1 88.19 157 HIS B C 1
ATOM 2943 O O . HIS B 1 157 ? 11.266 -15.117 -2.721 1 88.19 157 HIS B O 1
ATOM 2949 N N . ALA B 1 158 ? 12.047 -14.773 -4.801 1 84 158 ALA B N 1
ATOM 2950 C CA . ALA B 1 158 ? 13.352 -15.328 -4.434 1 84 158 ALA B CA 1
ATOM 2951 C C . ALA B 1 158 ? 14.125 -14.359 -3.545 1 84 158 ALA B C 1
ATOM 2953 O O . ALA B 1 158 ? 14.758 -14.773 -2.568 1 84 158 ALA B O 1
ATOM 2954 N N . SER B 1 159 ? 14.039 -13.094 -3.988 1 78.5 159 SER B N 1
ATOM 2955 C CA . SER B 1 159 ? 14.734 -12.047 -3.252 1 78.5 159 SER B CA 1
ATOM 2956 C C . SER B 1 159 ? 13.828 -11.406 -2.207 1 78.5 159 SER B C 1
ATOM 2958 O O . SER B 1 159 ? 12.602 -11.516 -2.287 1 78.5 159 SER B O 1
ATOM 2960 N N . ARG B 1 160 ? 14.523 -10.758 -1.327 1 78.81 160 ARG B N 1
ATOM 2961 C CA . ARG B 1 160 ? 13.781 -10.008 -0.328 1 78.81 160 ARG B CA 1
ATOM 2962 C C . ARG B 1 160 ? 13.031 -8.836 -0.969 1 78.81 160 ARG B C 1
ATOM 2964 O O . ARG B 1 160 ? 13.57 -8.156 -1.843 1 78.81 160 ARG B O 1
ATOM 2971 N N . VAL B 1 161 ? 11.828 -8.766 -0.526 1 84.12 161 VAL B N 1
ATOM 2972 C CA . VAL B 1 161 ? 11.016 -7.66 -1.026 1 84.12 161 VAL B CA 1
ATOM 2973 C C . VAL B 1 161 ? 10.469 -6.848 0.146 1 84.12 161 VAL B C 1
ATOM 2975 O O . VAL B 1 161 ? 10.055 -7.41 1.164 1 84.12 161 VAL B O 1
ATOM 2978 N N . ARG B 1 162 ? 10.508 -5.566 0.025 1 84.81 162 ARG B N 1
ATOM 2979 C CA . ARG B 1 162 ? 10.016 -4.684 1.079 1 84.81 162 ARG B CA 1
ATOM 2980 C C . ARG B 1 162 ? 8.531 -4.395 0.901 1 84.81 162 ARG B C 1
ATOM 2982 O O . ARG B 1 162 ? 8.031 -4.367 -0.224 1 84.81 162 ARG B O 1
ATOM 2989 N N . GLY B 1 163 ? 7.883 -4.184 2.033 1 84.5 163 GLY B N 1
ATOM 2990 C CA . GLY B 1 163 ? 6.523 -3.666 2.023 1 84.5 163 GLY B CA 1
ATOM 2991 C C . GLY B 1 163 ? 5.508 -4.664 1.504 1 84.5 163 GLY B C 1
ATOM 2992 O O . GLY B 1 163 ? 4.566 -4.293 0.8 1 84.5 163 GLY B O 1
ATOM 2993 N N . THR B 1 164 ? 5.684 -5.906 1.76 1 85.19 164 THR B N 1
ATOM 2994 C CA . THR B 1 164 ? 4.75 -6.938 1.323 1 85.19 164 THR B CA 1
ATOM 2995 C C . THR B 1 164 ? 3.412 -6.793 2.043 1 85.19 164 THR B C 1
ATOM 2997 O O . THR B 1 164 ? 3.35 -6.246 3.146 1 85.19 164 THR B O 1
ATOM 3000 N N . HIS B 1 165 ? 2.412 -7.215 1.353 1 86.62 165 HIS B N 1
ATOM 3001 C CA . HIS B 1 165 ? 1.09 -7.211 1.971 1 86.62 165 HIS B CA 1
ATOM 3002 C C . HIS B 1 165 ? 0.938 -8.367 2.955 1 86.62 165 HIS B C 1
ATOM 3004 O O . HIS B 1 165 ? 1.767 -9.281 2.98 1 86.62 165 HIS B O 1
ATOM 3010 N N . ARG B 1 166 ? -0.136 -8.391 3.717 1 82.06 166 ARG B N 1
ATOM 3011 C CA . ARG B 1 166 ? -0.307 -9.289 4.855 1 82.06 166 ARG B CA 1
ATOM 3012 C C . ARG B 1 166 ? -0.488 -10.734 4.395 1 82.06 166 ARG B C 1
ATOM 3014 O O . ARG B 1 166 ? -0.205 -11.664 5.148 1 82.06 166 ARG B O 1
ATOM 3021 N N . PHE B 1 167 ? -0.922 -11.023 3.207 1 88.12 167 PHE B N 1
ATOM 3022 C CA . PHE B 1 167 ? -1.175 -12.375 2.729 1 88.12 167 PHE B CA 1
ATOM 3023 C C . PHE B 1 167 ? 0.122 -13.047 2.287 1 88.12 167 PHE B C 1
ATOM 3025 O O . PHE B 1 167 ? 0.169 -14.266 2.111 1 88.12 167 PHE B O 1
ATOM 3032 N N . TYR B 1 168 ? 1.11 -12.289 2.135 1 86.81 168 TYR B N 1
ATOM 3033 C CA . TYR B 1 168 ? 2.373 -12.781 1.589 1 86.81 168 TYR B CA 1
ATOM 3034 C C . TYR B 1 168 ? 2.943 -13.898 2.449 1 86.81 168 TYR B C 1
ATOM 3036 O O . TYR B 1 168 ? 3.561 -14.836 1.931 1 86.81 168 TYR B O 1
ATOM 3044 N N . CYS B 1 169 ? 2.684 -13.852 3.656 1 79.75 169 CYS B N 1
ATOM 3045 C CA . CYS B 1 169 ? 3.238 -14.836 4.582 1 79.75 169 CYS B CA 1
ATOM 3046 C C . CYS B 1 169 ? 2.65 -16.219 4.328 1 79.75 169 CYS B C 1
ATOM 3048 O O . CYS B 1 169 ? 3.27 -17.234 4.656 1 79.75 169 CYS B O 1
ATOM 3050 N N . ASP B 1 170 ? 1.527 -16.297 3.684 1 83.25 170 ASP B N 1
ATOM 3051 C CA . ASP B 1 170 ? 0.836 -17.547 3.414 1 83.25 170 ASP B CA 1
ATOM 3052 C C . ASP B 1 170 ? 1.346 -18.188 2.125 1 83.25 170 ASP B C 1
ATOM 3054 O O . ASP B 1 170 ? 1.023 -19.344 1.83 1 83.25 170 ASP B O 1
ATOM 3058 N N . PHE B 1 171 ? 2.131 -17.453 1.396 1 89.38 171 PHE B N 1
ATOM 3059 C CA . PHE B 1 171 ? 2.51 -17.891 0.062 1 89.38 171 PHE B CA 1
ATOM 3060 C C . PHE B 1 171 ? 3.523 -19.031 0.142 1 89.38 171 PHE B C 1
ATOM 3062 O O . PHE B 1 171 ? 4.223 -19.172 1.147 1 89.38 171 PHE B O 1
ATOM 3069 N N . CYS B 1 172 ? 3.564 -19.766 -0.883 1 86.5 172 CYS B N 1
ATOM 3070 C CA . CYS B 1 172 ? 4.547 -20.844 -0.998 1 86.5 172 CYS B CA 1
ATOM 3071 C C . CYS B 1 172 ? 5.941 -20.281 -1.252 1 86.5 172 CYS B C 1
ATOM 3073 O O . CYS B 1 172 ? 6.082 -19.219 -1.853 1 86.5 172 CYS B O 1
ATOM 3075 N N . ASP B 1 173 ? 6.867 -21.062 -0.812 1 84.5 173 ASP B N 1
ATOM 3076 C CA . ASP B 1 173 ? 8.25 -20.625 -1.002 1 84.5 173 ASP B CA 1
ATOM 3077 C C . ASP B 1 173 ? 8.648 -20.703 -2.475 1 84.5 173 ASP B C 1
ATOM 3079 O O . ASP B 1 173 ? 8.133 -21.531 -3.223 1 84.5 173 ASP B O 1
ATOM 3083 N N . TYR B 1 174 ? 9.57 -19.875 -2.75 1 85.75 174 TYR B N 1
ATOM 3084 C CA . TYR B 1 174 ? 10.086 -19.828 -4.113 1 85.75 174 TYR B CA 1
ATOM 3085 C C . TYR B 1 174 ? 10.648 -21.188 -4.535 1 85.75 174 TYR B C 1
ATOM 3087 O O . TYR B 1 174 ? 11.438 -21.781 -3.807 1 85.75 174 TYR B O 1
ATOM 3095 N N . GLY B 1 175 ? 10.172 -21.703 -5.645 1 80.94 175 GLY B N 1
ATOM 3096 C CA . GLY B 1 175 ? 10.711 -22.938 -6.188 1 80.94 175 GLY B CA 1
ATOM 3097 C C . GLY B 1 175 ? 10 -24.172 -5.664 1 80.94 175 GLY B C 1
ATOM 3098 O O . GLY B 1 175 ? 10.266 -25.297 -6.125 1 80.94 175 GLY B O 1
ATOM 3099 N N . ASP B 1 176 ? 9.156 -24 -4.762 1 82.62 176 ASP B N 1
ATOM 3100 C CA . ASP B 1 176 ? 8.445 -25.141 -4.184 1 82.62 176 ASP B CA 1
ATOM 3101 C C . ASP B 1 176 ? 7.203 -25.484 -5.004 1 82.62 176 ASP B C 1
ATOM 3103 O O . ASP B 1 176 ? 6.078 -25.156 -4.613 1 82.62 176 ASP B O 1
ATOM 3107 N N . ALA B 1 177 ? 7.418 -26.266 -5.984 1 82.44 177 ALA B N 1
ATOM 3108 C CA . ALA B 1 177 ? 6.363 -26.625 -6.926 1 82.44 177 ALA B CA 1
ATOM 3109 C C . ALA B 1 177 ? 5.285 -27.469 -6.246 1 82.44 177 ALA B C 1
ATOM 3111 O O . ALA B 1 177 ? 4.094 -27.281 -6.5 1 82.44 177 ALA B O 1
ATOM 3112 N N . ASP B 1 178 ? 5.684 -28.328 -5.438 1 81 178 ASP B N 1
ATOM 3113 C CA . ASP B 1 178 ? 4.75 -29.219 -4.758 1 81 178 ASP B CA 1
ATOM 3114 C C . ASP B 1 178 ? 3.783 -28.422 -3.873 1 81 178 ASP B C 1
ATOM 3116 O O . ASP B 1 178 ? 2.572 -28.656 -3.916 1 81 178 ASP B O 1
ATOM 3120 N N . ALA B 1 179 ? 4.387 -27.562 -3.154 1 81.19 179 ALA B N 1
ATOM 3121 C CA . ALA B 1 179 ? 3.541 -26.75 -2.283 1 81.19 179 ALA B CA 1
ATOM 3122 C C . ALA B 1 179 ? 2.592 -25.891 -3.1 1 81.19 179 ALA B C 1
ATOM 3124 O O . ALA B 1 179 ? 1.434 -25.688 -2.719 1 81.19 179 ALA B O 1
ATOM 3125 N N . PHE B 1 180 ? 3.125 -25.391 -4.133 1 84.44 180 PHE B N 1
ATOM 3126 C CA . PHE B 1 180 ? 2.314 -24.547 -5 1 84.44 180 PHE B CA 1
ATOM 3127 C C . PHE B 1 180 ? 1.103 -25.297 -5.523 1 84.44 180 PHE B C 1
ATOM 3129 O O . PHE B 1 180 ? -0.02 -24.797 -5.484 1 84.44 180 PHE B O 1
ATOM 3136 N N . CYS B 1 181 ? 1.214 -26.453 -5.934 1 80.5 181 CYS B N 1
ATOM 3137 C CA . CYS B 1 181 ? 0.133 -27.266 -6.469 1 80.5 181 CYS B CA 1
ATOM 3138 C C . CYS B 1 181 ? -0.789 -27.75 -5.355 1 80.5 181 CYS B C 1
ATOM 3140 O O . CYS B 1 181 ? -2.012 -27.75 -5.516 1 80.5 181 CYS B O 1
ATOM 3142 N N . ALA B 1 182 ? -0.232 -28.062 -4.25 1 81.88 182 ALA B N 1
ATOM 3143 C CA . ALA B 1 182 ? -0.991 -28.672 -3.158 1 81.88 182 ALA B CA 1
ATOM 3144 C C . ALA B 1 182 ? -1.792 -27.609 -2.396 1 81.88 182 ALA B C 1
ATOM 3146 O O . ALA B 1 182 ? -2.906 -27.875 -1.943 1 81.88 182 ALA B O 1
ATOM 3147 N N . LYS B 1 183 ? -1.278 -26.484 -2.326 1 84.81 183 LYS B N 1
ATOM 3148 C CA . LYS B 1 183 ? -1.872 -25.5 -1.427 1 84.81 183 LYS B CA 1
ATOM 3149 C C . LYS B 1 183 ? -2.756 -24.516 -2.191 1 84.81 183 LYS B C 1
ATOM 3151 O O . LYS B 1 183 ? -3.482 -23.719 -1.585 1 84.81 183 LYS B O 1
ATOM 3156 N N . ARG B 1 184 ? -2.715 -24.609 -3.381 1 83.44 184 ARG B N 1
ATOM 3157 C CA . ARG B 1 184 ? -3.412 -23.641 -4.223 1 83.44 184 ARG B CA 1
ATOM 3158 C C . ARG B 1 184 ? -4.891 -23.562 -3.857 1 83.44 184 ARG B C 1
ATOM 3160 O O . ARG B 1 184 ? -5.426 -22.469 -3.629 1 83.44 184 ARG B O 1
ATOM 3167 N N . GLU B 1 185 ? -5.523 -24.672 -3.754 1 84.5 185 GLU B N 1
ATOM 3168 C CA . GLU B 1 185 ? -6.953 -24.703 -3.479 1 84.5 185 GLU B CA 1
ATOM 3169 C C . GLU B 1 185 ? -7.25 -24.281 -2.043 1 84.5 185 GLU B C 1
ATOM 3171 O O . GLU B 1 185 ? -8.273 -23.641 -1.776 1 84.5 185 GLU B O 1
ATOM 3176 N N . GLU B 1 186 ? -6.387 -24.609 -1.214 1 88.12 186 GLU B N 1
ATOM 3177 C CA . GLU B 1 186 ? -6.547 -24.219 0.183 1 88.12 186 GLU B CA 1
ATOM 3178 C C . GLU B 1 186 ? -6.457 -22.703 0.344 1 88.12 186 GLU B C 1
ATOM 3180 O O . GLU B 1 186 ? -7.254 -22.094 1.066 1 88.12 186 GLU B O 1
ATOM 3185 N N . LEU B 1 187 ? -5.527 -22.125 -0.308 1 87.75 187 LEU B N 1
ATOM 3186 C CA . LEU B 1 187 ? -5.328 -20.688 -0.236 1 87.75 187 LEU B CA 1
ATOM 3187 C C . LEU B 1 187 ? -6.52 -19.938 -0.833 1 87.75 187 LEU B C 1
ATOM 3189 O O . LEU B 1 187 ? -6.938 -18.906 -0.309 1 87.75 187 LEU B O 1
ATOM 3193 N N . ARG B 1 188 ? -7.121 -20.5 -1.825 1 88.12 188 ARG B N 1
ATOM 3194 C CA . ARG B 1 188 ? -8.297 -19.906 -2.443 1 88.12 188 ARG B CA 1
ATOM 3195 C C . ARG B 1 188 ? -9.508 -20 -1.521 1 88.12 188 ARG B C 1
ATOM 3197 O O . ARG B 1 188 ? -10.312 -19.062 -1.437 1 88.12 188 ARG B O 1
ATOM 3204 N N . ALA B 1 189 ? -9.602 -21.078 -0.839 1 86.88 189 ALA B N 1
ATOM 3205 C CA . ALA B 1 189 ? -10.703 -21.281 0.096 1 86.88 189 ALA B CA 1
ATOM 3206 C C . ALA B 1 189 ? -10.617 -20.297 1.266 1 86.88 189 ALA B C 1
ATOM 3208 O O . ALA B 1 189 ? -11.641 -19.844 1.774 1 86.88 189 ALA B O 1
ATOM 3209 N N . GLU B 1 190 ? -9.43 -19.984 1.638 1 86.56 190 GLU B N 1
ATOM 3210 C CA . GLU B 1 190 ? -9.211 -19.047 2.742 1 86.56 190 GLU B CA 1
ATOM 3211 C C . GLU B 1 190 ? -9.68 -17.641 2.379 1 86.56 190 GLU B C 1
ATOM 3213 O O . GLU B 1 190 ? -10.094 -16.875 3.252 1 86.56 190 GLU B O 1
ATOM 3218 N N . LEU B 1 191 ? -9.547 -17.312 1.13 1 87.94 191 LEU B N 1
ATOM 3219 C CA . LEU B 1 191 ? -9.945 -15.977 0.671 1 87.94 191 LEU B CA 1
ATOM 3220 C C . LEU B 1 191 ? -11.453 -15.781 0.834 1 87.94 191 LEU B C 1
ATOM 3222 O O . LEU B 1 191 ? -11.922 -14.648 0.96 1 87.94 191 LEU B O 1
ATOM 3226 N N . ARG B 1 192 ? -12.164 -16.906 0.789 1 82.69 192 ARG B N 1
ATOM 3227 C CA . ARG B 1 192 ? -13.609 -16.875 0.958 1 82.69 192 ARG B CA 1
ATOM 3228 C C . ARG B 1 192 ? -13.984 -16.547 2.402 1 82.69 192 ARG B C 1
ATOM 3230 O O . ARG B 1 192 ? -15.102 -16.109 2.678 1 82.69 192 ARG B O 1
ATOM 3237 N N . LYS B 1 193 ? -13.008 -16.75 3.264 1 77.44 193 LYS B N 1
ATOM 3238 C CA . LYS B 1 193 ? -13.266 -16.578 4.688 1 77.44 193 LYS B CA 1
ATOM 3239 C C . LYS B 1 193 ? -12.695 -15.258 5.195 1 77.44 193 LYS B C 1
ATOM 3241 O O . LYS B 1 193 ? -12.875 -14.906 6.363 1 77.44 193 LYS B O 1
ATOM 3246 N N . VAL B 1 194 ? -11.992 -14.641 4.324 1 71.81 194 VAL B N 1
ATOM 3247 C CA . VAL B 1 194 ? -11.383 -13.391 4.762 1 71.81 194 VAL B CA 1
ATOM 3248 C C . VAL B 1 194 ? -12.477 -12.391 5.152 1 71.81 194 VAL B C 1
ATOM 3250 O O . VAL B 1 194 ? -13.375 -12.109 4.363 1 71.81 194 VAL B O 1
ATOM 3253 N N . GLU B 1 195 ? -12.711 -12.172 6.465 1 61.06 195 GLU B N 1
ATOM 3254 C CA . GLU B 1 195 ? -13.719 -11.25 6.953 1 61.06 195 GLU B CA 1
ATOM 3255 C C . GLU B 1 195 ? -13.219 -9.805 6.918 1 61.06 195 GLU B C 1
ATOM 3257 O O . GLU B 1 195 ? -12.039 -9.555 7.168 1 61.06 195 GLU B O 1
ATOM 3262 N N . ASP B 1 196 ? -13.812 -8.898 6.164 1 59.19 196 ASP B N 1
ATOM 3263 C CA . ASP B 1 196 ? -13.602 -7.465 6.371 1 59.19 196 ASP B CA 1
ATOM 3264 C C . ASP B 1 196 ? -14.203 -7.008 7.699 1 59.19 196 ASP B C 1
ATOM 3266 O O . ASP B 1 196 ? -15.383 -6.66 7.77 1 59.19 196 ASP B O 1
ATOM 3270 N N . LYS B 1 197 ? -13.805 -7.648 8.75 1 44.22 197 LYS B N 1
ATOM 3271 C CA . LYS B 1 197 ? -14.414 -7.211 10.008 1 44.22 197 LYS B CA 1
ATOM 3272 C C . LYS B 1 197 ? -13.961 -5.797 10.367 1 44.22 197 LYS B C 1
ATOM 3274 O O . LYS B 1 197 ? -12.812 -5.43 10.133 1 44.22 197 LYS B O 1
#

Solvent-accessible surface area (backbone atoms only — not comparable to full-atom values): 21470 Å² total; per-residue (Å²): 123,83,51,68,59,55,52,34,47,50,48,34,52,49,32,50,50,48,41,51,50,52,49,53,53,51,45,71,67,39,72,50,45,76,53,96,88,39,82,45,68,39,69,69,55,50,57,51,19,60,70,56,37,47,52,58,67,60,51,56,70,70,43,55,68,69,62,59,68,37,44,64,51,57,60,55,44,51,54,29,49,53,44,35,50,51,45,51,52,51,30,47,70,58,41,27,66,74,73,53,37,60,75,80,63,58,70,46,19,44,56,78,62,60,57,72,48,62,31,50,27,70,66,55,24,49,48,36,42,50,47,28,47,53,52,9,45,48,26,42,47,45,51,53,50,37,56,48,31,47,62,75,49,42,57,39,62,78,61,84,62,47,67,70,53,88,59,56,80,75,31,28,57,57,86,39,60,64,52,45,66,67,40,46,64,55,48,43,55,50,40,54,61,53,70,88,119,123,82,51,68,57,55,52,35,48,51,47,35,52,48,33,50,48,49,42,51,51,52,50,52,52,50,44,71,66,40,71,50,47,75,53,96,89,38,81,45,68,39,69,72,55,50,55,52,19,60,72,58,36,46,52,57,68,60,51,55,70,69,43,53,71,68,63,60,68,37,46,64,49,57,60,55,42,53,55,29,50,52,44,33,50,51,44,52,52,51,30,46,71,58,39,28,66,74,72,53,37,61,74,81,63,59,72,46,20,44,56,80,63,59,58,71,46,62,31,50,27,70,65,54,24,51,47,36,42,49,48,28,44,54,52,9,44,50,27,43,48,44,51,51,51,38,57,48,31,46,63,73,49,41,56,40,58,77,62,86,63,47,67,70,54,86,60,55,79,75,30,29,58,59,88,39,60,65,52,46,67,68,40,45,64,56,48,42,55,48,40,53,60,54,70,86,120